Protein AF-A0AA47M300-F1 (afdb_monomer)

pLDDT: mean 72.02, std 23.11, range [21.55, 97.69]

Solvent-accessible surface area (backbone atoms only — not comparable to full-atom values): 27429 Å² total; per-residue (Å²): 134,58,64,61,75,76,67,72,62,60,46,82,22,21,32,35,34,38,63,62,79,88,42,71,83,67,49,46,56,59,53,57,58,49,52,76,73,42,62,71,69,45,78,43,77,33,82,49,85,88,38,96,54,44,65,26,39,38,40,29,35,73,61,68,67,84,82,73,73,49,77,48,64,43,90,91,44,79,87,46,53,35,41,38,38,48,34,44,64,56,48,53,55,47,50,56,52,49,53,50,50,51,51,55,49,52,49,51,51,48,16,65,75,68,72,46,57,56,70,56,52,54,52,55,52,56,53,50,54,60,56,51,72,75,63,73,78,91,79,85,89,83,86,84,82,87,86,82,91,85,83,90,86,89,84,84,88,85,85,84,83,89,89,81,91,81,84,94,76,89,85,87,84,87,82,86,76,91,78,87,54,83,71,76,78,60,57,73,71,60,59,51,58,58,49,52,68,68,64,72,77,70,88,86,81,85,88,79,93,77,77,95,68,86,75,72,76,73,71,75,79,81,82,75,54,77,62,53,36,62,86,80,42,53,60,68,51,26,37,75,51,41,70,35,50,58,64,59,53,49,50,52,38,61,74,39,38,80,80,52,50,67,99,61,97,53,96,80,63,71,54,48,56,42,34,49,39,54,31,39,33,42,67,56,62,72,59,68,62,66,73,50,24,75,61,34,52,42,56,54,70,58,50,54,53,24,32,54,54,48,53,52,49,50,58,72,50,37,70,81,70,40,53,65,68,78,50,71,70,48,34,51,54,37,16,50,44,25,28,76,72,72,69,45,76,47,29,64,28,41,41,51,71,44,74,48,76,47,80,74,51,96,69,70,40,72,52,20,30,24,98,84,74,44,36,18,36,31,26,41,38,27,24,40,76,85,70,46,59,22,44,79,47,73,89,36,42,19,55,60,51,60,42,59,54,49,74,73,42,70,58,58,61,56,42,70,33,91,77,54,52,89,45,28,32,41,35,50,79,69,42,71,76,51,101,44,29,46,45,67,63,94,75,55,89,46,77,79,55,73,103

Radius of gyration: 32.23 Å; Cα contacts (8 Å, |Δi|>4): 504; chains: 1; bounding box: 92×66×82 Å

Foldseek 3Di:
DAPCVVVVAPLQQKKKKPQDPPPCVQVVVVVVVVVVQAAWPDKDAQCPPPHPSHRMIMTGHPDGRDDDDDWDADPVDNVGIMTMGRSNVVVVVVCVVVVVVVVLVVLVVVCVVVVHDSVVSVVVVVVVVVVVVVDDDDDDDDDDDDDDDDDDDDDDDDDDDDDDDDDDDDDDDDDDDDDDDPCNVDDVVVVVVVVVVVPPPDDDDDDDDDDPDPPPVPPPDPDQDAFDFLVNDDQVCCCQQLVDGSVVLVVLLVLCVVQQPDPDPDVPRDRSRSLSRLLSSCVNVVDDLVVSCVRGSDDSVVSVVSNVSSVVSCVVCVPVQQAQQLDPVSQVVLQVLCCVQPVDGQERWEKDKDWDFDDQDPPPSVQQQAPVRGGTFIKIFTATSVRRTNDIDGDGHRPDQPQNSVVPDCVCCSQVDVVGDTGAYEYEPSHDDDPRYDYADPDDPDPVSVD

Structure (mmCIF, N/CA/C/O backbone):
data_AF-A0AA47M300-F1
#
_entry.id   AF-A0AA47M300-F1
#
loop_
_atom_site.group_PDB
_atom_site.id
_atom_site.type_symbol
_atom_site.label_atom_id
_atom_site.label_alt_id
_atom_site.label_comp_id
_atom_site.label_asym_id
_atom_site.label_entity_id
_atom_site.label_seq_id
_atom_site.pdbx_PDB_ins_code
_atom_site.Cartn_x
_atom_site.Cartn_y
_atom_site.Cartn_z
_atom_site.occupancy
_atom_site.B_iso_or_equiv
_atom_site.auth_seq_id
_atom_site.auth_comp_id
_atom_site.auth_asym_id
_atom_site.auth_atom_id
_atom_site.pdbx_PDB_model_num
ATOM 1 N N . MET A 1 1 ? 17.882 3.251 41.795 1.00 43.09 1 MET A N 1
ATOM 2 C CA . MET A 1 1 ? 16.494 3.207 42.307 1.00 43.09 1 MET A CA 1
ATOM 3 C C . MET A 1 1 ? 15.814 4.472 41.826 1.00 43.09 1 MET A C 1
ATOM 5 O O . MET A 1 1 ? 15.948 5.502 42.480 1.00 43.09 1 MET A O 1
ATOM 9 N N . ASP A 1 2 ? 15.206 4.396 40.644 1.00 64.75 2 ASP A N 1
ATOM 10 C CA . ASP A 1 2 ? 14.761 5.543 39.849 1.00 64.75 2 ASP A CA 1
ATOM 11 C C . ASP A 1 2 ? 13.790 6.445 40.611 1.00 64.75 2 ASP A C 1
ATOM 13 O O . ASP A 1 2 ? 12.809 5.979 41.192 1.00 64.75 2 ASP A O 1
ATOM 17 N N . PHE A 1 3 ? 14.037 7.755 40.559 1.00 70.81 3 PHE A N 1
ATOM 18 C CA . PHE A 1 3 ? 13.155 8.802 41.086 1.00 70.81 3 PHE A CA 1
ATOM 19 C C . PHE A 1 3 ? 11.683 8.590 40.680 1.00 70.81 3 PHE A C 1
ATOM 21 O O . PHE A 1 3 ? 10.782 8.778 41.492 1.00 70.81 3 PHE A O 1
ATOM 28 N N . ILE A 1 4 ? 11.448 8.112 39.452 1.00 69.88 4 ILE A N 1
ATOM 29 C CA . ILE A 1 4 ? 10.120 7.837 38.881 1.00 69.88 4 ILE A CA 1
ATOM 30 C C . ILE A 1 4 ? 9.397 6.686 39.601 1.00 69.88 4 ILE A C 1
ATOM 32 O O . ILE A 1 4 ? 8.195 6.773 39.849 1.00 69.88 4 ILE A O 1
ATOM 36 N N . GLN A 1 5 ? 10.118 5.631 39.999 1.00 65.06 5 GLN A N 1
ATOM 37 C CA . GLN A 1 5 ? 9.535 4.518 40.761 1.00 65.06 5 GLN A CA 1
ATOM 38 C C . GLN A 1 5 ? 9.151 4.946 42.182 1.00 65.06 5 GLN A C 1
ATOM 40 O O . GLN A 1 5 ? 8.157 4.471 42.723 1.00 65.06 5 GLN A O 1
ATOM 45 N N . LYS A 1 6 ? 9.909 5.875 42.779 1.00 71.75 6 LYS A N 1
ATOM 46 C CA . LYS A 1 6 ? 9.605 6.432 44.106 1.00 71.75 6 LYS A CA 1
ATOM 47 C C . LYS A 1 6 ? 8.465 7.453 44.081 1.00 71.75 6 LYS A C 1
ATOM 49 O O . LYS A 1 6 ? 7.764 7.588 45.077 1.00 71.75 6 LYS A O 1
ATOM 54 N N . SER A 1 7 ? 8.280 8.173 42.975 1.00 72.19 7 SER A N 1
ATOM 55 C CA . SER A 1 7 ? 7.288 9.251 42.860 1.00 72.19 7 SER A CA 1
ATOM 56 C C . SER A 1 7 ? 5.889 8.787 42.429 1.00 72.19 7 SER A C 1
ATOM 58 O O . SER A 1 7 ? 4.944 9.583 42.447 1.00 72.19 7 SER A O 1
ATOM 60 N N . GLY A 1 8 ? 5.732 7.504 42.076 1.00 74.62 8 GLY A N 1
ATOM 61 C CA . GLY A 1 8 ? 4.435 6.892 41.768 1.00 74.62 8 GLY A CA 1
ATOM 62 C C . GLY A 1 8 ? 3.733 7.515 40.558 1.00 74.62 8 GLY A C 1
ATOM 63 O O . GLY A 1 8 ? 2.506 7.582 40.527 1.00 74.62 8 GLY A O 1
ATOM 64 N N . VAL A 1 9 ? 4.503 8.035 39.600 1.00 80.00 9 VAL A N 1
ATOM 65 C CA . VAL A 1 9 ? 3.987 8.678 38.384 1.00 80.00 9 VAL A CA 1
ATOM 66 C C . VAL A 1 9 ? 3.513 7.622 37.391 1.00 80.00 9 VAL A C 1
ATOM 68 O O . VAL A 1 9 ? 4.248 6.680 37.080 1.00 80.00 9 VAL A O 1
ATOM 71 N N . LYS A 1 10 ? 2.318 7.800 36.816 1.00 77.88 10 LYS A N 1
ATOM 72 C CA . LYS A 1 10 ? 1.854 6.968 35.700 1.00 77.88 10 LYS A CA 1
ATOM 73 C C . LYS A 1 10 ? 2.607 7.355 34.429 1.00 77.88 10 LYS A C 1
ATOM 75 O O . LYS A 1 10 ? 2.197 8.244 33.689 1.00 77.88 10 LYS A O 1
ATOM 80 N N . ILE A 1 11 ? 3.693 6.634 34.152 1.00 76.19 11 ILE A N 1
ATOM 81 C CA . ILE A 1 11 ? 4.559 6.809 32.974 1.00 76.19 11 ILE A CA 1
ATOM 82 C C . ILE A 1 11 ? 3.798 7.045 31.649 1.00 76.19 11 ILE A C 1
ATOM 84 O O . ILE A 1 11 ? 4.181 7.973 30.937 1.00 76.19 11 ILE A O 1
ATOM 88 N N . PRO A 1 12 ? 2.739 6.286 31.285 1.00 72.75 12 PRO A N 1
ATOM 89 C CA . PRO A 1 12 ? 2.031 6.511 30.017 1.00 72.75 12 PRO A CA 1
ATOM 90 C C . PRO A 1 12 ? 1.286 7.854 29.935 1.00 72.75 12 PRO A C 1
ATOM 92 O O . PRO A 1 12 ? 0.989 8.309 28.835 1.00 72.75 12 PRO A O 1
ATOM 95 N N . ASN A 1 13 ? 1.017 8.501 31.070 1.00 80.75 13 ASN A N 1
ATOM 96 C CA . ASN A 1 13 ? 0.306 9.777 31.147 1.00 80.75 13 ASN A CA 1
ATOM 97 C C . ASN A 1 13 ? 1.231 10.948 31.497 1.00 80.75 13 ASN A C 1
ATOM 99 O O . ASN A 1 13 ? 0.753 12.050 31.767 1.00 80.75 13 ASN A O 1
ATOM 103 N N . ALA A 1 14 ? 2.541 10.714 31.544 1.00 83.50 14 ALA A N 1
ATOM 104 C CA . ALA A 1 14 ? 3.504 11.695 32.002 1.00 83.50 14 ALA A CA 1
ATOM 105 C C . ALA A 1 14 ? 4.414 12.175 30.877 1.00 83.50 14 ALA A C 1
ATOM 107 O O . ALA A 1 14 ? 4.740 11.449 29.935 1.00 83.50 14 ALA A O 1
ATOM 108 N N . VAL A 1 15 ? 4.853 13.419 31.010 1.00 86.31 15 VAL A N 1
ATOM 109 C CA . VAL A 1 15 ? 5.734 14.101 30.068 1.00 86.31 15 VAL A CA 1
ATOM 110 C C . VAL A 1 15 ? 6.899 14.698 30.841 1.00 86.31 15 VAL A C 1
ATOM 112 O O . VAL A 1 15 ? 6.749 15.074 32.003 1.00 86.31 15 VAL A O 1
ATOM 115 N N . ILE A 1 16 ? 8.065 14.748 30.211 1.00 86.56 16 ILE A N 1
ATOM 116 C CA . ILE A 1 16 ? 9.270 15.354 30.761 1.00 86.56 16 ILE A CA 1
ATOM 117 C C . ILE A 1 16 ? 9.597 16.625 29.985 1.00 86.56 16 ILE A C 1
ATOM 119 O O . ILE A 1 16 ? 9.567 16.632 28.753 1.00 86.56 16 ILE A O 1
ATOM 123 N N . VAL A 1 17 ? 9.886 17.693 30.720 1.00 86.38 17 VAL A N 1
ATOM 124 C CA . VAL A 1 17 ? 10.291 18.996 30.202 1.00 86.38 17 VAL A CA 1
ATOM 125 C C . VAL A 1 17 ? 11.749 19.226 30.565 1.00 86.38 17 VAL A C 1
ATOM 127 O O . VAL A 1 17 ? 12.106 19.247 31.745 1.00 86.38 17 VAL A O 1
ATOM 130 N N . SER A 1 18 ? 12.574 19.415 29.543 1.00 85.69 18 SER A N 1
ATOM 131 C CA . SER A 1 18 ? 13.988 19.762 29.662 1.00 85.69 18 SER A CA 1
ATOM 132 C C . SER A 1 18 ? 14.224 21.231 29.326 1.00 85.69 18 SER A C 1
ATOM 134 O O . SER A 1 18 ? 13.472 21.819 28.548 1.00 85.69 18 SER A O 1
ATOM 136 N N . GLY A 1 19 ? 15.286 21.813 29.891 1.00 78.12 19 GLY A N 1
ATOM 137 C CA . GLY A 1 19 ? 15.643 23.223 29.679 1.00 78.12 19 GLY A CA 1
ATOM 138 C C . GLY A 1 19 ? 15.000 24.198 30.669 1.00 78.12 19 GLY A C 1
ATOM 139 O O . GLY A 1 19 ? 14.892 25.379 30.353 1.00 78.12 19 GLY A O 1
ATOM 140 N N . ILE A 1 20 ? 14.573 23.713 31.842 1.00 80.31 20 ILE A N 1
ATOM 141 C CA . ILE A 1 20 ? 14.045 24.561 32.920 1.00 80.31 20 ILE A CA 1
ATOM 142 C C . ILE A 1 20 ? 15.122 25.460 33.521 1.00 80.31 20 ILE A C 1
ATOM 144 O O . ILE A 1 20 ? 16.266 25.036 33.701 1.00 80.31 20 ILE A O 1
ATOM 148 N N . THR A 1 21 ? 14.761 26.710 33.817 1.00 74.38 21 THR A N 1
ATOM 149 C CA . THR A 1 21 ? 15.709 27.713 34.325 1.00 74.38 21 THR A CA 1
ATOM 150 C C . THR A 1 21 ? 15.837 27.689 35.846 1.00 74.38 21 THR A C 1
ATOM 152 O O . THR A 1 21 ? 16.726 28.348 36.383 1.00 74.38 21 THR A O 1
ATOM 155 N N . GLN A 1 22 ? 14.998 26.901 36.538 1.00 69.38 22 GLN A N 1
ATOM 156 C CA . GLN A 1 22 ? 14.900 26.815 38.006 1.00 69.38 22 GLN A CA 1
ATOM 157 C C . GLN A 1 22 ? 14.449 28.130 38.655 1.00 69.38 22 GLN A C 1
ATOM 159 O O . GLN A 1 22 ? 14.557 28.310 39.870 1.00 69.38 22 GLN A O 1
ATOM 164 N N . VAL A 1 23 ? 13.914 29.046 37.847 1.00 74.19 23 VAL A N 1
ATOM 165 C CA . VAL A 1 23 ? 13.300 30.291 38.294 1.00 74.19 23 VAL A CA 1
ATOM 166 C C . VAL A 1 23 ? 11.786 30.116 38.144 1.00 74.19 23 VAL A C 1
ATOM 168 O O . VAL A 1 23 ? 11.299 30.082 37.012 1.00 74.19 23 VAL A O 1
ATOM 171 N N . PRO A 1 24 ? 11.020 30.014 39.251 1.00 69.44 24 PRO A N 1
ATOM 172 C CA . PRO A 1 24 ? 9.595 29.675 39.208 1.00 69.44 24 PRO A CA 1
ATOM 173 C C . PRO A 1 24 ? 8.758 30.572 38.287 1.00 69.44 24 PRO A C 1
ATOM 175 O O . PRO A 1 24 ? 7.870 30.079 37.603 1.00 69.44 24 PRO A O 1
ATOM 178 N N . GLU A 1 25 ? 9.076 31.867 38.224 1.00 70.62 25 GLU A N 1
ATOM 179 C CA . GLU A 1 25 ? 8.365 32.850 37.391 1.00 70.62 25 GLU A CA 1
ATOM 180 C C . GLU A 1 25 ? 8.557 32.622 35.881 1.00 70.62 25 GLU A C 1
ATOM 182 O O . GLU A 1 25 ? 7.679 32.944 35.085 1.00 70.62 25 GLU A O 1
ATOM 187 N N . GLN A 1 26 ? 9.698 32.062 35.466 1.00 68.75 26 GLN A N 1
ATOM 188 C CA . GLN A 1 26 ? 9.983 31.780 34.055 1.00 68.75 26 GLN A CA 1
ATOM 189 C C . GLN A 1 26 ? 9.420 30.418 33.640 1.00 68.75 26 GLN A C 1
ATOM 191 O O . GLN A 1 26 ? 8.826 30.285 32.568 1.00 68.75 26 GLN A O 1
ATOM 196 N N . ASP A 1 27 ? 9.538 29.427 34.525 1.00 74.94 27 ASP A N 1
ATOM 197 C CA . ASP A 1 27 ? 9.055 28.067 34.292 1.00 74.94 27 ASP A CA 1
ATOM 198 C C . ASP A 1 27 ? 7.518 27.946 34.430 1.00 74.94 27 ASP A C 1
ATOM 200 O O . ASP A 1 27 ? 6.929 26.965 33.975 1.00 74.94 27 ASP A O 1
ATOM 204 N N . GLU A 1 28 ? 6.813 28.955 34.959 1.00 80.12 28 GLU A N 1
ATOM 205 C CA . GLU A 1 28 ? 5.340 28.985 34.955 1.00 80.12 28 GLU A CA 1
ATOM 206 C C . GLU A 1 28 ? 4.767 29.026 33.523 1.00 80.12 28 GLU A C 1
ATOM 208 O O . GLU A 1 28 ? 3.743 28.400 33.237 1.00 80.12 28 GLU A O 1
ATOM 213 N N . GLN A 1 29 ? 5.481 29.652 32.579 1.00 79.06 29 GLN A N 1
ATOM 214 C CA . GLN A 1 29 ? 5.030 29.770 31.189 1.00 79.06 29 GLN A CA 1
ATOM 215 C C . GLN A 1 29 ? 4.922 28.419 30.473 1.00 79.06 29 GLN A C 1
ATOM 217 O O . GLN A 1 29 ? 4.007 28.213 29.669 1.00 79.06 29 GLN A O 1
ATOM 222 N N . VAL A 1 30 ? 5.845 27.486 30.741 1.00 79.56 30 VAL A N 1
ATOM 223 C CA . VAL A 1 30 ? 5.775 26.146 30.138 1.00 79.56 30 VAL A CA 1
ATOM 224 C C . VAL A 1 30 ? 4.655 25.325 30.773 1.00 79.56 30 VAL A C 1
ATOM 226 O O . VAL A 1 30 ? 3.988 24.564 30.079 1.00 79.56 30 VAL A O 1
ATOM 229 N N . ILE A 1 31 ? 4.373 25.526 32.063 1.00 82.31 31 ILE A N 1
ATOM 230 C CA . ILE A 1 31 ? 3.249 24.876 32.745 1.00 82.31 31 ILE A CA 1
ATOM 231 C C . ILE A 1 31 ? 1.916 25.375 32.172 1.00 82.31 31 ILE A C 1
ATOM 233 O O . ILE A 1 31 ? 1.035 24.564 31.883 1.00 82.31 31 ILE A O 1
ATOM 237 N N . ASP A 1 32 ? 1.772 26.680 31.944 1.00 83.62 32 ASP A N 1
ATOM 238 C CA . ASP A 1 32 ? 0.579 27.256 31.316 1.00 83.62 32 ASP A CA 1
ATOM 239 C C . ASP A 1 32 ? 0.387 26.784 29.873 1.00 83.62 32 ASP A C 1
ATOM 241 O O . ASP A 1 32 ? -0.734 26.456 29.477 1.00 83.62 32 ASP A O 1
ATOM 245 N N . PHE A 1 33 ? 1.474 26.654 29.108 1.00 82.25 33 PHE A N 1
ATOM 246 C CA . PHE A 1 33 ? 1.434 26.016 27.793 1.00 82.25 33 PHE A CA 1
ATOM 247 C C . PHE A 1 33 ? 0.914 24.573 27.881 1.00 82.25 33 PHE A C 1
ATOM 249 O O . PHE A 1 33 ? 0.057 24.175 27.093 1.00 82.25 33 PHE A O 1
ATOM 256 N N . LEU A 1 34 ? 1.380 23.793 28.859 1.00 81.81 34 LEU A N 1
ATOM 257 C CA . LEU A 1 34 ? 0.982 22.394 29.033 1.00 81.81 34 LEU A CA 1
ATOM 258 C C . LEU A 1 34 ? -0.476 22.231 29.492 1.00 81.81 34 LEU A C 1
ATOM 260 O O . LEU A 1 34 ? -1.133 21.274 29.080 1.00 81.81 34 LEU A O 1
ATOM 264 N N . LYS A 1 35 ? -1.037 23.188 30.245 1.00 83.56 35 LYS A N 1
ATOM 265 C CA . LYS A 1 35 ? -2.468 23.189 30.620 1.00 83.56 35 LYS A CA 1
ATOM 266 C C . LYS A 1 35 ? -3.408 23.201 29.407 1.00 83.56 35 LYS A C 1
ATOM 268 O O . LYS A 1 35 ? -4.527 22.705 29.514 1.00 83.56 35 LYS A O 1
ATOM 273 N N . VAL A 1 36 ? -2.970 23.722 28.255 1.00 80.25 36 VAL A N 1
ATOM 274 C CA . VAL A 1 36 ? -3.761 23.714 27.006 1.00 80.25 36 VAL A CA 1
ATOM 275 C C . VAL A 1 36 ? -4.004 22.287 26.498 1.00 80.25 36 VAL A C 1
ATOM 277 O O . VAL A 1 36 ? -5.030 22.023 25.876 1.00 80.25 36 VAL A O 1
ATOM 280 N N . TYR A 1 37 ? -3.092 21.355 26.787 1.00 75.62 37 TYR A N 1
ATOM 281 C CA . TYR A 1 37 ? -3.120 19.990 26.251 1.00 75.62 37 TYR A CA 1
ATOM 282 C C . TYR A 1 37 ? -3.815 18.978 27.163 1.00 75.62 37 TYR A C 1
ATOM 284 O O . TYR A 1 37 ? -4.019 17.832 26.766 1.00 75.62 37 TYR A O 1
ATOM 292 N N . GLY A 1 38 ? -4.204 19.380 28.374 1.00 78.75 38 GLY A N 1
ATOM 293 C CA . GLY A 1 38 ? -4.960 18.521 29.272 1.00 78.75 38 GLY A CA 1
ATOM 294 C C . GLY A 1 38 ? -4.932 18.982 30.722 1.00 78.75 38 GLY A C 1
ATOM 295 O O . GLY A 1 38 ? -4.148 19.838 31.131 1.00 78.75 38 GLY A O 1
ATOM 296 N N . LYS A 1 39 ? -5.790 18.363 31.538 1.00 84.00 39 LYS A N 1
ATOM 297 C CA . LYS A 1 39 ? -5.815 18.597 32.983 1.00 84.00 39 LYS A CA 1
ATOM 298 C C . LYS A 1 39 ? -4.627 17.897 33.646 1.00 84.00 39 LYS A C 1
ATOM 300 O O . LYS A 1 39 ? -4.580 16.662 33.685 1.00 84.00 39 LYS A O 1
ATOM 305 N N . ILE A 1 40 ? -3.715 18.703 34.183 1.00 86.88 40 ILE A N 1
ATOM 306 C CA . ILE A 1 40 ? -2.535 18.271 34.935 1.00 86.88 40 ILE A CA 1
ATOM 307 C C . ILE A 1 40 ? -2.967 17.750 36.314 1.00 86.88 40 ILE A C 1
ATOM 309 O O . ILE A 1 40 ? -3.687 18.427 37.046 1.00 86.88 40 ILE A O 1
ATOM 313 N N . GLU A 1 41 ? -2.541 16.536 36.647 1.00 82.56 41 GLU A N 1
ATOM 314 C CA . GLU A 1 41 ? -2.790 15.864 37.927 1.00 82.56 41 GLU A CA 1
ATOM 315 C C . GLU A 1 41 ? -1.625 16.076 38.902 1.00 82.56 41 GLU A C 1
ATOM 317 O O . GLU A 1 41 ? -1.845 16.265 40.098 1.00 82.56 41 GLU A O 1
ATOM 322 N N . LYS A 1 42 ? -0.386 16.087 38.394 1.00 84.25 42 LYS A N 1
ATOM 323 C CA . LYS A 1 42 ? 0.820 16.225 39.219 1.00 84.25 42 LYS A CA 1
ATOM 324 C C . LYS A 1 42 ? 1.949 16.912 38.453 1.00 84.25 42 LYS A C 1
ATOM 326 O O . LYS A 1 42 ? 2.125 16.675 37.261 1.00 84.25 42 LYS A O 1
ATOM 331 N N . ILE A 1 43 ? 2.732 17.732 39.152 1.00 86.69 43 ILE A N 1
ATOM 332 C CA . ILE A 1 43 ? 3.961 18.358 38.648 1.00 86.69 43 ILE A CA 1
ATOM 333 C C . ILE A 1 43 ? 5.080 18.036 39.640 1.00 86.69 43 ILE A C 1
ATOM 335 O O . ILE A 1 43 ? 4.884 18.180 40.845 1.00 86.69 43 ILE A O 1
ATOM 339 N N . LEU A 1 44 ? 6.231 17.580 39.149 1.00 84.94 44 LEU A N 1
ATOM 340 C CA . LEU A 1 44 ? 7.379 17.180 39.962 1.00 84.94 44 LEU A CA 1
ATOM 341 C C . LEU A 1 44 ? 8.670 17.782 39.403 1.00 84.94 44 LEU A C 1
ATOM 343 O O . LEU A 1 44 ? 9.014 17.519 38.250 1.00 84.94 44 LEU A O 1
ATOM 347 N N . SER A 1 45 ? 9.408 18.533 40.223 1.00 84.69 45 SER A N 1
ATOM 348 C CA . SER A 1 45 ? 10.802 18.895 39.945 1.00 84.69 45 SER A CA 1
ATOM 349 C C . SER A 1 45 ? 11.720 17.732 40.314 1.00 84.69 45 SER A C 1
ATOM 351 O O . SER A 1 45 ? 11.556 17.091 41.356 1.00 84.69 45 SER A O 1
ATOM 353 N N . VAL A 1 46 ? 12.677 17.419 39.441 1.00 83.00 46 VAL A N 1
ATOM 354 C CA . VAL A 1 46 ? 13.684 16.393 39.721 1.00 83.00 46 VAL A CA 1
ATOM 355 C C . VAL A 1 46 ? 14.954 17.058 40.245 1.00 83.00 46 VAL A C 1
ATOM 357 O O . VAL A 1 46 ? 15.850 17.413 39.480 1.00 83.00 46 VAL A O 1
ATOM 360 N N . ASP A 1 47 ? 15.037 17.171 41.569 1.00 77.62 47 ASP A N 1
ATOM 361 C CA . ASP A 1 47 ? 16.161 17.817 42.266 1.00 77.62 47 ASP A CA 1
ATOM 362 C C . ASP A 1 47 ? 17.226 16.815 42.756 1.00 77.62 47 ASP A C 1
ATOM 364 O O . ASP A 1 47 ? 18.242 17.189 43.340 1.00 77.62 47 ASP A O 1
ATOM 368 N N . ASP A 1 48 ? 17.012 15.520 42.507 1.00 78.06 48 ASP A N 1
ATOM 369 C CA . ASP A 1 48 ? 17.968 14.462 42.835 1.00 78.06 48 ASP A CA 1
ATOM 370 C C . ASP A 1 48 ? 19.119 14.454 41.820 1.00 78.06 48 ASP A C 1
ATOM 372 O O . ASP A 1 48 ? 18.934 14.059 40.669 1.00 78.06 48 ASP A O 1
ATOM 376 N N . SER A 1 49 ? 20.313 14.868 42.251 1.00 74.31 49 SER A N 1
ATOM 377 C CA . SER A 1 49 ? 21.520 14.933 41.412 1.00 74.31 49 SER A CA 1
ATOM 378 C C . SER A 1 49 ? 22.032 13.568 40.948 1.00 74.31 49 SER A C 1
ATOM 380 O O . SER A 1 49 ? 22.850 13.503 40.030 1.00 74.31 49 SER A O 1
ATOM 382 N N . LEU A 1 50 ? 21.555 12.479 41.559 1.00 66.75 50 LEU A N 1
ATOM 383 C CA . LEU A 1 50 ? 21.839 11.107 41.138 1.00 66.75 50 LEU A CA 1
ATOM 384 C C . LEU A 1 50 ? 20.797 10.570 40.147 1.00 66.75 50 LEU A C 1
ATOM 386 O O . LEU A 1 50 ? 20.973 9.476 39.608 1.00 66.75 50 LEU A O 1
ATOM 390 N N . SER A 1 51 ? 19.712 11.312 39.911 1.00 73.88 51 SER A N 1
ATOM 391 C CA . SER A 1 51 ? 18.696 10.964 38.925 1.00 73.88 51 SER A CA 1
ATOM 392 C C . SER A 1 51 ? 19.168 11.337 37.525 1.00 73.88 51 SER A C 1
ATOM 394 O O . SER A 1 51 ? 19.617 12.453 37.276 1.00 73.88 51 SER A O 1
ATOM 396 N N . GLU A 1 52 ? 18.969 10.439 36.563 1.00 69.19 52 GLU A N 1
ATOM 397 C CA . GLU A 1 52 ? 19.218 10.719 35.140 1.00 69.19 52 GLU A CA 1
ATOM 398 C C . GLU A 1 52 ? 18.296 11.817 34.585 1.00 69.19 52 GLU A C 1
ATOM 400 O O . GLU A 1 52 ? 18.542 12.365 33.514 1.00 69.19 52 GLU A O 1
ATOM 405 N N . PHE A 1 53 ? 17.244 12.159 35.332 1.00 78.38 53 PHE A N 1
ATOM 406 C CA . PHE A 1 53 ? 16.311 13.231 35.014 1.00 78.38 53 PHE A CA 1
ATOM 407 C C . PHE A 1 53 ? 16.591 14.520 35.794 1.00 78.38 53 PHE A C 1
ATOM 409 O O . PHE A 1 53 ? 15.734 15.397 35.779 1.00 78.38 53 PHE A O 1
ATOM 416 N N . TY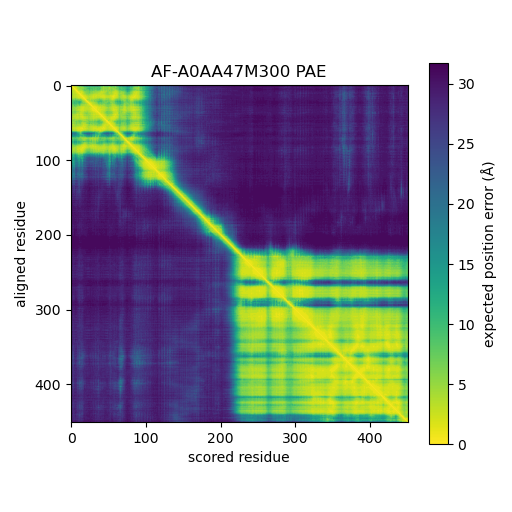R A 1 54 ? 17.741 14.650 36.466 1.00 79.44 54 TYR A N 1
ATOM 417 C CA . TYR A 1 54 ? 18.112 15.852 37.221 1.00 79.44 54 TYR A CA 1
ATOM 418 C C . TYR A 1 54 ? 17.918 17.136 36.396 1.00 79.44 54 TYR A C 1
ATOM 420 O O . TYR A 1 54 ? 18.262 17.173 35.214 1.00 79.44 54 TYR A O 1
ATOM 428 N N . GLN A 1 55 ? 17.356 18.176 37.024 1.00 81.25 55 GLN A N 1
ATOM 429 C CA . GLN A 1 55 ? 17.013 19.462 36.393 1.00 81.25 55 GLN A CA 1
ATOM 430 C C . GLN A 1 55 ? 15.984 19.361 35.260 1.00 81.25 55 GLN A C 1
ATOM 432 O O . GLN A 1 55 ? 15.996 20.161 34.327 1.00 81.25 55 GLN A O 1
ATOM 437 N N . ASN A 1 56 ? 15.071 18.394 35.338 1.00 86.56 56 ASN A N 1
ATOM 438 C CA . ASN A 1 56 ? 13.894 18.341 34.476 1.00 86.56 56 ASN A CA 1
ATOM 439 C C . ASN A 1 56 ? 12.611 18.437 35.304 1.00 86.56 56 ASN A C 1
ATOM 441 O O . ASN A 1 56 ? 12.591 18.139 36.502 1.00 86.56 56 ASN A O 1
ATOM 445 N N . LEU A 1 57 ? 11.526 18.815 34.634 1.00 86.56 57 LEU A N 1
ATOM 446 C CA . LEU A 1 57 ? 10.182 18.832 35.203 1.00 86.56 57 LEU A CA 1
ATOM 447 C C . LEU A 1 57 ? 9.381 17.652 34.650 1.00 86.56 57 LEU A C 1
ATOM 449 O O . LEU A 1 57 ? 9.349 17.438 33.440 1.00 86.56 57 LEU A O 1
ATOM 453 N N . ILE A 1 58 ? 8.713 16.896 35.517 1.00 86.94 58 ILE A N 1
ATOM 454 C CA . ILE A 1 58 ? 7.790 15.829 35.123 1.00 86.94 58 ILE A CA 1
ATOM 455 C C . ILE A 1 58 ? 6.363 16.308 35.366 1.00 86.94 58 ILE A C 1
ATOM 457 O O . ILE A 1 58 ? 6.023 16.728 36.470 1.00 86.94 58 ILE A O 1
ATOM 461 N N . VAL A 1 59 ? 5.522 16.217 34.341 1.00 86.31 59 VAL A N 1
ATOM 462 C CA . VAL A 1 59 ? 4.114 16.622 34.390 1.00 86.31 59 VAL A CA 1
ATOM 463 C C . VAL A 1 59 ? 3.241 15.417 34.051 1.00 86.31 59 VAL A C 1
ATOM 465 O O . VAL A 1 59 ? 3.376 14.831 32.981 1.00 86.31 59 VAL A O 1
ATOM 468 N N . GLU A 1 60 ? 2.365 15.028 34.972 1.00 85.81 60 GLU A N 1
ATOM 469 C CA . GLU A 1 60 ? 1.419 13.914 34.843 1.00 85.81 60 GLU A CA 1
ATOM 470 C C . GLU A 1 60 ? 0.024 14.457 34.515 1.00 85.81 60 GLU A C 1
ATOM 472 O O . GLU A 1 60 ? -0.487 15.335 35.216 1.00 85.81 60 GLU A O 1
ATOM 477 N N . TYR A 1 61 ? -0.605 13.930 33.466 1.00 84.44 61 TYR A N 1
ATOM 478 C CA . TYR A 1 61 ? -1.969 14.273 33.068 1.00 84.44 61 TYR A CA 1
ATOM 479 C C . TYR A 1 61 ? -2.990 13.268 33.611 1.00 84.44 61 TYR A C 1
ATOM 481 O O . TYR A 1 61 ? -2.734 12.069 33.701 1.00 84.44 61 TYR A O 1
ATOM 489 N N . SER A 1 62 ? -4.198 13.760 33.887 1.00 77.94 62 SER A N 1
ATOM 490 C CA . SER A 1 62 ? -5.329 12.942 34.360 1.00 77.94 62 SER A CA 1
ATOM 491 C C . SER A 1 62 ? -5.872 11.944 33.321 1.00 77.94 62 SER A C 1
ATOM 493 O O . SER A 1 62 ? -6.510 10.957 33.682 1.00 77.94 62 SER A O 1
ATOM 495 N N . SER A 1 63 ? -5.617 12.171 32.028 1.00 64.00 63 SER A N 1
ATOM 496 C CA . SER A 1 63 ? -5.895 11.242 30.921 1.00 64.00 63 SER A CA 1
ATOM 497 C C . SER A 1 63 ? -4.838 11.432 29.823 1.00 64.00 63 SER A C 1
ATOM 499 O O . SER A 1 63 ? -4.236 12.501 29.745 1.00 64.00 63 SER A O 1
ATOM 501 N N . GLY A 1 64 ? -4.545 10.377 29.052 1.00 57.50 64 GLY A N 1
ATOM 502 C CA . GLY A 1 64 ? -3.332 10.243 28.227 1.00 57.50 64 GLY A CA 1
ATOM 503 C C . GLY A 1 64 ? -2.929 11.479 27.403 1.00 57.50 64 GLY A C 1
ATOM 504 O O . GLY A 1 64 ? -3.748 12.099 26.723 1.00 57.50 64 GLY A O 1
ATOM 505 N N . SER A 1 65 ? -1.635 11.815 27.433 1.00 53.38 65 SER A N 1
ATOM 506 C CA . SER A 1 65 ? -1.061 12.966 26.725 1.00 53.38 65 SER A CA 1
ATOM 507 C C . SER A 1 65 ? -1.031 12.706 25.214 1.00 53.38 65 SER A C 1
ATOM 509 O O . SER A 1 65 ? -0.169 11.981 24.719 1.00 53.38 65 SER A O 1
ATOM 511 N N . SER A 1 66 ? -1.988 13.262 24.474 1.00 49.56 66 SER A N 1
ATOM 512 C CA . SER A 1 66 ? -2.271 12.810 23.103 1.00 49.56 66 SER A CA 1
ATOM 513 C C . SER A 1 66 ? -1.444 13.478 21.993 1.00 49.56 66 SER A C 1
ATOM 515 O O . SER A 1 66 ? -1.606 13.104 20.837 1.00 49.56 66 SER A O 1
ATOM 517 N N . GLN A 1 67 ? -0.555 14.437 22.277 1.00 56.38 67 GLN A N 1
ATOM 518 C CA . GLN A 1 67 ? 0.246 15.107 21.237 1.00 56.38 67 GLN A CA 1
ATOM 519 C C . GLN A 1 67 ? 1.602 15.576 21.790 1.00 56.38 67 GLN A C 1
ATOM 521 O O . GLN A 1 67 ? 1.663 16.581 22.484 1.00 56.38 67 GLN A O 1
ATOM 526 N N . LEU A 1 68 ? 2.682 14.838 21.512 1.00 58.53 68 LEU A N 1
ATOM 527 C CA . LEU A 1 68 ? 4.088 15.177 21.806 1.00 58.53 68 LEU A CA 1
ATOM 528 C C . LEU A 1 68 ? 5.007 14.403 20.837 1.00 58.53 68 LEU A C 1
ATOM 530 O O . LEU A 1 68 ? 4.595 13.333 20.384 1.00 58.53 68 LEU A O 1
ATOM 534 N N . PRO A 1 69 ? 6.237 14.863 20.517 1.00 55.97 69 PRO A N 1
ATOM 535 C CA . PRO A 1 69 ? 7.034 15.903 21.187 1.00 55.97 69 PRO A CA 1
ATOM 536 C C . PRO A 1 69 ? 6.831 17.332 20.657 1.00 55.97 69 PRO A C 1
ATOM 538 O O . PRO A 1 69 ? 6.527 17.535 19.483 1.00 55.97 69 PRO A O 1
ATOM 541 N N . TYR A 1 70 ? 7.090 18.326 21.515 1.00 71.75 70 TYR A N 1
ATOM 542 C CA . TYR A 1 70 ? 7.066 19.753 21.169 1.00 71.75 70 TYR A CA 1
ATOM 543 C C . TYR A 1 70 ? 8.322 20.479 21.653 1.00 71.75 70 TYR A C 1
ATOM 545 O O . TYR A 1 70 ? 8.886 20.164 22.702 1.00 71.75 70 TYR A O 1
ATOM 553 N N . ARG A 1 71 ? 8.725 21.501 20.894 1.00 74.69 71 ARG A N 1
ATOM 554 C CA . ARG A 1 71 ? 9.743 22.477 21.290 1.00 74.69 71 ARG A CA 1
ATOM 555 C C . ARG A 1 71 ? 9.044 23.810 21.527 1.00 74.69 71 ARG A C 1
ATOM 557 O O . ARG A 1 71 ? 8.453 24.354 20.596 1.00 74.69 71 ARG A O 1
ATOM 564 N N . TYR A 1 72 ? 9.072 24.301 22.761 1.00 74.81 72 TYR A N 1
ATOM 565 C CA . TYR A 1 72 ? 8.410 25.542 23.153 1.00 74.81 72 TYR A CA 1
ATOM 566 C C . TYR A 1 72 ? 9.459 26.620 23.428 1.00 74.81 72 TYR A C 1
ATOM 568 O O . TYR A 1 72 ? 10.346 26.436 24.256 1.00 74.81 72 TYR A O 1
ATOM 576 N N . THR A 1 73 ? 9.367 27.740 22.716 1.00 75.38 73 THR A N 1
ATOM 577 C CA . THR A 1 73 ? 10.217 28.917 22.934 1.00 75.38 73 THR A CA 1
ATOM 578 C C . THR A 1 73 ? 9.397 29.979 23.650 1.00 75.38 73 THR A C 1
ATOM 580 O O . THR A 1 73 ? 8.280 30.285 23.223 1.00 75.38 73 THR A O 1
ATOM 583 N N . VAL A 1 74 ? 9.948 30.530 24.730 1.00 74.56 74 VAL A N 1
ATOM 584 C CA . VAL A 1 74 ? 9.291 31.568 25.532 1.00 74.56 74 VAL A CA 1
ATOM 585 C C . VAL A 1 74 ? 9.065 32.818 24.685 1.00 74.56 74 VAL A C 1
ATOM 587 O O . VAL A 1 74 ? 9.941 33.239 23.931 1.00 74.56 74 VAL A O 1
ATOM 590 N N . ARG A 1 75 ? 7.868 33.413 24.785 1.00 66.06 75 ARG A N 1
ATOM 591 C CA . ARG A 1 75 ? 7.508 34.608 24.001 1.00 66.06 75 ARG A CA 1
ATOM 592 C C . ARG A 1 75 ? 8.308 35.845 24.410 1.00 66.06 75 ARG A C 1
ATOM 594 O O . ARG A 1 75 ? 8.586 36.676 23.550 1.00 66.06 75 ARG A O 1
ATOM 601 N N . ASP A 1 76 ? 8.674 35.937 25.686 1.00 68.19 76 ASP A N 1
ATOM 602 C CA . ASP A 1 76 ? 9.329 37.115 26.266 1.00 68.19 76 ASP A CA 1
ATOM 603 C C . ASP A 1 76 ? 10.865 37.043 26.214 1.00 68.19 76 ASP A C 1
ATOM 605 O O . ASP A 1 76 ? 11.530 38.076 26.228 1.00 68.19 76 ASP A O 1
ATOM 609 N N . ASP A 1 77 ? 11.431 35.837 26.093 1.00 69.19 77 ASP A N 1
ATOM 610 C CA . ASP A 1 77 ? 12.868 35.600 25.962 1.00 69.19 77 ASP A CA 1
ATOM 611 C C . ASP A 1 77 ? 13.141 34.420 25.006 1.00 69.19 77 ASP A C 1
ATOM 613 O O . ASP A 1 77 ? 13.056 33.252 25.399 1.00 69.19 77 ASP A O 1
ATOM 617 N N . PRO A 1 78 ? 13.505 34.688 23.740 1.00 73.06 78 PRO A N 1
ATOM 618 C CA . PRO A 1 78 ? 13.752 33.643 22.754 1.00 73.06 78 PRO A CA 1
ATOM 619 C C . PRO A 1 78 ? 15.020 32.816 23.028 1.00 73.06 78 PRO A C 1
ATOM 621 O O . PRO A 1 78 ? 15.286 31.866 22.289 1.00 73.06 78 PRO A O 1
ATOM 624 N N . THR A 1 79 ? 15.817 33.155 24.050 1.00 72.50 79 THR A N 1
ATOM 625 C CA . THR A 1 79 ? 16.985 32.357 24.455 1.00 72.50 79 THR A CA 1
ATOM 626 C C . THR A 1 79 ? 16.604 31.124 25.278 1.00 72.50 79 THR A C 1
ATOM 628 O O . THR A 1 79 ? 17.372 30.159 25.311 1.00 72.50 79 THR A O 1
ATOM 631 N N . ILE A 1 80 ? 15.404 31.105 25.870 1.00 76.00 80 ILE A N 1
ATOM 632 C CA . ILE A 1 80 ? 14.901 29.992 26.678 1.00 76.00 80 ILE A CA 1
ATOM 633 C C . ILE A 1 80 ? 14.046 29.076 25.799 1.00 76.00 80 ILE A C 1
ATOM 635 O O . ILE A 1 80 ? 13.019 29.475 25.238 1.00 76.00 80 ILE A O 1
ATOM 639 N N . VAL A 1 81 ? 14.480 27.821 25.675 1.00 77.88 81 VAL A N 1
ATOM 640 C CA . VAL A 1 81 ? 13.801 26.813 24.860 1.00 77.88 81 VAL A CA 1
ATOM 641 C C . VAL A 1 81 ? 13.568 25.549 25.669 1.00 77.88 81 VAL A C 1
ATOM 643 O O . VAL A 1 81 ? 14.510 24.841 26.017 1.00 77.88 81 VAL A O 1
ATOM 646 N N . TYR A 1 82 ? 12.295 25.246 25.891 1.00 82.69 82 TYR A N 1
ATOM 647 C CA . TYR A 1 82 ? 11.843 24.041 26.562 1.00 82.69 82 TYR A CA 1
ATOM 648 C C . TYR A 1 82 ? 11.637 22.907 25.559 1.00 82.69 82 TYR A C 1
ATOM 650 O O . TYR A 1 82 ? 11.027 23.085 24.498 1.00 82.69 82 TYR A O 1
ATOM 658 N N . GLU A 1 83 ? 12.118 21.718 25.904 1.00 83.00 83 GLU A N 1
ATOM 659 C CA . GLU A 1 83 ? 11.897 20.500 25.128 1.00 83.00 83 GLU A CA 1
ATOM 660 C C . GLU A 1 83 ? 10.957 19.568 25.893 1.00 83.00 83 GLU A C 1
ATOM 662 O O . GLU A 1 83 ? 11.279 19.138 26.997 1.00 83.00 83 GLU A O 1
ATOM 667 N N . VAL A 1 84 ? 9.797 19.252 25.310 1.00 84.88 84 VAL A N 1
ATOM 668 C CA . VAL A 1 84 ? 8.774 18.412 25.945 1.00 84.88 84 VAL A CA 1
ATOM 669 C C . VAL A 1 84 ? 8.703 17.059 25.239 1.00 84.88 84 VAL A C 1
ATOM 671 O O . VAL A 1 84 ? 8.402 16.982 24.044 1.00 84.88 84 VAL A O 1
ATOM 674 N N . LYS A 1 85 ? 8.956 15.980 25.983 1.00 81.38 85 LYS A N 1
ATOM 675 C CA . LYS A 1 85 ? 8.937 14.586 25.505 1.00 81.38 85 LYS A CA 1
ATOM 676 C C . LYS A 1 85 ? 8.000 13.735 26.354 1.00 81.38 85 LYS A C 1
ATOM 678 O O . LYS A 1 85 ? 7.797 14.012 27.531 1.00 81.38 85 LYS A O 1
ATOM 683 N N . THR A 1 86 ? 7.447 12.665 25.790 1.00 83.12 86 THR A N 1
ATOM 684 C CA . THR A 1 86 ? 6.689 11.685 26.585 1.00 83.12 86 THR A CA 1
ATOM 685 C C . THR A 1 86 ? 7.624 10.940 27.532 1.00 83.12 86 THR A C 1
ATOM 687 O O . THR A 1 86 ? 8.700 10.503 27.120 1.00 83.12 86 THR A O 1
ATOM 690 N N . LEU A 1 87 ? 7.224 10.747 28.789 1.00 78.81 87 LEU A N 1
ATOM 691 C CA . LEU A 1 87 ? 8.056 10.038 29.760 1.00 78.81 87 LEU A CA 1
ATOM 692 C C . LEU A 1 87 ? 8.262 8.578 29.334 1.00 78.81 87 LEU A C 1
ATOM 694 O O . LEU A 1 87 ? 9.367 8.061 29.448 1.00 78.81 87 LEU A O 1
ATOM 698 N N . SER A 1 88 ? 7.242 7.951 28.742 1.00 73.81 88 SER A N 1
ATOM 699 C CA . SER A 1 88 ? 7.296 6.595 28.177 1.00 73.81 88 SER A CA 1
ATOM 700 C C . SER A 1 88 ? 8.392 6.405 27.122 1.00 73.81 88 SER A C 1
ATOM 702 O O . SER A 1 88 ? 9.131 5.424 27.195 1.00 73.81 88 SER A O 1
ATOM 704 N N . SER A 1 89 ? 8.561 7.339 26.179 1.00 72.06 89 SER A N 1
ATOM 705 C CA . SER A 1 89 ? 9.605 7.239 25.147 1.00 72.06 89 SER A CA 1
ATOM 706 C C . SER A 1 89 ? 11.012 7.325 25.737 1.00 72.06 89 SER A C 1
ATOM 708 O O . SER A 1 89 ? 11.922 6.612 25.310 1.00 72.06 89 SER A O 1
ATOM 710 N N . VAL A 1 90 ? 11.199 8.192 26.735 1.00 70.12 90 VAL A N 1
ATOM 711 C CA . VAL A 1 90 ? 12.497 8.361 27.396 1.00 70.12 90 VAL A CA 1
ATOM 712 C C . VAL A 1 90 ? 12.803 7.143 28.269 1.00 70.12 90 VAL A C 1
ATOM 714 O O . VAL A 1 90 ? 13.905 6.602 28.207 1.00 70.12 90 VAL A O 1
ATOM 717 N N . TYR A 1 91 ? 11.805 6.635 28.995 1.00 67.62 91 TYR A N 1
ATOM 718 C CA . TYR A 1 91 ? 11.943 5.466 29.860 1.00 67.62 91 TYR A CA 1
ATOM 719 C C . TYR A 1 91 ? 12.172 4.167 29.068 1.00 67.62 91 TYR A C 1
ATOM 721 O O . TYR A 1 91 ? 13.026 3.371 29.446 1.00 67.62 91 TYR A O 1
ATOM 729 N N . ALA A 1 92 ? 11.502 3.969 27.926 1.00 60.47 92 ALA A N 1
ATOM 730 C CA . ALA A 1 92 ? 11.720 2.810 27.052 1.00 60.47 92 ALA A CA 1
ATOM 731 C C . ALA A 1 92 ? 13.146 2.769 26.474 1.00 60.47 92 ALA A C 1
ATOM 733 O O . ALA A 1 92 ? 13.782 1.714 26.445 1.00 60.47 92 ALA A O 1
ATOM 734 N N . THR A 1 93 ? 13.678 3.929 26.077 1.00 57.25 93 THR A N 1
ATOM 735 C CA . THR A 1 93 ? 15.060 4.058 25.587 1.00 57.25 93 THR A CA 1
ATOM 736 C C . THR A 1 93 ? 16.065 3.717 26.692 1.00 57.25 93 THR A C 1
ATOM 738 O O . THR A 1 93 ? 17.060 3.027 26.456 1.00 57.25 93 THR A O 1
ATOM 741 N N . ASN A 1 94 ? 15.773 4.141 27.923 1.00 52.75 94 ASN A N 1
ATOM 742 C CA . ASN A 1 94 ? 16.649 3.917 29.064 1.00 52.75 94 ASN A CA 1
ATOM 743 C C . ASN A 1 94 ? 16.621 2.474 29.576 1.00 52.75 94 ASN A C 1
ATOM 745 O O . ASN A 1 94 ? 17.687 1.900 29.793 1.00 52.75 94 ASN A O 1
ATOM 749 N N . ILE A 1 95 ? 15.439 1.853 29.685 1.00 54.22 95 ILE A N 1
ATOM 750 C CA . ILE A 1 95 ? 15.297 0.430 30.033 1.00 54.22 95 ILE A CA 1
ATOM 751 C C . ILE A 1 95 ? 16.018 -0.434 28.994 1.00 54.22 95 ILE A C 1
ATOM 753 O O . ILE A 1 95 ? 16.798 -1.303 29.374 1.00 54.22 95 ILE A O 1
ATOM 757 N N . GLY A 1 96 ? 15.842 -0.157 27.697 1.00 48.31 96 GLY A N 1
ATOM 758 C CA . GLY A 1 96 ? 16.553 -0.874 26.636 1.00 48.31 96 GLY A CA 1
ATOM 759 C C . GLY A 1 96 ? 18.075 -0.780 26.779 1.00 48.31 96 GLY A C 1
ATOM 760 O O . GLY A 1 96 ? 18.777 -1.780 26.632 1.00 48.31 96 GLY A O 1
ATOM 761 N N . SER A 1 97 ? 18.600 0.394 27.143 1.00 54.38 97 SER A N 1
ATOM 762 C CA . SER A 1 97 ? 20.041 0.593 27.327 1.00 54.38 97 SER A CA 1
ATOM 763 C C . SER A 1 97 ? 20.588 -0.044 28.613 1.00 54.38 97 SER A C 1
ATOM 765 O O . SER A 1 97 ? 21.663 -0.642 28.581 1.00 54.38 97 SER A O 1
ATOM 767 N N . ASN A 1 98 ? 19.851 0.031 29.726 1.00 52.62 98 ASN A N 1
ATOM 768 C CA . ASN A 1 98 ? 20.284 -0.502 31.016 1.00 52.62 98 ASN A CA 1
ATOM 769 C C . ASN A 1 98 ? 20.153 -2.023 31.075 1.00 52.62 98 ASN A C 1
ATOM 771 O O . ASN A 1 98 ? 21.094 -2.676 31.504 1.00 52.62 98 ASN A O 1
ATOM 775 N N . VAL A 1 99 ? 19.070 -2.608 30.556 1.00 47.56 99 VAL A N 1
ATOM 776 C CA . VAL A 1 99 ? 18.926 -4.072 30.463 1.00 47.56 99 VAL A CA 1
ATOM 777 C C . VAL A 1 99 ? 20.026 -4.661 29.581 1.00 47.56 99 VAL A C 1
ATOM 779 O O . VAL A 1 99 ? 20.661 -5.636 29.970 1.00 47.56 99 VAL A O 1
ATOM 782 N N . THR A 1 100 ? 20.337 -4.019 28.449 1.00 51.75 100 THR A N 1
ATOM 783 C CA . THR A 1 100 ? 21.438 -4.452 27.574 1.00 51.75 100 THR A CA 1
ATOM 784 C C . THR A 1 100 ? 22.796 -4.333 28.271 1.00 51.75 100 THR A C 1
ATOM 786 O O . THR A 1 100 ? 23.618 -5.239 28.169 1.00 51.75 100 THR A O 1
ATOM 789 N N . LYS A 1 101 ? 23.052 -3.254 29.024 1.00 54.81 101 LYS A N 1
ATOM 790 C CA . LYS A 1 101 ? 24.307 -3.089 29.780 1.00 54.81 101 LYS A CA 1
ATOM 791 C C . LYS A 1 101 ? 24.448 -4.107 30.911 1.00 54.81 101 LYS A C 1
ATOM 793 O O . LYS A 1 101 ? 25.529 -4.673 31.052 1.00 54.81 101 LYS A O 1
ATOM 798 N N . THR A 1 102 ? 23.389 -4.354 31.682 1.00 60.38 102 THR A N 1
ATOM 799 C CA . THR A 1 102 ? 23.388 -5.327 32.785 1.00 60.38 102 THR A CA 1
ATOM 800 C C . THR A 1 102 ? 23.572 -6.744 32.255 1.00 60.38 102 THR A C 1
ATOM 802 O O . THR A 1 102 ? 24.462 -7.450 32.713 1.00 60.38 102 THR A O 1
ATOM 805 N N . TYR A 1 103 ? 22.843 -7.113 31.199 1.00 56.94 103 TYR A N 1
ATOM 806 C CA . TYR A 1 103 ? 22.989 -8.406 30.532 1.00 56.94 103 TYR A CA 1
ATOM 807 C C . TYR A 1 103 ? 24.409 -8.623 29.984 1.00 56.94 103 TYR A C 1
ATOM 809 O O . TYR A 1 103 ? 25.030 -9.653 30.234 1.00 56.94 103 TYR A O 1
ATOM 817 N N . LEU A 1 104 ? 24.988 -7.629 29.301 1.00 66.31 104 LEU A N 1
ATOM 818 C CA . LEU A 1 104 ? 26.369 -7.720 28.807 1.00 66.31 104 LEU A CA 1
ATOM 819 C C . LEU A 1 104 ? 27.406 -7.756 29.944 1.00 66.31 104 LEU A C 1
ATOM 821 O O . LEU A 1 104 ? 28.475 -8.344 29.775 1.00 66.31 104 LEU A O 1
ATOM 825 N N . ALA A 1 105 ? 27.127 -7.131 31.091 1.00 70.12 105 ALA A N 1
ATOM 826 C CA . ALA A 1 105 ? 27.994 -7.201 32.265 1.00 70.12 105 ALA A CA 1
ATOM 827 C C . ALA A 1 105 ? 27.960 -8.599 32.906 1.00 70.12 105 ALA A C 1
ATOM 829 O O . ALA A 1 105 ? 29.018 -9.164 33.181 1.00 70.12 105 ALA A O 1
ATOM 830 N N . GLU A 1 106 ? 26.773 -9.186 33.055 1.00 66.62 106 GLU A N 1
ATOM 831 C CA . GLU A 1 106 ? 26.579 -10.547 33.569 1.00 66.62 106 GLU A CA 1
ATOM 832 C C . GLU A 1 106 ? 27.194 -11.605 32.641 1.00 66.62 106 GLU A C 1
ATOM 834 O O . GLU A 1 106 ? 27.861 -12.529 33.105 1.00 66.62 106 GLU A O 1
ATOM 839 N N . LEU A 1 107 ? 27.081 -11.438 31.319 1.00 67.00 107 LEU A N 1
ATOM 840 C CA . LEU A 1 107 ? 27.739 -12.326 30.356 1.00 67.00 107 LEU A CA 1
ATOM 841 C C . LEU A 1 107 ? 29.270 -12.246 30.426 1.00 67.00 107 LEU A C 1
ATOM 843 O O . LEU A 1 107 ? 29.955 -13.256 30.259 1.00 67.00 107 LEU A O 1
ATOM 847 N N . LYS A 1 108 ? 29.831 -11.059 30.689 1.00 72.06 108 LYS A N 1
ATOM 848 C CA . LYS A 1 108 ? 31.282 -10.897 30.886 1.00 72.06 108 LYS A CA 1
ATOM 849 C C . LYS A 1 108 ? 31.758 -11.552 32.178 1.00 72.06 108 LYS A C 1
ATOM 851 O O . LYS A 1 108 ? 32.853 -12.110 32.200 1.00 72.06 108 LYS A O 1
ATOM 856 N N . GLU A 1 109 ? 30.961 -11.487 33.238 1.00 71.19 109 GLU A N 1
ATOM 857 C CA . GLU A 1 109 ? 31.210 -12.205 34.493 1.00 71.19 109 GLU A CA 1
ATOM 858 C C . GLU A 1 109 ? 31.158 -13.726 34.280 1.00 71.19 109 GLU A C 1
ATOM 860 O O . GLU A 1 109 ? 32.084 -14.434 34.674 1.00 71.19 109 GLU A O 1
ATOM 865 N N . LEU A 1 110 ? 30.148 -14.229 33.564 1.00 68.69 110 LEU A N 1
ATOM 866 C CA . LEU A 1 110 ? 30.017 -15.651 33.231 1.00 68.69 110 LEU A CA 1
ATOM 867 C C . LEU A 1 110 ? 31.175 -16.168 32.370 1.00 68.69 110 LEU A C 1
ATOM 869 O O . LEU A 1 110 ? 31.676 -17.266 32.616 1.00 68.69 110 LEU A O 1
ATOM 873 N N . ALA A 1 111 ? 31.653 -15.383 31.402 1.00 74.69 111 ALA A N 1
ATOM 874 C CA . ALA A 1 111 ? 32.839 -15.731 30.617 1.00 74.69 111 ALA A CA 1
ATOM 875 C C . ALA A 1 111 ? 34.095 -15.846 31.500 1.00 74.69 111 ALA A C 1
ATOM 877 O O . ALA A 1 111 ? 34.844 -16.816 31.399 1.00 74.69 111 ALA A O 1
ATOM 878 N N . LYS A 1 112 ? 34.282 -14.918 32.449 1.00 75.94 112 LYS A N 1
ATOM 879 C CA . LYS A 1 112 ? 35.397 -14.978 33.409 1.00 75.94 112 LYS A CA 1
ATOM 880 C C . LYS A 1 112 ? 35.317 -16.187 34.340 1.00 75.94 112 LYS A C 1
ATOM 882 O O . LYS A 1 112 ? 36.343 -16.805 34.603 1.00 75.94 112 LYS A O 1
ATOM 887 N N . LEU A 1 113 ? 34.125 -16.519 34.836 1.00 73.88 113 LEU A N 1
ATOM 888 C CA . LEU A 1 113 ? 33.919 -17.638 35.762 1.00 73.88 113 LEU A CA 1
ATOM 889 C C . LEU A 1 113 ? 34.003 -19.004 35.070 1.00 73.88 113 LEU A C 1
ATOM 891 O O . LEU A 1 113 ? 34.459 -19.969 35.676 1.00 73.88 113 LEU A O 1
ATOM 895 N N . SER A 1 114 ? 33.585 -19.090 33.806 1.00 75.50 114 SER A N 1
ATOM 896 C CA . SER A 1 114 ? 33.628 -20.329 33.015 1.00 75.50 114 SER A CA 1
ATOM 897 C C . SER A 1 114 ? 34.977 -20.585 32.337 1.00 75.50 114 SER A C 1
ATOM 899 O O . SER A 1 114 ? 35.203 -21.688 31.841 1.00 75.50 114 SER A O 1
ATOM 901 N N . GLY A 1 115 ? 35.870 -19.588 32.295 1.00 74.25 115 GLY A N 1
ATOM 902 C CA . GLY A 1 115 ? 37.156 -19.669 31.595 1.00 74.25 115 GLY A CA 1
ATOM 903 C C . GLY A 1 115 ? 37.037 -19.719 30.066 1.00 74.25 115 GLY A C 1
ATOM 904 O O . GLY A 1 115 ? 38.041 -19.949 29.394 1.00 74.25 115 GLY A O 1
ATOM 905 N N . LYS A 1 116 ? 35.829 -19.521 29.520 1.00 73.75 116 LYS A N 1
ATOM 906 C CA . LYS A 1 116 ? 35.554 -19.472 28.080 1.00 73.75 116 LYS A CA 1
ATOM 907 C C . LYS A 1 116 ? 35.767 -18.063 27.530 1.00 73.75 116 LYS A C 1
ATOM 909 O O . LYS A 1 116 ? 35.614 -17.072 28.249 1.00 73.75 116 LYS A O 1
ATOM 914 N N . ASP A 1 117 ? 36.077 -17.965 26.238 1.00 78.50 117 ASP A N 1
ATOM 915 C CA . ASP A 1 117 ? 36.137 -16.664 25.577 1.00 78.50 117 ASP A CA 1
ATOM 916 C C . ASP A 1 117 ? 34.745 -16.015 25.549 1.00 78.50 117 ASP A C 1
ATOM 918 O O . ASP A 1 117 ? 33.726 -16.665 25.308 1.00 78.50 117 ASP A O 1
ATOM 922 N N . TYR A 1 118 ? 34.697 -14.706 25.790 1.00 67.50 118 TYR A N 1
ATOM 923 C CA . TYR A 1 118 ? 33.440 -13.961 25.841 1.00 67.50 118 TYR A CA 1
ATOM 924 C C . TYR A 1 118 ? 32.648 -14.059 24.525 1.00 67.50 118 TYR A C 1
ATOM 926 O O . TYR A 1 118 ? 31.416 -14.085 24.548 1.00 67.50 118 TYR A O 1
ATOM 934 N N . GLY A 1 119 ? 33.337 -14.162 23.383 1.00 68.75 119 GLY A N 1
ATOM 935 C CA . GLY A 1 119 ? 32.710 -14.366 22.080 1.00 68.75 119 GLY A CA 1
ATOM 936 C C . GLY A 1 119 ? 32.036 -15.733 21.937 1.00 68.75 119 GLY A C 1
ATOM 937 O O . GLY A 1 119 ? 30.993 -15.828 21.289 1.00 68.75 119 GLY A O 1
ATOM 938 N N . GLU A 1 120 ? 32.570 -16.776 22.575 1.00 72.06 120 GLU A N 1
ATOM 939 C CA . GLU A 1 120 ? 31.960 -18.113 22.581 1.00 72.06 120 GLU A CA 1
ATOM 940 C C . GLU A 1 120 ? 30.706 -18.154 23.456 1.00 72.06 120 GLU A C 1
ATOM 942 O O . GLU A 1 120 ? 29.683 -18.687 23.030 1.00 72.06 120 GLU A O 1
ATOM 947 N N . VAL A 1 121 ? 30.738 -17.508 24.627 1.00 71.00 121 VAL A N 1
ATOM 948 C CA . VAL A 1 121 ? 29.571 -17.402 25.522 1.00 71.00 121 VAL A CA 1
ATOM 949 C C . VAL A 1 121 ? 28.420 -16.651 24.846 1.00 71.00 121 VAL A C 1
ATOM 951 O O . VAL A 1 121 ? 27.271 -17.081 24.918 1.00 71.00 121 VAL A O 1
ATOM 954 N N . LEU A 1 122 ? 28.715 -15.566 24.124 1.00 64.81 122 LEU A N 1
ATOM 955 C CA . LEU A 1 122 ? 27.719 -14.831 23.333 1.00 64.81 122 LEU A CA 1
ATOM 956 C C . LEU A 1 122 ? 27.067 -15.703 22.253 1.00 64.81 122 LEU A C 1
ATOM 958 O O . LEU A 1 122 ? 25.862 -15.607 22.019 1.00 64.81 122 LEU A O 1
ATOM 962 N N . LYS A 1 123 ? 27.859 -16.559 21.602 1.00 68.25 123 LYS A N 1
ATOM 963 C CA . LYS A 1 123 ? 27.380 -17.446 20.542 1.00 68.25 123 LYS A CA 1
ATOM 964 C C . LYS A 1 123 ? 26.514 -18.578 21.097 1.00 68.25 123 LYS A C 1
ATOM 966 O O . LYS A 1 123 ? 25.466 -18.861 20.526 1.00 68.25 123 LYS A O 1
ATOM 971 N N . GLU A 1 124 ? 26.902 -19.166 22.230 1.00 68.56 124 GLU A N 1
ATOM 972 C CA . GLU A 1 124 ? 26.099 -20.178 22.931 1.00 68.56 124 GLU A CA 1
ATOM 973 C C . GLU A 1 124 ? 24.751 -19.602 23.397 1.00 68.56 124 GLU A C 1
ATOM 975 O O . GLU A 1 124 ? 23.717 -20.234 23.199 1.00 68.56 124 GLU A O 1
ATOM 980 N N . MET A 1 125 ? 24.722 -18.378 23.938 1.00 57.94 125 MET A N 1
ATOM 981 C CA . MET A 1 125 ? 23.465 -17.749 24.375 1.00 57.94 125 MET A CA 1
ATOM 982 C C . MET A 1 125 ? 22.544 -17.365 23.210 1.00 57.94 125 MET A C 1
ATOM 984 O O . MET A 1 125 ? 21.325 -17.450 23.346 1.00 57.94 125 MET A O 1
ATOM 988 N N . SER A 1 126 ? 23.104 -16.994 22.052 1.00 52.53 126 SER A N 1
ATOM 989 C CA . SER A 1 126 ? 22.319 -16.765 20.830 1.00 52.53 126 SER A CA 1
ATOM 990 C C . SER A 1 126 ? 21.638 -18.043 20.336 1.00 52.53 126 SER A C 1
ATOM 992 O O . SER A 1 126 ? 20.522 -17.971 19.835 1.00 52.53 126 SER A O 1
ATOM 994 N N . GLN A 1 127 ? 22.291 -19.198 20.496 1.00 54.16 127 GLN A N 1
ATOM 995 C CA . GLN A 1 127 ? 21.743 -20.500 20.111 1.00 54.16 127 GLN A CA 1
ATOM 996 C C . GLN A 1 127 ? 20.610 -20.932 21.059 1.00 54.16 127 GLN A C 1
ATOM 998 O O . GLN A 1 127 ? 19.576 -21.412 20.613 1.00 54.16 127 GLN A O 1
ATOM 1003 N N . ILE A 1 128 ? 20.758 -20.670 22.365 1.00 53.28 128 ILE A N 1
ATOM 1004 C CA . ILE A 1 128 ? 19.717 -20.945 23.372 1.00 53.28 128 ILE A CA 1
ATOM 1005 C C . ILE A 1 128 ? 18.482 -20.057 23.166 1.00 53.28 128 ILE A C 1
ATOM 1007 O O . ILE A 1 128 ? 17.364 -20.504 23.405 1.00 53.28 128 ILE A O 1
ATOM 1011 N N . GLY A 1 129 ? 18.655 -18.812 22.708 1.00 40.19 129 GLY A N 1
ATOM 1012 C CA . GLY A 1 129 ? 17.535 -17.924 22.376 1.00 40.19 129 GLY A CA 1
ATOM 1013 C C . GLY A 1 129 ? 16.630 -18.484 21.273 1.00 40.19 129 GLY A C 1
ATOM 1014 O O . GLY A 1 129 ? 15.411 -18.377 21.380 1.00 40.19 129 GLY A O 1
ATOM 1015 N N . GLU A 1 130 ? 17.210 -19.136 20.260 1.00 41.66 130 GLU A N 1
ATOM 1016 C CA . GLU A 1 130 ? 16.457 -19.815 19.194 1.00 41.66 130 GLU A CA 1
ATOM 1017 C C . GLU A 1 130 ? 15.736 -21.076 19.709 1.00 41.66 130 GLU A C 1
ATOM 1019 O O . GLU A 1 130 ? 14.596 -21.336 19.321 1.00 41.66 130 GLU A O 1
ATOM 1024 N N . ASP A 1 131 ? 16.348 -21.810 20.644 1.00 41.19 131 ASP A N 1
ATOM 1025 C CA . ASP A 1 131 ? 15.779 -23.037 21.219 1.00 41.19 131 ASP A CA 1
ATOM 1026 C C . ASP A 1 131 ? 14.674 -22.771 22.268 1.00 41.19 131 ASP A C 1
ATOM 1028 O O . ASP A 1 131 ? 13.749 -23.571 22.420 1.00 41.19 131 ASP A O 1
ATOM 1032 N N . VAL A 1 132 ? 14.721 -21.640 22.985 1.00 39.25 132 VAL A N 1
ATOM 1033 C CA . VAL A 1 132 ? 13.693 -21.243 23.973 1.00 39.25 132 VAL A CA 1
ATOM 1034 C C . VAL A 1 132 ? 12.429 -20.701 23.296 1.00 39.25 132 VAL A C 1
ATOM 1036 O O . VAL A 1 132 ? 11.323 -20.952 23.784 1.00 39.25 132 VAL A O 1
ATOM 1039 N N . GLU A 1 133 ? 12.563 -20.012 22.159 1.00 38.69 133 GLU A N 1
ATOM 1040 C CA . GLU A 1 133 ? 11.423 -19.542 21.357 1.00 38.69 133 GLU A CA 1
ATOM 1041 C C . GLU A 1 133 ? 10.624 -20.725 20.773 1.00 38.69 133 GLU A C 1
ATOM 1043 O O . GLU A 1 133 ? 9.404 -20.651 20.624 1.00 38.69 133 GLU A O 1
ATOM 1048 N N . ALA A 1 134 ? 11.295 -21.856 20.526 1.00 38.22 134 ALA A N 1
ATOM 1049 C CA . ALA A 1 134 ? 10.693 -23.087 20.021 1.00 38.22 134 ALA A CA 1
ATOM 1050 C C . ALA A 1 134 ? 9.935 -23.913 21.085 1.00 38.22 134 ALA A C 1
ATOM 1052 O O . ALA A 1 134 ? 9.244 -24.866 20.724 1.00 38.22 134 ALA A O 1
ATOM 1053 N N . MET A 1 135 ? 10.038 -23.571 22.379 1.00 36.34 135 MET A N 1
ATOM 1054 C CA . MET A 1 135 ? 9.605 -24.450 23.479 1.00 36.34 135 MET A CA 1
ATOM 1055 C C . MET A 1 135 ? 8.656 -23.806 24.509 1.00 36.34 135 MET A C 1
ATOM 1057 O O . MET A 1 135 ? 8.423 -24.394 25.567 1.00 36.34 135 MET A O 1
ATOM 1061 N N . ARG A 1 136 ? 8.086 -22.616 24.263 1.00 29.34 136 ARG A N 1
ATOM 1062 C CA . ARG A 1 136 ? 7.180 -21.984 25.247 1.00 29.34 136 ARG A CA 1
ATOM 1063 C C . ARG A 1 136 ? 5.799 -22.671 25.320 1.00 29.34 136 ARG A C 1
ATOM 1065 O O . ARG A 1 136 ? 5.098 -22.704 24.310 1.00 29.34 136 ARG A O 1
ATOM 1072 N N . PRO A 1 137 ? 5.361 -23.150 26.505 1.00 29.88 137 PRO A N 1
ATOM 1073 C CA . PRO A 1 137 ? 4.005 -23.641 26.726 1.00 29.88 137 PRO A CA 1
ATOM 1074 C C . PRO A 1 137 ? 3.020 -22.502 27.032 1.00 29.88 137 PRO A C 1
ATOM 1076 O O . PRO A 1 137 ? 3.362 -21.507 27.671 1.00 29.88 137 PRO A O 1
ATOM 1079 N N . THR A 1 138 ? 1.774 -22.690 26.597 1.00 34.06 138 THR A N 1
ATOM 1080 C CA . THR A 1 138 ? 0.584 -21.898 26.943 1.00 34.06 138 THR A CA 1
ATOM 1081 C C . THR A 1 138 ? 0.228 -22.060 28.422 1.00 34.06 138 THR A C 1
ATOM 1083 O O . THR A 1 138 ? 0.060 -23.190 28.879 1.00 34.06 138 THR A O 1
ATOM 1086 N N . VAL A 1 139 ? 0.070 -20.951 29.152 1.00 28.44 139 VAL A N 1
ATOM 1087 C CA . VAL A 1 139 ? -0.477 -20.934 30.519 1.00 28.44 139 VAL A CA 1
ATOM 1088 C C . VAL A 1 139 ? -1.562 -19.857 30.624 1.00 28.44 139 VAL A C 1
ATOM 1090 O O . VAL A 1 139 ? -1.350 -18.712 30.224 1.00 28.44 139 VAL A O 1
ATOM 1093 N N . GLU A 1 140 ? -2.722 -20.297 31.114 1.00 26.39 140 GLU A N 1
ATOM 1094 C CA . GLU A 1 140 ? -3.943 -19.562 31.464 1.00 26.39 140 GLU A CA 1
ATOM 1095 C C . GLU A 1 140 ? -3.820 -18.808 32.812 1.00 26.39 140 GLU A C 1
ATOM 1097 O O . GLU A 1 140 ? -2.825 -18.954 33.515 1.00 26.39 140 GLU A O 1
ATOM 1102 N N . GLU A 1 141 ? -4.896 -18.090 33.180 1.00 24.22 141 GLU A N 1
ATOM 1103 C CA . GLU A 1 141 ? -5.195 -17.425 34.473 1.00 24.22 141 GLU A CA 1
ATOM 1104 C C . GLU A 1 141 ? -4.555 -16.033 34.692 1.00 24.22 141 GLU A C 1
ATOM 1106 O O . GLU A 1 141 ? -3.399 -15.797 34.373 1.00 24.22 141 GLU A O 1
ATOM 1111 N N . SER A 1 142 ? -5.214 -15.000 35.232 1.00 23.20 142 SER A N 1
ATOM 1112 C CA . SER A 1 142 ? -6.520 -14.849 35.893 1.00 23.20 142 SER A CA 1
ATOM 1113 C C . SER A 1 142 ? -6.872 -13.353 36.003 1.00 23.20 142 SER A C 1
ATOM 1115 O O . SER A 1 142 ? -6.019 -12.525 36.323 1.00 23.20 142 SER A O 1
ATOM 1117 N N . SER A 1 143 ? -8.145 -13.023 35.801 1.00 25.41 143 SER A N 1
ATOM 1118 C CA . SER A 1 143 ? -8.789 -11.728 36.071 1.00 25.41 143 SER A CA 1
ATOM 1119 C C . SER A 1 143 ? -8.868 -11.369 37.565 1.00 25.41 143 SER A C 1
ATOM 1121 O O . SER A 1 143 ? -9.008 -12.277 38.384 1.00 25.41 143 SER A O 1
ATOM 1123 N N . PRO A 1 144 ? -9.021 -10.073 37.907 1.00 25.22 144 PRO A N 1
ATOM 1124 C CA . PRO A 1 144 ? -9.856 -9.679 39.038 1.00 25.22 144 PRO A CA 1
ATOM 1125 C C . PRO A 1 144 ? -11.015 -8.756 38.613 1.00 25.22 144 PRO A C 1
ATOM 1127 O O . PRO A 1 144 ? -10.827 -7.620 38.192 1.00 25.22 144 PRO A O 1
ATOM 1130 N N . THR A 1 145 ? -12.221 -9.317 38.728 1.00 23.03 145 THR A N 1
ATOM 1131 C CA . THR A 1 145 ? -13.409 -8.785 39.431 1.00 23.03 145 THR A CA 1
ATOM 1132 C C . THR A 1 145 ? -13.683 -7.271 39.504 1.00 23.03 145 THR A C 1
ATOM 1134 O O . THR A 1 145 ? -12.988 -6.540 40.200 1.00 23.03 145 THR A O 1
ATOM 1137 N N . HIS A 1 146 ? -14.843 -6.909 38.933 1.00 26.33 146 HIS A N 1
ATOM 1138 C CA . HIS A 1 146 ? -15.951 -6.113 39.503 1.00 26.33 146 HIS A CA 1
ATOM 1139 C C . HIS A 1 146 ? -15.652 -4.763 40.184 1.00 26.33 146 HIS A C 1
ATOM 1141 O O . HIS A 1 146 ? -15.230 -4.742 41.335 1.00 26.33 146 HIS A O 1
ATOM 1147 N N . VAL A 1 147 ? -16.100 -3.663 39.554 1.00 26.78 147 VAL A N 1
ATOM 1148 C CA . VAL A 1 147 ? -16.863 -2.608 40.255 1.00 26.78 147 VAL A CA 1
ATOM 1149 C C . VAL A 1 147 ? -17.850 -1.902 39.303 1.00 26.78 147 VAL A C 1
ATOM 1151 O O . VAL A 1 147 ? -17.454 -1.162 38.409 1.00 26.78 147 VAL A O 1
ATOM 1154 N N . ASP A 1 148 ? -19.122 -2.240 39.504 1.00 24.08 148 ASP A N 1
ATOM 1155 C CA . ASP A 1 148 ? -20.375 -1.469 39.475 1.00 24.08 148 ASP A CA 1
ATOM 1156 C C . ASP A 1 148 ? -20.670 -0.354 38.446 1.00 24.08 148 ASP A C 1
ATOM 1158 O O . ASP A 1 148 ? -20.064 0.716 38.401 1.00 24.08 148 ASP A O 1
ATOM 1162 N N . GLU A 1 149 ? -21.774 -0.602 37.727 1.00 24.88 149 GLU A N 1
ATOM 1163 C CA . GLU A 1 149 ? -22.691 0.348 37.089 1.00 24.88 149 GLU A CA 1
ATOM 1164 C C . GLU A 1 149 ? -23.338 1.331 38.081 1.00 24.88 149 GLU A C 1
ATOM 1166 O O . GLU A 1 149 ? -23.897 0.895 39.082 1.00 24.88 149 GLU A O 1
ATOM 1171 N N . VAL A 1 150 ? -23.449 2.615 37.708 1.00 25.03 150 VAL A N 1
ATOM 1172 C CA . VAL A 1 150 ? -24.628 3.484 37.964 1.00 25.03 150 VAL A CA 1
ATOM 1173 C C . VAL A 1 150 ? -24.616 4.668 36.949 1.00 25.03 150 VAL A C 1
ATOM 1175 O O . VAL A 1 150 ? -23.603 4.869 36.282 1.00 25.03 150 VAL A O 1
ATOM 1178 N N . PRO A 1 151 ? -25.715 5.423 36.706 1.00 23.47 151 PRO A N 1
ATOM 1179 C CA . PRO A 1 151 ? -26.385 5.445 35.406 1.00 23.47 151 PRO A CA 1
ATOM 1180 C C . PRO A 1 151 ? -26.488 6.837 34.741 1.00 23.47 151 PRO A C 1
ATOM 1182 O O . PRO A 1 151 ? -26.163 7.877 35.305 1.00 23.47 151 PRO A O 1
ATOM 1185 N N . ARG A 1 152 ? -27.021 6.804 33.511 1.00 25.14 152 ARG A N 1
ATOM 1186 C CA . ARG A 1 152 ? -27.521 7.896 32.651 1.00 25.14 152 ARG A CA 1
ATOM 1187 C C . ARG A 1 152 ? -28.012 9.160 33.376 1.00 25.14 152 ARG A C 1
ATOM 1189 O O . ARG A 1 152 ? -28.905 9.057 34.207 1.00 25.14 152 ARG A O 1
ATOM 1196 N N . THR A 1 153 ? -27.671 10.330 32.823 1.00 21.77 153 THR A N 1
ATOM 1197 C CA . THR A 1 153 ? -28.630 11.442 32.662 1.00 21.77 153 THR A CA 1
ATOM 1198 C C . THR A 1 153 ? -28.335 12.287 31.420 1.00 21.77 153 THR A C 1
ATOM 1200 O O . THR A 1 153 ? -27.222 12.749 31.192 1.00 21.77 153 THR A O 1
ATOM 1203 N N . SER A 1 154 ? -29.396 12.452 30.642 1.00 23.11 154 SER A N 1
ATOM 1204 C CA . SER A 1 154 ? -29.646 13.255 29.444 1.00 23.11 154 SER A CA 1
ATOM 1205 C C . SER A 1 154 ? -29.757 14.763 29.694 1.00 23.11 154 SER A C 1
ATOM 1207 O O . SER A 1 154 ? -30.361 15.125 30.695 1.00 23.11 154 SER A O 1
ATOM 1209 N N . PHE A 1 155 ? -29.351 15.590 28.720 1.00 23.11 155 PHE A N 1
ATOM 1210 C CA . PHE A 1 155 ? -29.913 16.917 28.364 1.00 23.11 155 PHE A CA 1
ATOM 1211 C C . PHE A 1 155 ? -29.507 17.195 26.894 1.00 23.11 155 PHE A C 1
ATOM 1213 O O . PHE A 1 155 ? -28.321 17.168 26.589 1.00 23.11 155 PHE A O 1
ATOM 1220 N N . SER A 1 156 ? -30.397 17.075 25.900 1.00 22.19 156 SER A N 1
ATOM 1221 C CA . SER A 1 156 ? -31.371 18.052 25.361 1.00 22.19 156 SER A CA 1
ATOM 1222 C C . SER A 1 156 ? -30.760 19.265 24.634 1.00 22.19 156 SER A C 1
ATOM 1224 O O . SER A 1 156 ? -30.265 20.190 25.270 1.00 22.19 156 SER A O 1
ATOM 1226 N N . ASP A 1 157 ? -30.868 19.212 23.302 1.00 22.05 157 ASP A N 1
ATOM 1227 C CA . ASP A 1 157 ? -31.198 20.263 22.326 1.00 22.05 157 ASP A CA 1
ATOM 1228 C C . ASP A 1 157 ? -30.765 21.716 22.559 1.00 22.05 157 ASP A C 1
ATOM 1230 O O . ASP A 1 157 ? -31.332 22.412 23.395 1.00 22.05 157 ASP A O 1
ATOM 1234 N N . VAL A 1 158 ? -29.940 22.224 21.630 1.00 23.05 158 VAL A N 1
ATOM 1235 C CA . VAL A 1 158 ? -30.108 23.566 21.042 1.00 23.05 158 VAL A CA 1
ATOM 1236 C C . VAL A 1 158 ? -29.686 23.537 19.562 1.00 23.05 158 VAL A C 1
ATOM 1238 O O . VAL A 1 158 ? -28.503 23.507 19.237 1.00 23.05 158 VAL A O 1
ATOM 1241 N N . THR A 1 159 ? -30.659 23.598 18.652 1.00 24.97 159 THR A N 1
ATOM 1242 C CA . THR A 1 159 ? -30.492 24.184 17.305 1.00 24.97 159 THR A CA 1
ATOM 1243 C C . THR A 1 159 ? -30.636 25.708 17.390 1.00 24.97 159 THR A C 1
ATOM 1245 O O . THR A 1 159 ? -31.423 26.184 18.212 1.00 24.97 159 THR A O 1
ATOM 1248 N N . PRO A 1 160 ? -29.980 26.486 16.506 1.00 25.34 160 PRO A N 1
ATOM 1249 C CA . PRO A 1 160 ? -30.765 27.042 15.397 1.00 25.34 160 PRO A CA 1
ATOM 1250 C C . PRO A 1 160 ? -30.041 27.170 14.037 1.00 25.34 160 PRO A C 1
ATOM 1252 O O . PRO A 1 160 ? -28.862 27.491 13.938 1.00 25.34 160 PRO A O 1
ATOM 1255 N N . SER A 1 161 ? -30.855 26.951 13.000 1.00 21.55 161 SER A N 1
ATOM 1256 C CA . SER A 1 161 ? -30.890 27.466 11.621 1.00 21.55 161 SER A CA 1
ATOM 1257 C C . SER A 1 161 ? -29.828 28.440 11.073 1.00 21.55 161 SER A C 1
ATOM 1259 O O . SER A 1 161 ? -29.681 29.560 11.547 1.00 21.55 161 SER A O 1
ATOM 1261 N N . ASN A 1 162 ? -29.296 28.042 9.907 1.00 24.39 162 ASN A N 1
ATOM 1262 C CA . ASN A 1 162 ? -29.405 28.681 8.576 1.00 24.39 162 ASN A CA 1
ATOM 1263 C C . ASN A 1 162 ? -29.159 30.197 8.408 1.00 24.39 162 ASN A C 1
ATOM 1265 O O . ASN A 1 162 ? -30.012 31.012 8.752 1.00 24.39 162 ASN A O 1
ATOM 1269 N N . ASN A 1 163 ? -28.094 30.552 7.673 1.00 23.77 163 ASN A N 1
ATOM 1270 C CA . ASN A 1 163 ? -28.144 31.112 6.303 1.00 23.77 163 ASN A CA 1
ATOM 1271 C C . ASN A 1 163 ? -26.800 31.757 5.913 1.00 23.77 163 ASN A C 1
ATOM 1273 O O . ASN A 1 163 ? -26.201 32.464 6.716 1.00 23.77 163 ASN A O 1
ATOM 1277 N N . GLY A 1 164 ? -26.410 31.620 4.639 1.00 22.94 164 GLY A N 1
ATOM 1278 C CA . GLY A 1 164 ? -25.525 32.587 3.973 1.00 22.94 164 GLY A CA 1
ATOM 1279 C C . GLY A 1 164 ? -24.343 31.986 3.219 1.00 22.94 164 GLY A C 1
ATOM 1280 O O . GLY A 1 164 ? -23.252 31.856 3.761 1.00 22.94 164 GLY A O 1
ATOM 1281 N N . ALA A 1 165 ? -24.552 31.682 1.939 1.00 25.69 165 ALA A N 1
ATOM 1282 C CA . ALA A 1 165 ? -23.481 31.617 0.952 1.00 25.69 165 ALA A CA 1
ATOM 1283 C C . ALA A 1 165 ? -22.879 33.018 0.740 1.00 25.69 165 ALA A C 1
A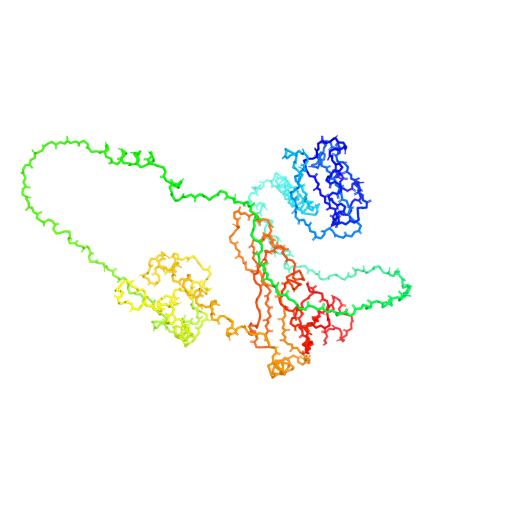TOM 1285 O O . ALA A 1 165 ? -23.661 33.958 0.665 1.00 25.69 165 ALA A O 1
ATOM 1286 N N . THR A 1 166 ? -21.550 33.131 0.603 1.00 24.61 166 THR A N 1
ATOM 1287 C CA . THR A 1 166 ? -20.843 34.010 -0.362 1.00 24.61 166 THR A CA 1
ATOM 1288 C C . THR A 1 166 ? -19.321 33.883 -0.213 1.00 24.61 166 THR A C 1
ATOM 1290 O O . THR A 1 166 ? -18.779 34.063 0.873 1.00 24.61 166 THR A O 1
ATOM 1293 N N . ASP A 1 167 ? -18.675 33.605 -1.345 1.00 22.91 167 ASP A N 1
ATOM 1294 C CA . ASP A 1 167 ? -17.470 34.247 -1.886 1.00 22.91 167 ASP A CA 1
ATOM 1295 C C . ASP A 1 167 ? -16.199 34.375 -1.030 1.00 22.91 167 ASP A C 1
ATOM 1297 O O . ASP A 1 167 ? -16.009 35.288 -0.228 1.00 22.91 167 ASP A O 1
ATOM 1301 N N . TYR A 1 168 ? -15.234 33.510 -1.354 1.00 24.14 168 TYR A N 1
ATOM 1302 C CA . TYR A 1 168 ? -13.827 33.691 -1.016 1.00 24.14 168 TYR A CA 1
ATOM 1303 C C . TYR A 1 168 ? -13.173 34.741 -1.929 1.00 24.14 168 TYR A C 1
ATOM 1305 O O . TYR A 1 168 ? -12.977 34.513 -3.123 1.00 24.14 168 TYR A O 1
ATOM 1313 N N . VAL A 1 169 ? -12.744 35.854 -1.332 1.00 25.98 169 VAL A N 1
ATOM 1314 C CA . VAL A 1 169 ? -11.724 36.768 -1.869 1.00 25.98 169 VAL A CA 1
ATOM 1315 C C . VAL A 1 169 ? -10.470 36.626 -0.995 1.00 25.98 169 VAL A C 1
ATOM 1317 O O . VAL A 1 169 ? -10.570 36.801 0.221 1.00 25.98 169 VAL A O 1
ATOM 1320 N N . PRO A 1 170 ? -9.280 36.325 -1.549 1.00 27.56 170 PRO A N 1
ATOM 1321 C CA . PRO A 1 170 ? -8.060 36.269 -0.758 1.00 27.56 170 PRO A CA 1
ATOM 1322 C C . PRO A 1 170 ? -7.454 37.669 -0.590 1.00 27.56 170 PRO A C 1
ATOM 1324 O O . PRO A 1 170 ? -7.064 38.320 -1.559 1.00 27.56 170 PRO A O 1
ATOM 1327 N N . LEU A 1 171 ? -7.339 38.113 0.663 1.00 26.58 171 LEU A N 1
ATOM 1328 C CA . LEU A 1 171 ? -6.578 39.296 1.063 1.00 26.58 171 LEU A CA 1
ATOM 1329 C C . LEU A 1 171 ? -5.090 38.945 1.200 1.00 26.58 171 LEU A C 1
ATOM 1331 O O . LEU A 1 171 ? -4.679 38.173 2.064 1.00 26.58 171 LEU A O 1
ATOM 1335 N N . THR A 1 172 ? -4.278 39.556 0.344 1.00 29.94 172 THR A N 1
ATOM 1336 C CA . THR A 1 172 ? -2.816 39.577 0.411 1.00 29.94 172 THR A CA 1
ATOM 1337 C C . THR A 1 172 ? -2.321 40.701 1.328 1.00 29.94 172 THR A C 1
ATOM 1339 O O . THR A 1 172 ? -2.660 41.859 1.102 1.00 29.94 172 THR A O 1
ATOM 1342 N N . SER A 1 173 ? -1.471 40.380 2.306 1.00 28.75 173 SER A N 1
ATOM 1343 C CA . SER A 1 173 ? -0.328 41.169 2.830 1.00 28.75 173 SER A CA 1
ATOM 1344 C C . SER A 1 173 ? 0.172 40.462 4.102 1.00 28.75 173 SER A C 1
ATOM 1346 O O . SER A 1 173 ? -0.627 39.978 4.885 1.00 28.75 173 SER A O 1
ATOM 1348 N N . GLY A 1 174 ? 1.448 40.282 4.421 1.00 32.91 174 GLY A N 1
ATOM 1349 C CA . GLY A 1 174 ? 2.713 40.565 3.769 1.00 32.91 174 GLY A CA 1
ATOM 1350 C C . GLY A 1 174 ? 3.805 40.281 4.807 1.00 32.91 174 GLY A C 1
ATOM 1351 O O . GLY A 1 174 ? 3.859 40.966 5.819 1.00 32.91 174 GLY A O 1
ATOM 1352 N N . ARG A 1 175 ? 4.646 39.265 4.577 1.00 27.08 175 ARG A N 1
ATOM 1353 C CA . ARG A 1 175 ? 5.994 39.089 5.157 1.00 27.08 175 ARG A CA 1
ATOM 1354 C C . ARG A 1 175 ? 6.723 38.034 4.314 1.00 27.08 175 ARG A C 1
ATOM 1356 O O . ARG A 1 175 ? 6.448 36.845 4.413 1.00 27.08 175 ARG A O 1
ATOM 1363 N N . ARG A 1 176 ? 7.593 38.498 3.410 1.00 30.56 176 ARG A N 1
ATOM 1364 C CA . ARG A 1 176 ? 8.473 37.662 2.576 1.00 30.56 176 ARG A CA 1
ATOM 1365 C C . ARG A 1 176 ? 9.564 37.045 3.457 1.00 30.56 176 ARG A C 1
ATOM 1367 O O . ARG A 1 176 ? 10.293 37.784 4.112 1.00 30.56 176 ARG A O 1
ATOM 1374 N N . ALA A 1 177 ? 9.698 35.723 3.422 1.00 32.62 177 ALA A N 1
ATOM 1375 C CA . ALA A 1 177 ? 10.928 35.034 3.805 1.00 32.62 177 ALA A CA 1
ATOM 1376 C C . ALA A 1 177 ? 12.019 35.283 2.733 1.00 32.62 177 ALA A C 1
ATOM 1378 O O . ALA A 1 177 ? 11.670 35.467 1.561 1.00 32.62 177 ALA A O 1
ATOM 1379 N N . PRO A 1 178 ? 13.316 35.323 3.092 1.00 33.47 178 PRO A N 1
ATOM 1380 C CA . PRO A 1 178 ? 14.393 35.560 2.133 1.00 33.47 178 PRO A CA 1
ATOM 1381 C C . PRO A 1 178 ? 14.539 34.370 1.174 1.00 33.47 178 PRO A C 1
ATOM 1383 O O . PRO A 1 178 ? 14.684 33.227 1.599 1.00 33.47 178 PRO A O 1
ATOM 1386 N N . SER A 1 179 ? 14.494 34.643 -0.130 1.00 34.66 179 SER A N 1
ATOM 1387 C CA . SER A 1 179 ? 14.753 33.668 -1.191 1.00 34.66 179 SER A CA 1
ATOM 1388 C C . SER A 1 179 ? 16.232 33.690 -1.572 1.00 34.66 179 SER A C 1
ATOM 1390 O O . SER A 1 179 ? 16.729 34.733 -1.997 1.00 34.66 179 SER A O 1
ATOM 1392 N N . LEU A 1 180 ? 16.911 32.548 -1.458 1.00 31.03 180 LEU A N 1
ATOM 1393 C CA . LEU A 1 180 ? 18.256 32.343 -2.002 1.00 31.03 180 LEU A CA 1
ATOM 1394 C C . LEU A 1 180 ? 18.202 32.336 -3.535 1.00 31.03 180 LEU A C 1
ATOM 1396 O O . LEU A 1 180 ? 17.333 31.694 -4.128 1.00 31.03 180 LEU A O 1
ATOM 1400 N N . SER A 1 181 ? 19.122 33.055 -4.174 1.00 41.91 181 SER A N 1
ATOM 1401 C CA . SER A 1 181 ? 19.277 33.077 -5.627 1.00 41.91 181 SER A CA 1
ATOM 1402 C C . SER A 1 181 ? 20.299 32.029 -6.079 1.00 41.91 181 SER A C 1
ATOM 1404 O O . SER A 1 181 ? 21.181 31.629 -5.325 1.00 41.91 181 SER A O 1
ATOM 1406 N N . VAL A 1 182 ? 20.223 31.596 -7.340 1.00 39.97 182 VAL A N 1
ATOM 1407 C CA . VAL A 1 182 ? 21.166 30.621 -7.936 1.00 39.97 182 VAL A CA 1
ATOM 1408 C C . VAL A 1 182 ? 22.624 31.125 -7.913 1.00 39.97 182 VAL A C 1
ATOM 1410 O O . VAL A 1 182 ? 23.557 30.327 -7.919 1.00 39.97 182 VAL A O 1
ATOM 1413 N N . SER A 1 183 ? 22.830 32.438 -7.808 1.00 43.50 183 SER A N 1
ATOM 1414 C CA . SER A 1 183 ? 24.132 33.094 -7.618 1.00 43.50 183 SER A CA 1
ATOM 1415 C C . SER A 1 183 ? 24.750 32.879 -6.228 1.00 43.50 183 SER A C 1
ATOM 1417 O O . SER A 1 183 ? 25.961 33.021 -6.085 1.00 43.50 183 SER A O 1
ATOM 1419 N N . ASP A 1 184 ? 23.959 32.480 -5.228 1.00 46.38 184 ASP A N 1
ATOM 1420 C CA . ASP A 1 184 ? 24.430 32.231 -3.857 1.00 46.38 184 ASP A CA 1
ATOM 1421 C C . ASP A 1 184 ? 24.956 30.796 -3.668 1.00 46.38 184 ASP A C 1
ATOM 1423 O O . ASP A 1 184 ? 25.613 30.490 -2.676 1.00 46.38 184 ASP A O 1
ATOM 1427 N N . MET A 1 185 ? 24.701 29.904 -4.635 1.00 41.81 185 MET A N 1
ATOM 1428 C CA . MET A 1 185 ? 25.130 28.501 -4.583 1.00 41.81 185 MET A CA 1
ATOM 1429 C C . MET A 1 185 ? 26.519 28.245 -5.182 1.00 41.81 185 MET A C 1
ATOM 1431 O O . MET A 1 185 ? 26.992 27.110 -5.121 1.00 41.81 185 MET A O 1
ATOM 1435 N N . ASN A 1 186 ? 27.182 29.251 -5.769 1.00 47.31 186 ASN A N 1
ATOM 1436 C CA . ASN A 1 186 ? 28.536 29.075 -6.302 1.00 47.31 186 ASN A CA 1
ATOM 1437 C C . ASN A 1 186 ? 29.303 30.411 -6.457 1.00 47.31 186 ASN A C 1
ATOM 1439 O O . ASN A 1 186 ? 29.251 31.024 -7.527 1.00 47.31 186 ASN A O 1
ATOM 1443 N N . PRO A 1 187 ? 30.006 30.894 -5.415 1.00 46.44 187 PRO A N 1
ATOM 1444 C CA . PRO A 1 187 ? 30.734 32.156 -5.486 1.00 46.44 187 PRO A CA 1
ATOM 1445 C C . PRO A 1 187 ? 31.944 32.078 -6.445 1.00 46.44 187 PRO A C 1
ATOM 1447 O O . PRO A 1 187 ? 32.639 31.057 -6.494 1.00 46.44 187 PRO A O 1
ATOM 1450 N N . PRO A 1 188 ? 32.241 33.160 -7.192 1.00 45.34 188 PRO A N 1
ATOM 1451 C CA . PRO A 1 188 ? 33.264 33.191 -8.248 1.00 45.34 188 PRO A CA 1
ATOM 1452 C C . PRO A 1 188 ? 34.695 32.922 -7.749 1.00 45.34 188 PRO A C 1
ATOM 1454 O O . PRO A 1 188 ? 35.561 32.536 -8.537 1.00 45.34 188 PRO A O 1
ATOM 1457 N N . ASP A 1 189 ? 34.939 33.042 -6.444 1.00 44.75 189 ASP A N 1
ATOM 1458 C CA . ASP A 1 189 ? 36.234 32.744 -5.828 1.00 44.75 189 ASP A CA 1
ATOM 1459 C C . ASP A 1 189 ? 36.539 31.234 -5.799 1.00 44.75 189 ASP A C 1
ATOM 1461 O O . ASP A 1 189 ? 37.700 30.833 -5.892 1.00 44.75 189 ASP A O 1
ATOM 1465 N N . ILE A 1 190 ? 35.508 30.375 -5.790 1.00 41.31 190 ILE A N 1
ATOM 1466 C CA . ILE A 1 190 ? 35.664 28.909 -5.829 1.00 41.31 190 ILE A CA 1
ATOM 1467 C C . ILE A 1 190 ? 36.017 28.426 -7.246 1.00 41.31 190 ILE A C 1
ATOM 1469 O O . ILE A 1 190 ? 36.754 27.452 -7.405 1.00 41.31 190 ILE A O 1
ATOM 1473 N N . GLN A 1 191 ? 35.594 29.142 -8.294 1.00 38.75 191 GLN A N 1
ATOM 1474 C CA . GLN A 1 191 ? 36.000 28.831 -9.671 1.00 38.75 191 GLN A CA 1
ATOM 1475 C C . GLN A 1 191 ? 37.471 29.173 -9.948 1.00 38.75 191 GLN A C 1
ATOM 1477 O O . GLN A 1 191 ? 38.107 28.488 -10.747 1.00 38.75 191 GLN A O 1
ATOM 1482 N N . LYS A 1 192 ? 38.052 30.163 -9.257 1.00 40.19 192 LYS A N 1
ATOM 1483 C CA . LYS A 1 192 ? 39.482 30.495 -9.387 1.00 40.19 192 LYS A CA 1
ATOM 1484 C C . LYS A 1 192 ? 40.400 29.420 -8.799 1.00 40.19 192 LYS A C 1
ATOM 1486 O O . LYS A 1 192 ? 41.363 29.035 -9.455 1.00 40.19 192 LYS A O 1
ATOM 1491 N N . VAL A 1 193 ? 40.064 28.869 -7.630 1.00 40.62 193 VAL A N 1
ATOM 1492 C CA . VAL A 1 193 ? 40.903 27.860 -6.947 1.00 40.62 193 VAL A CA 1
ATOM 1493 C C . VAL A 1 193 ? 40.911 26.518 -7.692 1.00 40.62 193 VAL A C 1
ATOM 1495 O O . VAL A 1 193 ? 41.949 25.862 -7.784 1.00 40.62 193 VAL A O 1
ATOM 1498 N N . VAL A 1 194 ? 39.778 26.126 -8.287 1.00 39.97 194 VAL A N 1
ATOM 1499 C CA . VAL A 1 194 ? 39.671 24.876 -9.064 1.00 39.97 194 VAL A CA 1
ATOM 1500 C C . VAL A 1 194 ? 40.392 24.984 -10.414 1.00 39.97 194 VAL A C 1
ATOM 1502 O O . VAL A 1 194 ? 40.960 23.999 -10.882 1.00 39.97 194 VAL A O 1
ATOM 1505 N N . ILE A 1 195 ? 40.432 26.174 -11.025 1.00 35.09 195 ILE A N 1
ATOM 1506 C CA . ILE A 1 195 ? 41.162 26.403 -12.281 1.00 35.09 195 ILE A CA 1
ATOM 1507 C C . ILE A 1 195 ? 42.678 26.494 -12.031 1.00 35.09 195 ILE A C 1
ATOM 1509 O O . ILE A 1 195 ? 43.444 25.908 -12.793 1.00 35.09 195 ILE A O 1
ATOM 1513 N N . GLU A 1 196 ? 43.132 27.131 -10.946 1.00 38.00 196 GLU A N 1
ATOM 1514 C CA . GLU A 1 196 ? 44.567 27.218 -10.622 1.00 38.00 196 GLU A CA 1
ATOM 1515 C C . GLU A 1 196 ? 45.196 25.848 -10.309 1.00 38.00 196 GLU A C 1
ATOM 1517 O O . GLU A 1 196 ? 46.300 25.568 -10.778 1.00 38.00 196 GLU A O 1
ATOM 1522 N N . HIS A 1 197 ? 44.477 24.943 -9.629 1.00 37.50 197 HIS A N 1
ATOM 1523 C CA . HIS A 1 197 ? 44.971 23.584 -9.344 1.00 37.50 197 HIS A CA 1
ATOM 1524 C C . HIS A 1 197 ? 44.989 22.645 -10.562 1.00 37.50 197 HIS A C 1
ATOM 1526 O O . HIS A 1 197 ? 45.731 21.663 -10.566 1.00 37.50 197 HIS A O 1
ATOM 1532 N N . ILE A 1 198 ? 44.202 22.929 -11.605 1.00 40.53 198 ILE A N 1
ATOM 1533 C CA . ILE A 1 198 ? 44.202 22.143 -12.851 1.00 40.53 198 ILE A CA 1
ATOM 1534 C C . ILE A 1 198 ? 45.260 22.671 -13.835 1.00 40.53 198 ILE A C 1
ATOM 1536 O O . ILE A 1 198 ? 45.785 21.902 -14.641 1.00 40.53 198 ILE A O 1
ATOM 1540 N N . VAL A 1 199 ? 45.615 23.960 -13.757 1.00 37.38 199 VAL A N 1
ATOM 1541 C CA . VAL A 1 199 ? 46.528 24.621 -14.706 1.00 37.38 199 VAL A CA 1
ATOM 1542 C C . VAL A 1 199 ? 47.999 24.628 -14.248 1.00 37.38 199 VAL A C 1
ATOM 1544 O O . VAL A 1 199 ? 48.879 24.708 -15.100 1.00 37.38 199 VAL A O 1
ATOM 1547 N N . GLN A 1 200 ? 48.318 24.452 -12.958 1.00 38.50 200 GLN A N 1
ATOM 1548 C CA . GLN A 1 200 ? 49.716 24.443 -12.469 1.00 38.50 200 GLN A CA 1
ATOM 1549 C C . GLN A 1 200 ? 50.437 23.075 -12.505 1.00 38.50 200 GLN A C 1
ATOM 1551 O O . GLN A 1 200 ? 51.572 22.967 -12.054 1.00 38.50 200 GLN A O 1
ATOM 1556 N N . GLY A 1 201 ? 49.826 22.023 -13.058 1.00 37.97 201 GLY A N 1
ATOM 1557 C CA . GLY A 1 201 ? 50.404 20.669 -13.065 1.00 37.97 201 GLY A CA 1
ATOM 1558 C C . GL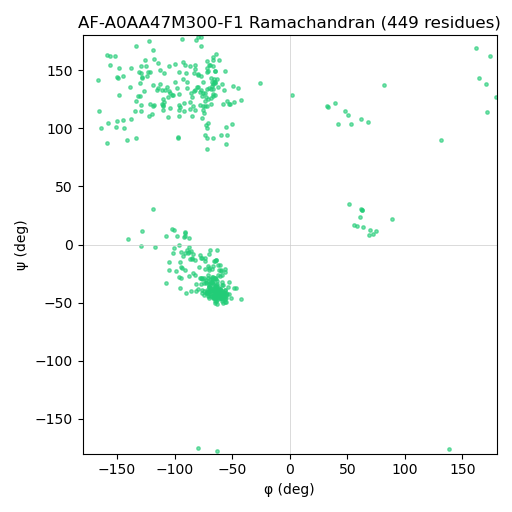Y A 1 201 ? 51.252 20.274 -14.283 1.00 37.97 201 GLY A C 1
ATOM 1559 O O . GLY A 1 201 ? 51.596 19.099 -14.400 1.00 37.97 201 GLY A O 1
ATOM 1560 N N . GLN A 1 202 ? 51.555 21.176 -15.223 1.00 35.56 202 GLN A N 1
ATOM 1561 C CA . GLN A 1 202 ? 52.347 20.832 -16.415 1.00 35.56 202 GLN A CA 1
ATOM 1562 C C . GLN A 1 202 ? 53.455 21.852 -16.685 1.00 35.56 202 GLN A C 1
ATOM 1564 O O . GLN A 1 202 ? 53.262 22.827 -17.408 1.00 35.56 202 GLN A O 1
ATOM 1569 N N . ASP A 1 203 ? 54.637 21.573 -16.134 1.00 33.56 203 ASP A N 1
ATOM 1570 C CA . ASP A 1 203 ? 55.886 22.185 -16.573 1.00 33.56 203 ASP A CA 1
ATOM 1571 C C . ASP A 1 203 ? 56.256 21.733 -17.993 1.00 33.56 203 ASP A C 1
ATOM 1573 O O . ASP A 1 203 ? 56.129 20.570 -18.390 1.00 33.56 203 ASP A O 1
ATOM 1577 N N . VAL A 1 204 ? 56.715 22.715 -18.760 1.00 35.62 204 VAL A N 1
ATOM 1578 C CA . VAL A 1 204 ? 57.031 22.676 -20.185 1.00 35.62 204 VAL A CA 1
ATOM 1579 C C . VAL A 1 204 ? 58.462 22.168 -20.398 1.00 35.62 204 VAL A C 1
ATOM 1581 O O . VAL A 1 204 ? 59.403 22.720 -19.836 1.00 35.62 204 VAL A O 1
ATOM 1584 N N . VAL A 1 205 ? 58.651 21.191 -21.294 1.00 31.88 205 VAL A N 1
ATOM 1585 C CA . VAL A 1 205 ? 59.954 20.894 -21.928 1.00 31.88 205 VAL A CA 1
ATOM 1586 C C . VAL A 1 205 ? 59.829 21.170 -23.438 1.00 31.88 205 VAL A C 1
ATOM 1588 O O . VAL A 1 205 ? 58.824 20.772 -24.035 1.00 31.88 205 VAL A O 1
ATOM 1591 N N . PRO A 1 206 ? 60.777 21.886 -24.080 1.00 34.78 206 PRO A N 1
ATOM 1592 C CA . PRO A 1 206 ? 60.540 22.498 -25.383 1.00 34.78 206 PRO A CA 1
ATOM 1593 C C . PRO A 1 206 ? 60.864 21.588 -26.582 1.00 34.78 206 PRO A C 1
ATOM 1595 O O . PRO A 1 206 ? 61.879 20.905 -26.622 1.00 34.78 206 PRO A O 1
ATOM 1598 N N . HIS A 1 207 ? 59.983 21.682 -27.582 1.00 35.16 207 HIS A N 1
ATOM 1599 C CA . HIS A 1 207 ? 60.194 21.543 -29.031 1.00 35.16 207 HIS A CA 1
ATOM 1600 C C . HIS A 1 207 ? 61.118 20.422 -29.556 1.00 35.16 207 HIS A C 1
ATOM 1602 O O . HIS A 1 207 ? 62.323 20.596 -29.712 1.00 35.16 207 HIS A O 1
ATOM 1608 N N . MET A 1 208 ? 60.491 19.364 -30.082 1.00 28.73 208 MET A N 1
ATOM 1609 C CA . MET A 1 208 ? 60.986 18.685 -31.281 1.00 28.73 208 MET A CA 1
ATOM 1610 C C . MET A 1 208 ? 59.848 18.542 -32.294 1.00 28.73 208 MET A C 1
ATOM 1612 O O . MET A 1 208 ? 58.799 17.962 -32.019 1.00 28.73 208 MET A O 1
ATOM 1616 N N . GLN A 1 209 ? 60.063 19.129 -33.468 1.00 45.53 209 GLN A N 1
ATOM 1617 C CA . GLN A 1 209 ? 59.217 19.003 -34.646 1.00 45.53 209 GLN A CA 1
ATOM 1618 C C . GLN A 1 209 ? 59.014 17.522 -34.992 1.00 45.53 209 GLN A C 1
ATOM 1620 O O . GLN A 1 209 ? 59.984 16.824 -35.264 1.00 45.53 209 GLN A O 1
ATOM 1625 N N . SER A 1 210 ? 57.771 17.046 -35.071 1.00 34.91 210 SER A N 1
ATOM 1626 C CA . SER A 1 210 ? 57.407 16.038 -36.075 1.00 34.91 210 SER A CA 1
ATOM 1627 C C . SER A 1 210 ? 55.890 15.900 -36.226 1.00 34.91 210 SER A C 1
ATOM 1629 O O . SER A 1 210 ? 55.175 15.474 -35.330 1.00 34.91 210 SER A O 1
ATOM 1631 N N . GLN A 1 211 ? 55.450 16.265 -37.431 1.00 36.16 211 GLN A N 1
ATOM 1632 C CA . GLN A 1 211 ? 54.355 15.668 -38.193 1.00 36.16 211 GLN A CA 1
ATOM 1633 C C . GLN A 1 211 ? 52.947 15.718 -37.579 1.00 36.16 211 GLN A C 1
ATOM 1635 O O . GLN A 1 211 ? 52.569 14.942 -36.704 1.00 36.16 211 GLN A O 1
ATOM 1640 N N . LEU A 1 212 ? 52.114 16.577 -38.181 1.00 36.44 212 LEU A N 1
ATOM 1641 C CA . LEU A 1 212 ? 50.659 16.456 -38.173 1.00 36.44 212 LEU A CA 1
ATOM 1642 C C . LEU A 1 212 ? 50.238 15.078 -38.719 1.00 36.44 212 LEU A C 1
ATOM 1644 O O . LEU A 1 212 ? 49.923 14.918 -39.894 1.00 36.44 212 LEU A O 1
ATOM 1648 N N . GLY A 1 213 ? 50.191 14.078 -37.847 1.00 35.56 213 GLY A N 1
ATOM 1649 C CA . GLY A 1 213 ? 49.313 12.934 -38.014 1.00 35.56 213 GLY A CA 1
ATOM 1650 C C . GLY A 1 213 ? 47.957 13.312 -37.439 1.00 35.56 213 GLY A C 1
ATOM 1651 O O . GLY A 1 213 ? 47.827 13.457 -36.223 1.00 35.56 213 GLY A O 1
ATOM 1652 N N . GLN A 1 214 ? 46.943 13.475 -38.292 1.00 41.44 214 GLN A N 1
ATOM 1653 C CA . GLN A 1 214 ? 45.547 13.494 -37.862 1.00 41.44 214 GLN A CA 1
ATOM 1654 C C . GLN A 1 214 ? 45.268 12.207 -37.074 1.00 41.44 214 GLN A C 1
ATOM 1656 O O . GLN A 1 214 ? 44.944 11.161 -37.635 1.00 41.44 214 GLN A O 1
ATOM 1661 N N . ARG A 1 215 ? 45.393 12.264 -35.745 1.00 36.12 215 ARG A N 1
ATOM 1662 C CA . ARG A 1 215 ? 44.840 11.246 -34.858 1.00 36.12 215 ARG A CA 1
ATOM 1663 C C . ARG A 1 215 ? 43.331 11.431 -34.876 1.00 36.12 215 ARG A C 1
ATOM 1665 O O . ARG A 1 215 ? 42.751 12.043 -33.984 1.00 36.12 215 ARG A O 1
ATOM 1672 N N . ILE A 1 216 ? 42.700 10.863 -35.902 1.00 45.19 216 ILE A N 1
ATOM 1673 C CA . ILE A 1 216 ? 41.327 10.386 -35.809 1.00 45.19 216 ILE A CA 1
ATOM 1674 C C . ILE A 1 216 ? 41.314 9.526 -34.548 1.00 45.19 216 ILE A C 1
ATOM 1676 O O . ILE A 1 216 ? 41.866 8.422 -34.531 1.00 45.19 216 ILE A O 1
ATOM 1680 N N . ARG A 1 217 ? 40.763 10.057 -33.450 1.00 40.03 217 ARG A N 1
ATOM 1681 C CA . ARG A 1 217 ? 40.387 9.237 -32.304 1.00 40.03 217 ARG A CA 1
ATOM 1682 C C . ARG A 1 217 ? 39.367 8.260 -32.865 1.00 40.03 217 ARG A C 1
ATOM 1684 O O . ARG A 1 217 ? 38.200 8.612 -32.994 1.00 40.03 217 ARG A O 1
ATOM 1691 N N . ARG A 1 218 ? 39.815 7.068 -33.276 1.00 44.88 218 ARG A N 1
ATOM 1692 C CA . ARG A 1 218 ? 38.925 5.941 -33.537 1.00 44.88 218 ARG A CA 1
ATOM 1693 C C . ARG A 1 218 ? 38.148 5.770 -32.241 1.00 44.88 218 ARG A C 1
ATOM 1695 O O . ARG A 1 218 ? 38.713 5.311 -31.248 1.00 44.88 218 ARG A O 1
ATOM 1702 N N . GLY A 1 219 ? 36.912 6.268 -32.214 1.00 46.97 219 GLY A N 1
ATOM 1703 C CA . GLY A 1 219 ? 36.010 6.025 -31.106 1.00 46.97 219 GLY A CA 1
ATOM 1704 C C . GLY A 1 219 ? 36.008 4.522 -30.910 1.00 46.97 219 GLY A C 1
ATOM 1705 O O . GLY A 1 219 ? 35.761 3.794 -31.870 1.00 46.97 219 GLY A O 1
ATOM 1706 N N . ARG A 1 220 ? 36.398 4.056 -29.719 1.00 49.62 220 ARG A N 1
ATOM 1707 C CA . ARG A 1 220 ? 36.217 2.648 -29.370 1.00 49.62 220 ARG A CA 1
ATOM 1708 C C . ARG A 1 220 ? 34.776 2.310 -29.717 1.00 49.62 220 ARG A C 1
ATOM 1710 O O . ARG A 1 220 ? 33.866 2.995 -29.244 1.00 49.62 220 ARG A O 1
ATOM 1717 N N . GLU A 1 221 ? 34.600 1.317 -30.577 1.00 49.06 221 GLU A N 1
ATOM 1718 C CA . GLU A 1 221 ? 33.285 0.794 -30.899 1.00 49.06 221 GLU A CA 1
ATOM 1719 C C . GLU A 1 221 ? 32.608 0.442 -29.574 1.00 49.06 221 GLU A C 1
ATOM 1721 O O . GLU A 1 221 ? 33.168 -0.279 -28.741 1.00 49.06 221 GLU A O 1
ATOM 1726 N N . ARG A 1 222 ? 31.460 1.069 -29.309 1.00 56.44 222 ARG A N 1
ATOM 1727 C CA . ARG A 1 222 ? 30.715 0.802 -28.084 1.00 56.44 222 ARG A CA 1
ATOM 1728 C C . ARG A 1 222 ? 30.131 -0.595 -28.233 1.00 56.44 222 ARG A C 1
ATOM 1730 O O . ARG A 1 222 ? 29.177 -0.786 -28.976 1.00 56.44 222 ARG A O 1
ATOM 1737 N N . VAL A 1 223 ? 30.724 -1.561 -27.540 1.00 55.72 223 VAL A N 1
ATOM 1738 C CA . VAL A 1 223 ? 30.183 -2.916 -27.453 1.00 55.72 223 VAL A CA 1
ATOM 1739 C C . VAL A 1 223 ? 28.951 -2.856 -26.556 1.00 55.72 223 VAL A C 1
ATOM 1741 O O . VAL A 1 223 ? 29.060 -2.726 -25.337 1.00 55.72 223 VAL A O 1
ATOM 1744 N N . TYR A 1 224 ? 27.771 -2.890 -27.168 1.00 60.50 224 TYR A N 1
ATOM 1745 C CA . TYR A 1 224 ? 26.515 -3.007 -26.441 1.00 60.50 224 TYR A CA 1
ATOM 1746 C C . TYR A 1 224 ? 26.338 -4.464 -26.027 1.00 60.50 224 TYR A C 1
ATOM 1748 O O . TYR A 1 224 ? 26.296 -5.351 -26.879 1.00 60.50 224 TYR A O 1
ATOM 1756 N N . GLN A 1 225 ? 26.237 -4.720 -24.723 1.00 60.66 225 GLN A N 1
ATOM 1757 C CA . GLN A 1 225 ? 25.793 -6.032 -24.272 1.00 60.66 225 GLN A CA 1
ATOM 1758 C C . GLN A 1 225 ? 24.330 -6.242 -24.688 1.00 60.66 225 GLN A C 1
ATOM 1760 O O . GLN A 1 225 ? 23.546 -5.284 -24.658 1.00 60.66 225 GLN A O 1
ATOM 1765 N N . PRO A 1 226 ? 23.954 -7.465 -25.096 1.00 63.53 226 PRO A N 1
ATOM 1766 C CA . PRO A 1 226 ? 22.571 -7.776 -25.412 1.00 63.53 226 PRO A CA 1
ATOM 1767 C C . PRO A 1 226 ? 21.709 -7.497 -24.180 1.00 63.53 226 PRO A C 1
ATOM 1769 O O . PRO A 1 226 ? 21.942 -8.037 -23.101 1.00 63.53 226 PRO A O 1
ATOM 1772 N N . ARG A 1 227 ? 20.733 -6.602 -24.341 1.00 72.69 227 ARG A N 1
ATOM 1773 C CA . ARG A 1 227 ? 19.831 -6.216 -23.258 1.00 72.69 227 ARG A CA 1
ATOM 1774 C C . ARG A 1 227 ? 18.829 -7.337 -23.039 1.00 72.69 227 ARG A C 1
ATOM 1776 O O . ARG A 1 227 ? 18.064 -7.654 -23.951 1.00 72.69 227 ARG A O 1
ATOM 1783 N N . GLN A 1 228 ? 18.812 -7.912 -21.844 1.00 70.38 228 GLN A N 1
ATOM 1784 C CA . GLN A 1 228 ? 17.815 -8.917 -21.509 1.00 70.38 228 GLN A CA 1
ATOM 1785 C C . GLN A 1 228 ? 16.445 -8.249 -21.331 1.00 70.38 228 GLN A C 1
ATOM 1787 O O . GLN A 1 228 ? 16.313 -7.205 -20.691 1.00 70.38 228 GLN A O 1
ATOM 1792 N N . THR A 1 229 ? 15.420 -8.840 -21.936 1.00 79.75 229 THR A N 1
ATOM 1793 C CA . THR A 1 229 ? 14.025 -8.383 -21.840 1.00 79.75 229 THR A CA 1
ATOM 1794 C C . THR A 1 229 ? 13.143 -9.529 -21.380 1.00 79.75 229 THR A C 1
ATOM 1796 O O . THR A 1 229 ? 13.492 -10.694 -21.577 1.00 79.75 229 THR A O 1
ATOM 1799 N N . TYR A 1 230 ? 11.965 -9.230 -20.836 1.00 79.25 230 TYR A N 1
ATOM 1800 C CA . TYR A 1 230 ? 10.988 -10.265 -20.489 1.00 79.25 230 TYR A CA 1
ATOM 1801 C C . TYR A 1 230 ? 10.602 -11.164 -21.686 1.00 79.25 230 TYR A C 1
ATOM 1803 O O . TYR A 1 230 ? 10.220 -12.314 -21.495 1.00 79.25 230 TYR A O 1
ATOM 1811 N N . LEU A 1 231 ? 10.750 -10.676 -22.926 1.00 83.00 231 LEU A N 1
ATOM 1812 C CA . LEU A 1 231 ? 10.520 -11.453 -24.151 1.00 83.00 231 LEU A CA 1
ATOM 1813 C C . LEU A 1 231 ? 11.541 -12.580 -24.342 1.00 83.00 231 LEU A C 1
ATOM 1815 O O . LEU A 1 231 ? 11.228 -13.595 -24.955 1.00 83.00 231 LEU A O 1
ATOM 1819 N N . SER A 1 232 ? 12.753 -12.405 -23.813 1.00 84.44 232 SER A N 1
ATOM 1820 C CA . SER A 1 232 ? 13.803 -13.428 -23.837 1.00 84.44 232 SER A CA 1
ATOM 1821 C C . SER A 1 232 ? 13.689 -14.450 -22.701 1.00 84.44 232 SER A C 1
ATOM 1823 O O . SER A 1 232 ? 14.428 -15.428 -22.702 1.00 84.44 232 SER A O 1
ATOM 1825 N N . LEU A 1 233 ? 12.783 -14.231 -21.742 1.00 83.44 233 LEU A N 1
ATOM 1826 C CA . LEU A 1 233 ? 12.553 -15.132 -20.614 1.00 83.44 233 LEU A CA 1
ATOM 1827 C C . LEU A 1 233 ? 11.444 -16.136 -20.943 1.00 83.44 233 LEU A C 1
ATOM 1829 O O . LEU A 1 233 ? 10.435 -15.797 -21.573 1.00 83.44 233 LEU A O 1
ATOM 1833 N N . SER A 1 234 ? 11.600 -17.376 -20.480 1.00 87.50 234 SER A N 1
ATOM 1834 C CA . SER A 1 234 ? 10.508 -18.356 -20.452 1.00 87.50 234 SER A CA 1
ATOM 1835 C C . SER A 1 234 ? 9.379 -17.911 -19.504 1.00 87.50 234 SER A C 1
ATOM 1837 O O . SER A 1 234 ? 9.554 -17.005 -18.692 1.00 87.50 234 SER A O 1
ATOM 1839 N N . GLU A 1 235 ? 8.189 -18.511 -19.611 1.00 90.12 235 GLU A N 1
ATOM 1840 C CA . GLU A 1 235 ? 7.068 -18.130 -18.735 1.00 90.12 235 GLU A CA 1
ATOM 1841 C C . GLU A 1 235 ? 7.362 -18.446 -17.263 1.00 90.12 235 GLU A C 1
ATOM 1843 O O . GLU A 1 235 ? 7.057 -17.638 -16.387 1.00 90.12 235 GLU A O 1
ATOM 1848 N N . GLU A 1 236 ? 8.017 -19.579 -17.012 1.00 89.38 236 GLU A N 1
ATOM 1849 C CA . GLU A 1 236 ? 8.458 -19.974 -15.677 1.00 89.38 236 GLU A CA 1
ATOM 1850 C C . GLU A 1 236 ? 9.484 -18.984 -15.118 1.00 89.38 236 GLU A C 1
ATOM 1852 O O . GLU A 1 236 ? 9.358 -18.519 -13.989 1.00 89.38 236 GLU A O 1
ATOM 1857 N N . GLU A 1 237 ? 10.446 -18.554 -15.937 1.00 85.81 237 GLU A N 1
ATOM 1858 C CA . GLU A 1 237 ? 11.397 -17.520 -15.529 1.00 85.81 237 GLU A CA 1
ATOM 1859 C C . GLU A 1 237 ? 10.734 -16.169 -15.271 1.00 85.81 237 GLU A C 1
ATOM 1861 O O . GLU A 1 237 ? 11.150 -15.477 -14.348 1.00 85.81 237 GLU A O 1
ATOM 1866 N N . CYS A 1 238 ? 9.715 -15.776 -16.042 1.00 86.94 238 CYS A N 1
ATOM 1867 C CA . CYS A 1 238 ? 8.954 -14.561 -15.751 1.00 86.94 238 CYS A CA 1
ATOM 1868 C C . CYS A 1 238 ? 8.291 -14.649 -14.371 1.00 86.94 238 CYS A C 1
ATOM 1870 O O . CYS A 1 238 ? 8.399 -13.709 -13.587 1.00 86.94 238 CYS A O 1
ATOM 1872 N N . ARG A 1 239 ? 7.672 -15.786 -14.032 1.00 89.00 239 ARG A N 1
ATOM 1873 C CA . ARG A 1 239 ? 7.047 -15.973 -12.715 1.00 89.00 239 ARG A CA 1
ATOM 1874 C C . ARG A 1 239 ? 8.075 -15.968 -11.590 1.00 89.00 239 ARG A C 1
ATOM 1876 O O . ARG A 1 239 ? 7.862 -15.291 -10.594 1.00 89.00 239 ARG A O 1
ATOM 1883 N N . GLN A 1 240 ? 9.197 -16.659 -11.765 1.00 86.06 240 GLN A N 1
ATOM 1884 C CA . GLN A 1 240 ? 10.239 -16.747 -10.741 1.00 86.06 240 GLN A CA 1
ATOM 1885 C C . GLN A 1 240 ? 10.998 -15.428 -10.544 1.00 86.06 240 GLN A C 1
ATOM 1887 O O . GLN A 1 240 ? 11.309 -15.062 -9.416 1.00 86.06 240 GLN A O 1
ATOM 1892 N N . LYS A 1 241 ? 11.321 -14.715 -11.632 1.00 85.31 241 LYS A N 1
ATOM 1893 C CA . LYS A 1 241 ? 12.183 -13.519 -11.596 1.00 85.31 241 LYS A CA 1
ATOM 1894 C C . LYS A 1 241 ? 11.407 -12.207 -11.491 1.00 85.31 241 LYS A C 1
ATOM 1896 O O . LYS A 1 241 ? 11.950 -11.236 -10.977 1.00 85.31 241 LYS A O 1
ATOM 1901 N N . LEU A 1 242 ? 10.182 -12.150 -12.015 1.00 87.56 242 LEU A N 1
ATOM 1902 C CA . LEU A 1 242 ? 9.363 -10.931 -12.081 1.00 87.56 242 LEU A CA 1
ATOM 1903 C C . LEU A 1 242 ? 8.068 -11.033 -11.260 1.00 87.56 242 LEU A C 1
ATOM 1905 O O . LEU A 1 242 ? 7.307 -10.069 -11.238 1.00 87.56 242 LEU A O 1
ATOM 1909 N N . CYS A 1 243 ? 7.789 -12.181 -10.629 1.00 89.06 243 CYS A N 1
ATOM 1910 C CA . CYS A 1 243 ? 6.548 -12.465 -9.892 1.00 89.06 243 CYS A CA 1
ATOM 1911 C C . CYS A 1 243 ? 5.261 -12.292 -10.724 1.00 89.06 243 CYS A C 1
ATOM 1913 O O . CYS A 1 243 ? 4.166 -12.192 -10.173 1.00 89.06 243 CYS A O 1
ATOM 1915 N N . LEU A 1 244 ? 5.377 -12.259 -12.057 1.00 92.06 244 LEU A N 1
ATOM 1916 C CA . LEU A 1 244 ? 4.286 -11.970 -12.986 1.00 92.06 244 LEU A CA 1
ATOM 1917 C C . LEU A 1 244 ? 4.324 -12.912 -14.189 1.00 92.06 244 LEU A C 1
ATOM 1919 O O . LEU A 1 244 ? 5.378 -13.391 -14.611 1.00 92.06 244 LEU A O 1
ATOM 1923 N N . THR A 1 245 ? 3.156 -13.160 -14.780 1.00 93.88 245 THR A N 1
ATOM 1924 C CA . THR A 1 245 ? 3.070 -13.870 -16.061 1.00 93.88 245 THR A CA 1
ATOM 1925 C C . THR A 1 245 ? 3.606 -12.990 -17.186 1.00 93.88 245 THR A C 1
ATOM 1927 O O . THR A 1 245 ? 3.553 -11.761 -17.112 1.00 93.88 245 THR A O 1
ATOM 1930 N N . ARG A 1 246 ? 4.086 -13.606 -18.273 1.00 92.06 246 ARG A N 1
ATOM 1931 C CA . ARG A 1 246 ? 4.564 -12.852 -19.443 1.00 92.06 246 ARG A CA 1
ATOM 1932 C C . ARG A 1 246 ? 3.492 -11.894 -19.976 1.00 92.06 246 ARG A C 1
ATOM 1934 O O . ARG A 1 246 ? 3.814 -10.753 -20.279 1.00 92.06 246 ARG A O 1
ATOM 1941 N N . GLN A 1 247 ? 2.236 -12.346 -20.022 1.00 94.19 247 GLN A N 1
ATOM 1942 C CA . GLN A 1 247 ? 1.110 -11.523 -20.458 1.00 94.19 247 GLN A CA 1
ATOM 1943 C C . GLN A 1 247 ? 0.918 -10.298 -19.560 1.00 94.19 247 GLN A C 1
ATOM 1945 O O . GLN A 1 247 ? 0.840 -9.191 -20.075 1.00 94.19 247 GLN A O 1
ATOM 1950 N N . ALA A 1 248 ? 0.947 -10.464 -18.235 1.00 94.00 248 ALA A N 1
ATOM 1951 C CA . ALA A 1 248 ? 0.817 -9.336 -17.314 1.00 94.00 248 ALA A CA 1
ATOM 1952 C C . ALA A 1 248 ? 1.944 -8.305 -17.501 1.00 94.00 248 ALA A C 1
ATOM 1954 O O . ALA A 1 248 ? 1.699 -7.102 -17.468 1.00 94.00 248 ALA A O 1
ATOM 1955 N N . VAL A 1 249 ? 3.179 -8.754 -17.760 1.00 93.00 249 VAL A N 1
ATOM 1956 C CA . VAL A 1 249 ? 4.298 -7.846 -18.069 1.00 93.00 249 VAL A CA 1
ATOM 1957 C C . VAL A 1 249 ? 4.066 -7.100 -19.387 1.00 93.00 249 VAL A C 1
ATOM 1959 O O . VAL A 1 249 ? 4.348 -5.903 -19.474 1.00 93.00 249 VAL A O 1
ATOM 1962 N N . THR A 1 250 ? 3.535 -7.778 -20.407 1.00 94.50 250 THR A N 1
ATOM 1963 C CA . THR A 1 250 ? 3.142 -7.153 -21.676 1.00 94.50 250 THR A CA 1
ATOM 1964 C C . THR A 1 250 ? 2.043 -6.112 -21.472 1.00 94.50 250 THR A C 1
ATOM 1966 O O . THR A 1 250 ? 2.171 -5.000 -21.982 1.00 94.50 250 THR A O 1
ATOM 1969 N N . ASP A 1 251 ? 1.030 -6.413 -20.663 1.00 94.44 251 ASP A N 1
ATOM 1970 C CA . ASP A 1 251 ? -0.059 -5.486 -20.348 1.00 94.44 251 ASP A CA 1
ATOM 1971 C C . ASP A 1 251 ? 0.465 -4.233 -19.627 1.00 94.44 251 ASP A C 1
ATOM 1973 O O . ASP A 1 251 ? 0.094 -3.115 -19.980 1.00 94.44 251 ASP A O 1
ATOM 1977 N N . VAL A 1 252 ? 1.406 -4.392 -18.686 1.00 94.06 252 VAL A N 1
ATOM 1978 C CA . VAL A 1 252 ? 2.091 -3.262 -18.030 1.00 94.06 252 VAL A CA 1
ATOM 1979 C C . VAL A 1 252 ? 2.912 -2.447 -19.035 1.00 94.06 252 VAL A C 1
ATOM 1981 O O . VAL A 1 252 ? 2.922 -1.219 -18.970 1.00 94.06 252 VAL A O 1
ATOM 1984 N N . CYS A 1 253 ? 3.584 -3.093 -19.993 1.00 93.81 253 CYS A N 1
ATOM 1985 C CA . CYS A 1 253 ? 4.308 -2.378 -21.047 1.00 93.81 253 CYS A CA 1
ATOM 1986 C C . CYS A 1 253 ? 3.371 -1.545 -21.925 1.00 93.81 253 CYS A C 1
ATOM 1988 O O . CYS A 1 253 ? 3.736 -0.430 -22.284 1.00 93.81 253 CYS A O 1
ATOM 1990 N N . HIS A 1 254 ? 2.193 -2.071 -22.268 1.00 94.25 254 HIS A N 1
ATOM 1991 C CA . HIS A 1 254 ? 1.190 -1.335 -23.036 1.00 94.25 254 HIS A CA 1
ATOM 1992 C C . HIS A 1 254 ? 0.585 -0.187 -22.234 1.00 94.25 254 HIS A C 1
ATOM 1994 O O . HIS A 1 254 ? 0.449 0.908 -22.770 1.00 94.25 254 HIS A O 1
ATOM 2000 N N . LEU A 1 255 ? 0.290 -0.411 -20.950 1.00 93.75 255 LEU A N 1
ATOM 2001 C CA . LEU A 1 255 ? -0.224 0.621 -20.050 1.00 93.75 255 LEU A CA 1
ATOM 2002 C C . LEU A 1 255 ? 0.723 1.824 -19.962 1.00 93.75 255 LEU A C 1
ATOM 2004 O O . LEU A 1 255 ? 0.274 2.961 -19.963 1.00 93.75 255 LEU A O 1
ATOM 2008 N N . LEU A 1 256 ? 2.031 1.565 -19.906 1.00 93.75 256 LEU A N 1
ATOM 2009 C CA . LEU A 1 256 ? 3.057 2.591 -19.718 1.00 93.75 256 LEU A CA 1
ATOM 2010 C C . LEU A 1 256 ? 3.717 3.047 -21.028 1.00 93.75 256 LEU A C 1
ATOM 2012 O O . LEU A 1 256 ? 4.714 3.771 -20.986 1.00 93.75 256 LEU A O 1
ATOM 2016 N N . ALA A 1 257 ? 3.218 2.606 -22.186 1.00 90.88 257 ALA A N 1
ATOM 2017 C CA . ALA A 1 257 ? 3.864 2.843 -23.476 1.00 90.88 257 ALA A CA 1
ATOM 2018 C C . ALA A 1 257 ? 3.987 4.337 -23.800 1.00 90.88 257 ALA A C 1
ATOM 2020 O O . ALA A 1 257 ? 5.063 4.774 -24.206 1.00 90.88 257 ALA A O 1
ATOM 2021 N N . ASP A 1 258 ? 2.927 5.107 -23.553 1.00 86.75 258 ASP A N 1
ATOM 2022 C CA . ASP A 1 258 ? 2.878 6.541 -23.852 1.00 86.75 258 ASP A CA 1
ATOM 2023 C C . ASP A 1 258 ? 3.792 7.349 -22.919 1.00 86.75 258 ASP A C 1
ATOM 2025 O O . ASP A 1 258 ? 4.455 8.291 -23.341 1.00 86.75 258 ASP A O 1
ATOM 2029 N N . GLU A 1 259 ? 3.894 6.951 -21.648 1.00 85.00 259 GLU A N 1
ATOM 2030 C CA . GLU A 1 259 ? 4.701 7.667 -20.652 1.00 85.00 259 GLU A CA 1
ATOM 2031 C C . GLU A 1 259 ? 6.195 7.327 -20.720 1.00 85.00 259 GLU A C 1
ATOM 2033 O O . GLU A 1 259 ? 7.056 8.154 -20.414 1.00 85.00 259 GLU A O 1
ATOM 2038 N N . LEU A 1 260 ? 6.517 6.076 -21.057 1.00 85.19 260 LEU A N 1
ATOM 2039 C CA . LEU A 1 260 ? 7.893 5.580 -21.115 1.00 85.19 260 LEU A CA 1
ATOM 2040 C C . LEU A 1 260 ? 8.485 5.646 -22.523 1.00 85.19 260 LEU A C 1
ATOM 2042 O O . LEU A 1 260 ? 9.708 5.483 -22.668 1.00 85.19 260 LEU A O 1
ATOM 2046 N N . GLY A 1 261 ? 7.637 5.837 -23.532 1.00 77.12 261 GLY A N 1
ATOM 2047 C CA . GLY A 1 261 ? 8.014 6.079 -24.913 1.00 77.12 261 GLY A CA 1
ATOM 2048 C C . GLY A 1 261 ? 8.828 7.361 -25.063 1.00 77.12 261 GLY A C 1
ATOM 2049 O O . GLY A 1 261 ? 8.849 8.235 -24.200 1.00 77.12 261 GLY A O 1
ATOM 2050 N N . THR A 1 262 ? 9.572 7.451 -26.158 1.00 67.44 262 THR A N 1
ATOM 2051 C CA . THR A 1 262 ? 10.240 8.689 -26.564 1.00 67.44 262 THR A CA 1
ATOM 2052 C C . THR A 1 262 ? 9.686 9.090 -27.917 1.00 67.44 262 THR A C 1
ATOM 2054 O O . THR A 1 262 ? 9.869 8.341 -28.875 1.00 67.44 262 THR A O 1
ATOM 2057 N N . ASP A 1 263 ? 9.066 10.268 -28.000 1.00 58.84 263 ASP A N 1
ATOM 2058 C CA . ASP A 1 263 ? 8.483 10.800 -29.243 1.00 58.84 263 ASP A CA 1
ATOM 2059 C C . ASP A 1 263 ? 9.534 11.027 -30.339 1.00 58.84 263 ASP A C 1
ATOM 2061 O O . ASP A 1 263 ? 9.241 10.974 -31.533 1.00 58.84 263 ASP A O 1
ATOM 2065 N N . ALA A 1 264 ? 10.788 11.253 -29.938 1.00 57.62 264 ALA A N 1
ATOM 2066 C CA . ALA A 1 264 ? 11.914 11.389 -30.845 1.00 57.62 264 ALA A CA 1
ATOM 2067 C C . ALA A 1 264 ? 12.725 10.082 -30.929 1.00 57.62 264 ALA A C 1
ATOM 2069 O O . ALA A 1 264 ? 13.006 9.466 -29.893 1.00 57.62 264 ALA A O 1
ATOM 2070 N N . PRO A 1 265 ? 13.192 9.683 -32.129 1.00 56.31 265 PRO A N 1
ATOM 2071 C CA . PRO A 1 265 ? 14.097 8.554 -32.295 1.00 56.31 265 PRO A CA 1
ATOM 2072 C C . PRO A 1 265 ? 15.452 8.872 -31.651 1.00 56.31 265 PRO A C 1
ATOM 2074 O O . PRO A 1 265 ? 16.355 9.437 -32.266 1.00 56.31 265 PRO A O 1
ATOM 2077 N N . CYS A 1 266 ? 15.597 8.510 -30.379 1.00 62.03 266 CYS A N 1
ATOM 2078 C CA . CYS A 1 266 ? 16.860 8.564 -29.664 1.00 62.03 266 CYS A CA 1
ATOM 2079 C C . CYS A 1 266 ? 17.501 7.168 -29.707 1.00 62.03 266 CYS A C 1
ATOM 2081 O O . CYS A 1 266 ? 17.013 6.259 -29.032 1.00 62.03 266 CYS A O 1
ATOM 2083 N N . PRO A 1 267 ? 18.615 6.966 -30.437 1.00 61.22 267 PRO A N 1
ATOM 2084 C CA . PRO A 1 267 ? 19.248 5.648 -30.568 1.00 61.22 267 PRO A CA 1
ATOM 2085 C C . PRO A 1 267 ? 19.780 5.095 -29.234 1.00 61.22 267 PRO A C 1
ATOM 2087 O O . PRO A 1 267 ? 20.103 3.914 -29.122 1.00 61.22 267 PRO A O 1
ATOM 2090 N N . TYR A 1 268 ? 19.863 5.942 -28.207 1.00 67.56 268 TYR A N 1
ATOM 2091 C CA . TYR A 1 268 ? 20.332 5.582 -26.873 1.00 67.56 268 TYR A CA 1
ATOM 2092 C C . TYR A 1 268 ? 19.198 5.368 -25.867 1.00 67.56 268 TYR A C 1
ATOM 2094 O O . TYR A 1 268 ? 19.469 4.910 -24.755 1.00 67.56 268 TYR A O 1
ATOM 2102 N N . ALA A 1 269 ? 17.948 5.670 -26.232 1.00 74.50 269 ALA A N 1
ATOM 2103 C CA . ALA A 1 269 ? 16.813 5.453 -25.350 1.00 74.50 269 ALA A CA 1
ATOM 2104 C C . ALA A 1 269 ? 16.621 3.956 -25.080 1.00 74.50 269 ALA A C 1
ATOM 2106 O O . ALA A 1 269 ? 16.785 3.097 -25.952 1.00 74.50 269 ALA A O 1
ATOM 2107 N N . LEU A 1 270 ? 16.294 3.631 -23.830 1.00 81.62 270 LEU A N 1
ATOM 2108 C CA . LEU A 1 270 ? 15.911 2.273 -23.474 1.00 81.62 270 LEU A CA 1
ATOM 2109 C C . LEU A 1 270 ? 14.488 2.003 -23.976 1.00 81.62 270 LEU A C 1
ATOM 2111 O O . LEU A 1 270 ? 13.598 2.802 -23.677 1.00 81.62 270 LEU A O 1
ATOM 2115 N N . PRO A 1 271 ? 14.250 0.880 -24.677 1.00 86.50 271 PRO A N 1
ATOM 2116 C CA . PRO A 1 271 ? 12.900 0.446 -25.006 1.00 86.50 271 PRO A CA 1
ATOM 2117 C C . PRO A 1 271 ? 12.039 0.298 -23.748 1.00 86.50 271 PRO A C 1
ATOM 2119 O O . PRO A 1 271 ? 12.547 -0.103 -22.696 1.00 86.50 271 PRO A O 1
ATOM 2122 N N . VAL A 1 272 ? 10.732 0.538 -23.876 1.00 89.44 272 VAL A N 1
ATOM 2123 C CA . VAL A 1 272 ? 9.752 0.381 -22.783 1.00 89.44 272 VAL A CA 1
ATOM 2124 C C . VAL A 1 272 ? 9.874 -0.995 -22.128 1.00 89.44 272 VAL A C 1
ATOM 2126 O O . VAL A 1 272 ? 10.007 -1.088 -20.912 1.00 89.44 272 VAL A O 1
ATOM 2129 N N . ALA A 1 273 ? 9.970 -2.055 -22.936 1.00 89.31 273 ALA A N 1
ATOM 2130 C CA . ALA A 1 273 ? 10.139 -3.425 -22.455 1.00 89.31 273 ALA A CA 1
ATOM 2131 C C . ALA A 1 273 ? 11.371 -3.602 -21.548 1.00 89.31 273 ALA A C 1
ATOM 2133 O O . ALA A 1 273 ? 11.296 -4.309 -20.546 1.00 89.31 273 ALA A O 1
ATOM 2134 N N . VAL A 1 274 ? 12.495 -2.945 -21.864 1.00 88.06 274 VAL A N 1
ATOM 2135 C CA . VAL A 1 274 ? 13.719 -3.004 -21.046 1.00 88.06 274 VAL A CA 1
ATOM 2136 C C . VAL A 1 274 ? 13.510 -2.260 -19.729 1.00 88.06 274 VAL A C 1
ATOM 2138 O O . VAL A 1 274 ? 13.838 -2.796 -18.674 1.00 88.06 274 VAL A O 1
ATOM 2141 N N . LYS A 1 275 ? 12.932 -1.050 -19.779 1.00 89.69 275 LYS A N 1
ATOM 2142 C CA . LYS A 1 275 ? 12.652 -0.241 -18.582 1.00 89.69 275 LYS A CA 1
ATOM 2143 C C . LYS A 1 275 ? 11.729 -0.986 -17.613 1.00 89.69 275 LYS A C 1
ATOM 2145 O O . LYS A 1 275 ? 12.052 -1.102 -16.435 1.00 89.69 275 LYS A O 1
ATOM 2150 N N . VAL A 1 276 ? 10.625 -1.532 -18.127 1.00 91.88 276 VAL A N 1
ATOM 2151 C CA . VAL A 1 276 ? 9.631 -2.277 -17.343 1.00 91.88 276 VAL A CA 1
ATOM 2152 C C . VAL A 1 276 ? 10.229 -3.564 -16.782 1.00 91.88 276 VAL A C 1
ATOM 2154 O O . VAL A 1 276 ? 10.099 -3.808 -15.588 1.00 91.88 276 VAL A O 1
ATOM 2157 N N . THR A 1 277 ? 10.955 -4.351 -17.588 1.00 89.56 277 THR A N 1
ATOM 2158 C CA . THR A 1 277 ? 11.610 -5.580 -17.093 1.00 89.56 277 THR A CA 1
ATOM 2159 C C . THR A 1 277 ? 12.572 -5.266 -15.947 1.00 89.56 277 THR A C 1
ATOM 2161 O O . THR A 1 277 ? 12.538 -5.938 -14.920 1.00 89.56 277 THR A O 1
ATOM 2164 N N . ALA A 1 278 ? 13.408 -4.232 -16.096 1.00 88.06 278 ALA A N 1
ATOM 2165 C CA . ALA A 1 278 ? 14.378 -3.845 -15.076 1.00 88.06 278 ALA A CA 1
ATOM 2166 C C . ALA A 1 278 ? 13.703 -3.397 -13.770 1.00 88.06 278 ALA A C 1
ATOM 2168 O O . ALA A 1 278 ? 14.133 -3.798 -12.689 1.00 88.06 278 ALA A O 1
ATOM 2169 N N . ALA A 1 279 ? 12.635 -2.600 -13.867 1.00 91.00 279 ALA A N 1
ATOM 2170 C CA . ALA A 1 279 ? 11.879 -2.145 -12.705 1.00 91.00 279 ALA A CA 1
ATOM 2171 C C . ALA A 1 279 ? 11.158 -3.298 -11.991 1.00 91.00 279 ALA A C 1
ATOM 2173 O O . ALA A 1 279 ? 11.274 -3.430 -10.777 1.00 91.00 279 ALA A O 1
ATOM 2174 N N . LEU A 1 280 ? 10.483 -4.180 -12.735 1.00 90.94 280 LEU A N 1
ATOM 2175 C CA . LEU A 1 280 ? 9.787 -5.336 -12.163 1.00 90.94 280 LEU A CA 1
ATOM 2176 C C . LEU A 1 280 ? 10.745 -6.313 -11.484 1.00 90.94 280 LEU A C 1
ATOM 2178 O O . LEU A 1 280 ? 10.456 -6.792 -10.393 1.00 90.94 280 LEU A O 1
ATOM 2182 N N . TYR A 1 281 ? 11.908 -6.563 -12.086 1.00 88.00 281 TYR A N 1
ATOM 2183 C CA . TYR A 1 281 ? 12.932 -7.395 -11.461 1.00 88.00 281 TYR A CA 1
ATOM 2184 C C . TYR A 1 281 ? 13.419 -6.771 -10.145 1.00 88.00 281 TYR A C 1
ATOM 2186 O O . TYR A 1 281 ? 13.609 -7.467 -9.145 1.00 88.00 281 TYR A O 1
ATOM 2194 N N . PHE A 1 282 ? 13.603 -5.447 -10.114 1.00 88.50 282 PHE A N 1
ATOM 2195 C CA . PHE A 1 282 ? 13.959 -4.737 -8.887 1.00 88.50 282 PHE A CA 1
ATOM 2196 C C . PHE A 1 282 ? 12.888 -4.905 -7.799 1.00 88.50 282 PHE A C 1
ATOM 2198 O O . PHE A 1 282 ? 13.234 -5.253 -6.672 1.00 88.50 282 PHE A O 1
ATOM 2205 N N . TYR A 1 283 ? 11.604 -4.746 -8.134 1.00 90.19 283 TYR A N 1
ATOM 2206 C CA . TYR A 1 283 ? 10.512 -4.937 -7.172 1.00 90.19 283 TYR A CA 1
ATOM 2207 C C . TYR A 1 283 ? 10.413 -6.381 -6.667 1.00 90.19 283 TYR A C 1
ATOM 2209 O O . TYR A 1 283 ? 10.237 -6.593 -5.473 1.00 90.19 283 TYR A O 1
ATOM 2217 N N . ALA A 1 284 ? 10.551 -7.366 -7.559 1.00 87.00 284 ALA A N 1
ATOM 2218 C CA . ALA A 1 284 ? 10.446 -8.784 -7.220 1.00 87.00 284 ALA A CA 1
ATOM 2219 C C . ALA A 1 284 ? 11.614 -9.272 -6.351 1.00 87.00 284 ALA A C 1
ATOM 2221 O O . ALA A 1 284 ? 11.418 -10.046 -5.419 1.00 87.00 284 ALA A O 1
ATOM 2222 N N . SER A 1 285 ? 12.835 -8.819 -6.647 1.00 83.44 285 SER A N 1
ATOM 2223 C CA . SER A 1 285 ? 14.036 -9.266 -5.931 1.00 83.44 285 SER A CA 1
ATOM 2224 C C . SER A 1 285 ? 14.284 -8.537 -4.610 1.00 83.44 285 SER A C 1
ATOM 2226 O O . SER A 1 285 ? 14.993 -9.072 -3.761 1.00 83.44 285 SER A O 1
ATOM 2228 N N . GLY A 1 286 ? 13.799 -7.297 -4.458 1.00 76.19 286 GLY A N 1
ATOM 2229 C CA . GLY A 1 286 ? 14.131 -6.439 -3.314 1.00 76.19 286 GLY A CA 1
ATOM 2230 C C . GLY A 1 286 ? 15.636 -6.166 -3.153 1.00 76.19 286 GLY A C 1
ATOM 2231 O O . GLY A 1 286 ? 16.082 -5.767 -2.079 1.00 76.19 286 GLY A O 1
ATOM 2232 N N . SER A 1 287 ? 16.438 -6.424 -4.193 1.00 73.25 287 SER A N 1
ATOM 2233 C CA . SER A 1 287 ? 17.903 -6.418 -4.132 1.00 73.25 287 SER A CA 1
ATOM 2234 C C . SER A 1 287 ? 18.508 -5.068 -4.533 1.00 73.25 287 SER A C 1
ATOM 2236 O O . SER A 1 287 ? 17.824 -4.136 -4.956 1.00 73.25 287 SER A O 1
ATOM 2238 N N . PHE A 1 288 ? 19.833 -4.952 -4.436 1.00 71.38 288 PHE A N 1
ATOM 2239 C CA . PHE A 1 288 ? 20.558 -3.780 -4.917 1.00 71.38 288 PHE A CA 1
ATOM 2240 C C . PHE A 1 288 ? 20.486 -3.670 -6.449 1.00 71.38 288 PHE A C 1
ATOM 2242 O O . PHE A 1 288 ? 20.409 -4.660 -7.172 1.00 71.38 288 PHE A O 1
ATOM 2249 N N . GLN A 1 289 ? 20.599 -2.449 -6.974 1.00 68.38 289 GLN A N 1
ATOM 2250 C CA . GLN A 1 289 ? 20.556 -2.204 -8.424 1.00 68.38 289 GLN A CA 1
ATOM 2251 C C . GLN A 1 289 ? 21.811 -2.717 -9.162 1.00 68.38 289 GLN A C 1
ATOM 2253 O O . GLN A 1 289 ? 21.778 -2.931 -10.373 1.00 68.38 289 GLN A O 1
ATOM 2258 N N . HIS A 1 290 ? 22.926 -2.929 -8.451 1.00 56.19 290 HIS A N 1
ATOM 2259 C CA . HIS A 1 290 ? 24.196 -3.372 -9.041 1.00 56.19 290 HIS A CA 1
ATOM 2260 C C . HIS A 1 290 ? 24.132 -4.781 -9.660 1.00 56.19 290 HIS A C 1
ATOM 2262 O O . HIS A 1 290 ? 24.477 -4.897 -10.837 1.00 56.19 290 HIS A O 1
ATOM 2268 N N . PRO A 1 291 ? 23.638 -5.821 -8.958 1.00 57.66 291 PRO A N 1
ATOM 2269 C CA . PRO A 1 291 ? 23.387 -7.140 -9.549 1.00 57.66 291 PRO A CA 1
ATOM 2270 C C . PRO A 1 291 ? 22.519 -7.110 -10.818 1.00 57.66 291 PRO A C 1
ATOM 2272 O O . PRO A 1 291 ? 22.726 -7.899 -11.736 1.00 57.66 291 PRO A O 1
ATOM 2275 N N . LEU A 1 292 ? 21.586 -6.157 -10.911 1.00 59.81 292 LEU A N 1
ATOM 2276 C CA . LEU A 1 292 ? 20.668 -6.014 -12.048 1.00 59.81 292 LEU A CA 1
ATOM 2277 C C . LEU A 1 292 ? 21.343 -5.433 -13.296 1.00 59.81 292 LEU A C 1
ATOM 2279 O O . LEU A 1 292 ? 20.958 -5.763 -14.418 1.00 59.81 292 LEU A O 1
ATOM 2283 N N . SER A 1 293 ? 22.381 -4.610 -13.116 1.00 57.22 293 SER A N 1
ATOM 2284 C CA . SER A 1 293 ? 23.156 -4.038 -14.228 1.00 57.22 293 SER A CA 1
ATOM 2285 C C . SER A 1 293 ? 23.880 -5.104 -15.052 1.00 57.22 293 SER A C 1
ATOM 2287 O O . SER A 1 293 ? 23.945 -4.996 -16.278 1.00 57.22 293 SER A O 1
ATOM 2289 N N . THR A 1 294 ? 24.335 -6.174 -14.394 1.00 57.09 294 THR A N 1
ATOM 2290 C CA . THR A 1 294 ? 25.008 -7.316 -15.023 1.00 57.09 294 THR A CA 1
ATOM 2291 C C . THR A 1 294 ? 24.041 -8.193 -15.820 1.00 57.09 294 THR A C 1
ATOM 2293 O O . THR A 1 294 ? 24.435 -8.768 -16.827 1.00 57.09 294 THR A O 1
ATOM 2296 N N . ILE A 1 295 ? 22.772 -8.261 -15.405 1.00 57.88 295 ILE A N 1
ATOM 2297 C CA . ILE A 1 295 ? 21.725 -9.061 -16.061 1.00 57.88 295 ILE A CA 1
ATOM 2298 C C . ILE A 1 295 ? 21.142 -8.310 -17.273 1.00 57.88 295 ILE A C 1
ATOM 2300 O O . ILE A 1 295 ? 20.895 -8.897 -18.322 1.00 57.88 295 ILE A O 1
ATOM 2304 N N . GLY A 1 296 ? 20.942 -6.993 -17.158 1.00 62.41 296 GLY A N 1
ATOM 2305 C CA . GLY A 1 296 ? 20.267 -6.199 -18.190 1.00 62.41 296 GLY A CA 1
ATOM 2306 C C . GLY A 1 296 ? 21.172 -5.548 -19.242 1.00 62.41 296 GLY A C 1
ATOM 2307 O O . GLY A 1 296 ? 20.649 -4.981 -20.203 1.00 62.41 296 GLY A O 1
ATOM 2308 N N . GLY A 1 297 ? 22.499 -5.552 -19.065 1.00 70.94 297 GLY A N 1
ATOM 2309 C CA . GLY A 1 297 ? 23.422 -4.825 -19.950 1.00 70.94 297 GLY A CA 1
ATOM 2310 C C . GLY A 1 297 ? 23.199 -3.301 -19.940 1.00 70.94 297 GLY A C 1
ATOM 2311 O O . GLY A 1 297 ? 23.402 -2.625 -20.952 1.00 70.94 297 GLY A O 1
ATOM 2312 N N . ILE A 1 298 ? 22.729 -2.758 -18.811 1.00 78.50 298 ILE A N 1
ATOM 2313 C CA . ILE A 1 298 ? 22.356 -1.346 -18.613 1.00 78.50 298 ILE A CA 1
ATOM 2314 C C . ILE A 1 298 ? 23.124 -0.742 -17.440 1.00 78.50 298 ILE A C 1
ATOM 2316 O O . ILE A 1 298 ? 23.385 -1.419 -16.450 1.00 78.50 298 ILE A O 1
ATOM 2320 N N . SER A 1 299 ? 23.479 0.545 -17.532 1.00 81.38 299 SER A N 1
ATOM 2321 C CA . SER A 1 299 ? 24.151 1.244 -16.431 1.00 81.38 299 SER A CA 1
ATOM 2322 C C . SER A 1 299 ? 23.235 1.357 -15.210 1.00 81.38 299 SER A C 1
ATOM 2324 O O . SER A 1 299 ? 22.018 1.495 -15.347 1.00 81.38 299 SER A O 1
ATOM 2326 N N . GLN A 1 300 ? 23.817 1.371 -14.007 1.00 83.50 300 GLN A N 1
ATOM 2327 C CA . GLN A 1 300 ? 23.056 1.548 -12.764 1.00 83.50 300 GLN A CA 1
ATOM 2328 C C . GLN A 1 300 ? 22.226 2.844 -12.778 1.00 83.50 300 GLN A C 1
ATOM 2330 O O . GLN A 1 300 ? 21.067 2.830 -12.373 1.00 83.50 300 GLN A O 1
ATOM 2335 N N . SER A 1 301 ? 22.766 3.936 -13.331 1.00 84.81 301 SER A N 1
ATOM 2336 C CA . SER A 1 301 ? 22.026 5.191 -13.509 1.00 84.81 301 SER A CA 1
ATOM 2337 C C . SER A 1 301 ? 20.770 5.020 -14.367 1.00 84.81 301 SER A C 1
ATOM 2339 O O . SER A 1 301 ? 19.713 5.534 -14.016 1.00 84.81 301 SER A O 1
ATOM 2341 N N . ALA A 1 302 ? 20.857 4.252 -15.456 1.00 84.50 302 ALA A N 1
ATOM 2342 C CA . ALA A 1 302 ? 19.727 3.999 -16.339 1.00 84.50 302 ALA A CA 1
ATOM 2343 C C . ALA A 1 302 ? 18.673 3.094 -15.682 1.00 84.50 302 ALA A C 1
ATOM 2345 O O . ALA A 1 302 ? 17.483 3.300 -15.906 1.00 84.50 302 ALA A O 1
ATOM 2346 N N . ILE A 1 303 ? 19.093 2.139 -14.843 1.00 86.75 303 ILE A N 1
ATOM 2347 C CA . ILE A 1 303 ? 18.185 1.325 -14.019 1.00 86.75 303 ILE A CA 1
ATOM 2348 C C . ILE A 1 303 ? 17.443 2.210 -13.021 1.00 86.75 303 ILE A C 1
ATOM 2350 O O . ILE A 1 303 ? 16.221 2.144 -12.955 1.00 86.75 303 ILE A O 1
ATOM 2354 N N . SER A 1 304 ? 18.158 3.073 -12.297 1.00 89.00 304 SER A N 1
ATOM 2355 C CA . SER A 1 304 ? 17.547 4.015 -11.356 1.00 89.00 304 SER A CA 1
ATOM 2356 C C . SER A 1 304 ? 16.501 4.895 -12.049 1.00 89.00 304 SER A C 1
ATOM 2358 O O . SER A 1 304 ? 15.347 4.951 -11.622 1.00 89.00 304 SER A O 1
ATOM 2360 N N . SER A 1 305 ? 16.852 5.500 -13.190 1.00 88.75 305 SER A N 1
ATOM 2361 C CA . SER A 1 305 ? 15.904 6.290 -13.983 1.00 88.75 305 SER A CA 1
ATOM 2362 C C . SER A 1 305 ? 14.710 5.468 -14.480 1.00 88.75 305 SER A C 1
ATOM 2364 O O . SER A 1 305 ? 13.589 5.971 -14.476 1.00 88.75 305 SER A O 1
ATOM 2366 N N . ALA A 1 306 ? 14.921 4.212 -14.888 1.00 89.69 306 ALA A N 1
ATOM 2367 C CA . ALA A 1 306 ? 13.845 3.324 -15.320 1.00 89.69 306 ALA A CA 1
ATOM 2368 C C . ALA A 1 306 ? 12.889 2.978 -14.172 1.00 89.69 306 ALA A C 1
ATOM 2370 O O . ALA A 1 306 ? 11.681 3.082 -14.361 1.00 89.69 306 ALA A O 1
ATOM 2371 N N . ILE A 1 307 ? 13.412 2.639 -12.988 1.00 91.31 307 ILE A N 1
ATOM 2372 C CA . ILE A 1 307 ? 12.610 2.373 -11.787 1.00 91.31 307 ILE A CA 1
ATOM 2373 C C . ILE A 1 307 ? 11.760 3.597 -11.459 1.00 91.31 307 ILE A C 1
ATOM 2375 O O . ILE A 1 307 ? 10.550 3.472 -11.327 1.00 91.31 307 ILE A O 1
ATOM 2379 N N . HIS A 1 308 ? 12.357 4.790 -11.393 1.00 92.75 308 HIS A N 1
ATOM 2380 C CA . HIS A 1 308 ? 11.607 6.013 -11.105 1.00 92.75 308 HIS A CA 1
ATOM 2381 C C . HIS A 1 308 ? 10.503 6.289 -12.130 1.00 92.75 308 HIS A C 1
ATOM 2383 O O . HIS A 1 308 ? 9.379 6.610 -11.741 1.00 92.75 308 HIS A O 1
ATOM 2389 N N . ALA A 1 309 ? 10.799 6.147 -13.425 1.00 92.50 309 ALA A N 1
ATOM 2390 C CA . ALA A 1 309 ? 9.823 6.381 -14.483 1.00 92.50 309 ALA A CA 1
ATOM 2391 C C . ALA A 1 309 ? 8.668 5.366 -14.434 1.00 92.50 309 ALA A C 1
ATOM 2393 O O . ALA A 1 309 ? 7.506 5.764 -14.484 1.00 92.50 309 ALA A O 1
ATOM 2394 N N . VAL A 1 310 ? 8.979 4.074 -14.269 1.00 94.50 310 VAL A N 1
ATOM 2395 C CA . VAL A 1 310 ? 7.981 2.998 -14.165 1.00 94.50 310 VAL A CA 1
ATOM 2396 C C . VAL A 1 310 ? 7.137 3.159 -12.901 1.00 94.50 310 VAL A C 1
ATOM 2398 O O . VAL A 1 310 ? 5.915 3.155 -13.005 1.00 94.50 310 VAL A O 1
ATOM 2401 N N . THR A 1 311 ? 7.751 3.377 -11.730 1.00 95.38 311 THR A N 1
ATOM 2402 C CA . THR A 1 311 ? 7.017 3.618 -10.475 1.00 95.38 311 THR A CA 1
ATOM 2403 C C . THR A 1 311 ? 6.063 4.799 -10.630 1.00 95.38 311 THR A C 1
ATOM 2405 O O . THR A 1 311 ? 4.898 4.700 -10.259 1.00 95.38 311 THR A O 1
ATOM 2408 N N . SER A 1 312 ? 6.536 5.909 -11.206 1.00 94.81 312 SER A N 1
ATOM 2409 C CA . SER A 1 312 ? 5.712 7.110 -11.380 1.00 94.81 312 SER A CA 1
ATOM 2410 C C . SER A 1 312 ? 4.498 6.842 -12.266 1.00 94.81 312 SER A C 1
ATOM 2412 O O . SER A 1 312 ? 3.399 7.273 -11.927 1.00 94.81 312 SER A O 1
ATOM 2414 N N . GLY A 1 313 ? 4.673 6.103 -13.365 1.00 94.56 313 GLY A N 1
ATOM 2415 C CA . GLY A 1 313 ? 3.555 5.751 -14.237 1.00 94.56 313 GLY A CA 1
ATOM 2416 C C . GLY A 1 313 ? 2.573 4.772 -13.601 1.00 94.56 313 GLY A C 1
ATOM 2417 O O . GLY A 1 313 ? 1.363 4.975 -13.670 1.00 94.56 313 GLY A O 1
ATOM 2418 N N . LEU A 1 314 ? 3.065 3.766 -12.870 1.00 94.56 314 LEU A N 1
ATOM 2419 C CA . LEU A 1 314 ? 2.197 2.861 -12.109 1.00 94.56 314 LEU A CA 1
ATOM 2420 C C . LEU A 1 314 ? 1.349 3.621 -11.079 1.00 94.56 314 LEU A C 1
ATOM 2422 O O . LEU A 1 314 ? 0.152 3.366 -10.972 1.00 94.56 314 LEU A O 1
ATOM 2426 N N . VAL A 1 315 ? 1.936 4.590 -10.368 1.00 93.44 315 VAL A N 1
ATOM 2427 C CA . VAL A 1 315 ? 1.217 5.421 -9.387 1.00 93.44 315 VAL A CA 1
ATOM 2428 C C . VAL A 1 315 ? 0.129 6.269 -10.051 1.00 93.44 315 VAL A C 1
ATOM 2430 O O . VAL A 1 315 ? -0.970 6.362 -9.509 1.00 93.44 315 VAL A O 1
ATOM 2433 N N . ARG A 1 316 ? 0.373 6.836 -11.242 1.00 93.56 316 ARG A N 1
ATOM 2434 C CA . ARG A 1 316 ? -0.656 7.590 -11.988 1.00 93.56 316 ARG A CA 1
ATOM 2435 C C . ARG A 1 316 ? -1.856 6.727 -12.361 1.00 93.56 316 ARG A C 1
ATOM 2437 O O . ARG A 1 316 ? -2.990 7.193 -12.299 1.00 93.56 316 ARG A O 1
ATOM 2444 N N . HIS A 1 317 ? -1.617 5.468 -12.715 1.00 93.50 317 HIS A N 1
ATOM 2445 C CA . HIS A 1 317 ? -2.683 4.530 -13.052 1.00 93.50 317 HIS A CA 1
ATOM 2446 C C . HIS A 1 317 ? -3.300 3.827 -11.837 1.00 93.50 317 HIS A C 1
ATOM 2448 O O . HIS A 1 317 ? -4.361 3.221 -11.982 1.00 93.50 317 HIS A O 1
ATOM 2454 N N . ALA A 1 318 ? -2.697 3.918 -10.647 1.00 92.88 318 ALA A N 1
ATOM 2455 C CA . ALA A 1 318 ? -3.117 3.165 -9.466 1.00 92.88 318 ALA A CA 1
ATOM 2456 C C . ALA A 1 318 ? -4.602 3.370 -9.123 1.00 92.88 318 ALA A C 1
ATOM 2458 O O . ALA A 1 318 ? -5.305 2.391 -8.894 1.00 92.88 318 ALA A O 1
ATOM 2459 N N . GLY A 1 319 ? -5.116 4.604 -9.195 1.00 91.38 319 GLY A N 1
ATOM 2460 C CA . GLY A 1 319 ? -6.526 4.911 -8.901 1.00 91.38 319 GLY A CA 1
ATOM 2461 C C . GLY A 1 319 ? -7.549 4.287 -9.865 1.00 91.38 319 GLY A C 1
ATOM 2462 O O . GLY A 1 319 ? -8.739 4.241 -9.560 1.00 91.38 319 GLY A O 1
ATOM 2463 N N . LYS A 1 320 ? -7.116 3.775 -11.026 1.00 92.75 320 LYS A N 1
ATOM 2464 C CA . LYS A 1 320 ? -7.976 2.998 -11.937 1.00 92.75 320 LYS A CA 1
ATOM 2465 C C . LYS A 1 320 ? -8.180 1.560 -11.450 1.00 92.75 320 LYS A C 1
ATOM 2467 O O . LYS A 1 320 ? -9.200 0.957 -11.763 1.00 92.75 320 LYS A O 1
ATOM 2472 N N . TYR A 1 321 ? -7.205 1.010 -10.729 1.00 92.75 321 TYR A N 1
ATOM 2473 C CA . TYR A 1 321 ? -7.178 -0.399 -10.327 1.00 92.75 321 TYR A CA 1
ATOM 2474 C C . TYR A 1 321 ? -7.451 -0.596 -8.833 1.00 92.75 321 TYR A C 1
ATOM 2476 O O . TYR A 1 321 ? -8.052 -1.596 -8.456 1.00 92.75 321 TYR A O 1
ATOM 2484 N N . ILE A 1 322 ? -7.028 0.351 -7.994 1.00 95.44 322 ILE A N 1
ATOM 2485 C CA . ILE A 1 322 ? -7.240 0.354 -6.547 1.00 95.44 322 ILE A CA 1
ATOM 2486 C C . ILE A 1 322 ? -8.456 1.232 -6.275 1.00 95.44 322 ILE A C 1
ATOM 2488 O O . ILE A 1 322 ? -8.347 2.456 -6.191 1.00 95.44 322 ILE A O 1
ATOM 2492 N N . GLN A 1 323 ? -9.624 0.598 -6.220 1.00 94.19 323 GLN A N 1
ATOM 2493 C CA . GLN A 1 323 ? -10.895 1.272 -5.986 1.00 94.19 323 GLN A CA 1
ATOM 2494 C C . GLN A 1 323 ? -11.662 0.575 -4.876 1.00 94.19 323 GLN A C 1
ATOM 2496 O O . GLN A 1 323 ? -11.893 -0.635 -4.918 1.00 94.19 323 GLN A O 1
ATOM 2501 N N . PHE A 1 324 ? -12.076 1.366 -3.895 1.00 95.31 324 PHE A N 1
ATOM 2502 C CA . PHE A 1 324 ? -12.936 0.899 -2.826 1.00 95.31 324 PHE A CA 1
ATOM 2503 C C . PHE A 1 324 ? -14.377 0.743 -3.349 1.00 95.31 324 PHE A C 1
ATOM 2505 O O . PHE A 1 324 ? -14.820 1.593 -4.131 1.00 95.31 324 PHE A O 1
ATOM 2512 N N . PRO A 1 325 ? -15.122 -0.313 -2.967 1.00 93.38 325 PRO A N 1
ATOM 2513 C CA . PRO A 1 325 ? -16.485 -0.525 -3.447 1.00 93.38 325 PRO A CA 1
ATOM 2514 C C . PRO A 1 325 ? -17.452 0.494 -2.826 1.00 93.38 325 PRO A C 1
ATOM 2516 O O . PRO A 1 325 ? -18.008 0.278 -1.752 1.00 93.38 325 PRO A O 1
ATOM 2519 N N . VAL A 1 326 ? -17.651 1.628 -3.506 1.00 90.44 326 VAL A N 1
ATOM 2520 C CA . VAL A 1 326 ? -18.578 2.690 -3.069 1.00 90.44 326 VAL A CA 1
ATOM 2521 C C . VAL A 1 326 ? -19.944 2.566 -3.749 1.00 90.44 326 VAL A C 1
ATOM 2523 O O . VAL A 1 326 ? -20.955 2.946 -3.165 1.00 90.44 326 VAL A O 1
ATOM 2526 N N . THR A 1 327 ? -20.028 2.010 -4.961 1.00 92.25 327 THR A N 1
ATOM 2527 C CA . THR A 1 327 ? -21.313 1.881 -5.672 1.00 92.25 327 THR A CA 1
ATOM 2528 C C . THR A 1 327 ? -22.120 0.687 -5.154 1.00 92.25 327 THR A C 1
ATOM 2530 O O . THR A 1 327 ? -21.509 -0.338 -4.842 1.00 92.25 327 THR A O 1
ATOM 2533 N N . PRO A 1 328 ? -23.466 0.754 -5.119 1.00 92.19 328 PRO A N 1
ATOM 2534 C CA . PRO A 1 328 ? -24.304 -0.348 -4.633 1.00 92.19 328 PRO A CA 1
ATOM 2535 C C . PRO A 1 328 ? -24.002 -1.697 -5.305 1.00 92.19 328 PRO A C 1
ATOM 2537 O O . PRO A 1 328 ? -23.858 -2.706 -4.621 1.00 92.19 328 PRO A O 1
ATOM 2540 N N . ASP A 1 329 ? -23.797 -1.704 -6.625 1.00 93.94 329 ASP A N 1
ATOM 2541 C CA . ASP A 1 329 ? -23.477 -2.925 -7.376 1.00 93.94 329 ASP A CA 1
ATOM 2542 C C . ASP A 1 329 ? -22.118 -3.519 -6.971 1.00 93.94 329 ASP A C 1
ATOM 2544 O O . ASP A 1 329 ? -21.972 -4.736 -6.819 1.00 93.94 329 ASP A O 1
ATOM 2548 N N . SER A 1 330 ? -21.108 -2.661 -6.769 1.00 93.38 330 SER A N 1
ATOM 2549 C CA . SER A 1 330 ? -19.775 -3.100 -6.335 1.00 93.38 330 SER A CA 1
ATOM 2550 C C . SER A 1 330 ? -19.792 -3.626 -4.898 1.00 93.38 330 SER A C 1
ATOM 2552 O O . SER A 1 330 ? -19.132 -4.623 -4.599 1.00 93.38 330 SER A O 1
ATOM 2554 N N . GLN A 1 331 ? -20.585 -2.998 -4.025 1.00 94.50 331 GLN A N 1
ATOM 2555 C CA . GLN A 1 331 ? -20.782 -3.436 -2.647 1.00 94.50 331 GLN A CA 1
ATOM 2556 C C . GLN A 1 331 ? -21.429 -4.816 -2.606 1.00 94.50 331 GLN A C 1
ATOM 2558 O O . GLN A 1 331 ? -20.891 -5.714 -1.968 1.00 94.50 331 GLN A O 1
ATOM 2563 N N . GLU A 1 332 ? -22.539 -5.010 -3.321 1.00 95.25 332 GLU A N 1
ATOM 2564 C CA . GLU A 1 332 ? -23.254 -6.287 -3.350 1.00 95.25 332 GLU A CA 1
ATOM 2565 C C . GLU A 1 332 ? -22.365 -7.411 -3.889 1.00 95.25 332 GLU A C 1
ATOM 2567 O O . GLU A 1 332 ? -22.260 -8.475 -3.280 1.00 95.25 332 GLU A O 1
ATOM 2572 N N . THR A 1 333 ? -21.623 -7.142 -4.965 1.00 95.62 333 THR A N 1
ATOM 2573 C CA . THR A 1 333 ? -20.644 -8.093 -5.512 1.00 95.62 333 THR A CA 1
ATOM 2574 C C . THR A 1 333 ? -19.595 -8.486 -4.465 1.00 95.62 333 THR A C 1
ATOM 2576 O O . THR A 1 333 ? -19.242 -9.660 -4.336 1.00 95.62 333 THR A O 1
ATOM 2579 N N . THR A 1 334 ? -19.106 -7.516 -3.689 1.00 95.81 334 THR A N 1
ATOM 2580 C CA . THR A 1 334 ? -18.075 -7.745 -2.668 1.00 95.81 334 THR A CA 1
ATOM 2581 C C . THR A 1 334 ? -18.638 -8.535 -1.485 1.00 95.81 334 THR A C 1
ATOM 2583 O O . THR A 1 334 ? -18.034 -9.525 -1.068 1.00 95.81 334 THR A O 1
ATOM 2586 N N . LYS A 1 335 ? -19.839 -8.179 -1.011 1.00 96.38 335 LYS A N 1
ATOM 2587 C CA . LYS A 1 335 ? -20.564 -8.887 0.055 1.00 96.38 335 LYS A CA 1
ATOM 2588 C C . LYS A 1 335 ? -20.817 -10.345 -0.316 1.00 96.38 335 LYS A C 1
ATOM 2590 O O . LYS A 1 335 ? -20.534 -11.237 0.482 1.00 96.38 335 LYS A O 1
ATOM 2595 N N . GLN A 1 336 ? -21.290 -10.598 -1.536 1.00 96.75 336 GLN A N 1
ATOM 2596 C CA . GLN A 1 336 ? -21.511 -11.953 -2.043 1.00 96.75 336 GLN A CA 1
ATOM 2597 C C . GLN A 1 336 ? -20.208 -12.752 -2.129 1.00 96.75 336 GLN A C 1
ATOM 2599 O O . GLN A 1 336 ? -20.192 -13.933 -1.782 1.00 96.75 336 GLN A O 1
ATOM 2604 N N . ALA A 1 337 ? -19.103 -12.121 -2.539 1.00 96.38 337 ALA A N 1
ATOM 2605 C CA . ALA A 1 337 ? -17.803 -12.781 -2.613 1.00 96.38 337 ALA A CA 1
ATOM 2606 C C . ALA A 1 337 ? -17.270 -13.188 -1.227 1.00 96.38 337 ALA A C 1
ATOM 2608 O O . ALA A 1 337 ? -16.759 -14.299 -1.072 1.00 96.38 337 ALA A O 1
ATOM 2609 N N . PHE A 1 338 ? -17.420 -12.335 -0.208 1.00 96.56 338 PHE A N 1
ATOM 2610 C CA . PHE A 1 338 ? -17.078 -12.695 1.172 1.00 96.56 338 PHE A CA 1
ATOM 2611 C C . PHE A 1 338 ? -18.000 -13.783 1.722 1.00 96.56 338 PHE A C 1
ATOM 2613 O O . PHE A 1 338 ? -17.509 -14.781 2.248 1.00 96.56 338 PHE A O 1
ATOM 2620 N N . TRP A 1 339 ? -19.313 -13.664 1.518 1.00 96.12 339 TRP A N 1
ATOM 2621 C CA . TRP A 1 339 ? -20.271 -14.692 1.921 1.00 96.12 339 TRP A CA 1
ATOM 2622 C C . TRP A 1 339 ? -19.933 -16.060 1.318 1.00 96.12 339 TRP A C 1
ATOM 2624 O O . TRP A 1 339 ? -19.882 -17.060 2.030 1.00 96.12 339 TRP A O 1
ATOM 2634 N N . ALA A 1 340 ? -19.622 -16.111 0.022 1.00 96.38 340 ALA A N 1
ATOM 2635 C CA . ALA A 1 340 ? -19.243 -17.349 -0.652 1.00 96.38 340 ALA A CA 1
ATOM 2636 C C . ALA A 1 340 ? -17.931 -17.953 -0.120 1.00 96.38 340 ALA A C 1
ATOM 2638 O O . ALA A 1 340 ? -17.755 -19.169 -0.177 1.00 96.38 340 ALA A O 1
ATOM 2639 N N . LYS A 1 341 ? -17.003 -17.123 0.378 1.00 93.12 341 LYS A N 1
ATOM 2640 C CA . LYS A 1 341 ? -15.673 -17.562 0.818 1.00 93.12 341 LYS A CA 1
ATOM 2641 C C . LYS A 1 341 ? -15.613 -17.952 2.294 1.00 93.12 341 LYS A C 1
ATOM 2643 O O . LYS A 1 341 ? -14.954 -18.935 2.620 1.00 93.12 341 LYS A O 1
ATOM 2648 N N . CYS A 1 342 ? -16.255 -17.191 3.177 1.00 88.50 342 CYS A N 1
ATOM 2649 C CA . CYS A 1 342 ? -16.185 -17.394 4.627 1.00 88.50 342 CYS A CA 1
ATOM 2650 C C . CYS A 1 342 ? -17.549 -17.460 5.328 1.00 88.50 342 CYS A C 1
ATOM 2652 O O . CYS A 1 342 ? -17.583 -17.656 6.537 1.00 88.50 342 CYS A O 1
ATOM 2654 N N . GLY A 1 343 ? -18.668 -17.307 4.612 1.00 90.69 343 GLY A N 1
ATOM 2655 C CA . GLY A 1 343 ? -20.005 -17.319 5.213 1.00 90.69 343 GLY A CA 1
ATOM 2656 C C . GLY A 1 343 ? -20.317 -16.092 6.073 1.00 90.69 343 GLY A C 1
ATOM 2657 O O . GLY A 1 343 ? -21.301 -16.107 6.807 1.00 90.69 343 GLY A O 1
ATOM 2658 N N . PHE A 1 344 ? -19.500 -15.034 6.002 1.00 88.94 344 PHE A N 1
ATOM 2659 C CA . PHE A 1 344 ? -19.711 -13.814 6.778 1.00 88.94 344 PHE A CA 1
ATOM 2660 C C . PHE A 1 344 ? -20.451 -12.761 5.935 1.00 88.94 344 PHE A C 1
ATOM 2662 O O . PHE A 1 344 ? -19.960 -12.382 4.865 1.00 88.94 344 PHE A O 1
ATOM 2669 N N . PRO A 1 345 ? -21.641 -12.297 6.355 1.00 92.69 345 PRO A N 1
ATOM 2670 C CA . PRO A 1 345 ? -22.471 -11.418 5.538 1.00 92.69 345 PRO A CA 1
ATOM 2671 C C . PRO A 1 345 ? -22.031 -9.953 5.639 1.00 92.69 345 PRO A C 1
ATOM 2673 O O . PRO A 1 345 ? -21.483 -9.511 6.646 1.00 92.69 345 PRO A O 1
ATOM 2676 N N . GLY A 1 346 ? -22.327 -9.166 4.601 1.00 94.38 346 GLY A N 1
ATOM 2677 C CA . GLY A 1 346 ? -22.193 -7.705 4.654 1.00 94.38 346 GLY A CA 1
ATOM 2678 C C . GLY A 1 346 ? -20.758 -7.165 4.638 1.00 94.38 346 GLY A C 1
ATOM 2679 O O . GLY A 1 346 ? -20.577 -5.968 4.832 1.00 94.38 346 GLY A O 1
ATOM 2680 N N . VAL A 1 347 ? -19.743 -8.001 4.405 1.00 96.88 347 VAL A N 1
ATOM 2681 C CA . VAL A 1 347 ? -18.334 -7.577 4.416 1.00 96.88 347 VAL A CA 1
ATOM 2682 C C . VAL A 1 347 ? -17.964 -6.848 3.126 1.00 96.88 347 VAL A C 1
ATOM 2684 O O . VAL A 1 347 ? -18.215 -7.341 2.027 1.00 96.88 347 VAL A O 1
ATOM 2687 N N . LEU A 1 348 ? -17.322 -5.691 3.267 1.00 96.69 348 LEU A N 1
ATOM 2688 C CA . LEU A 1 348 ? -16.806 -4.878 2.161 1.00 96.69 348 LEU A CA 1
ATOM 2689 C C . LEU A 1 348 ? -15.284 -4.965 2.008 1.00 96.69 348 LEU A C 1
ATOM 2691 O O . LEU A 1 348 ? -14.745 -4.593 0.967 1.00 96.69 348 LEU A O 1
ATOM 2695 N N . GLY A 1 349 ? -14.582 -5.469 3.018 1.00 97.00 349 GLY A N 1
ATOM 2696 C CA . GLY A 1 3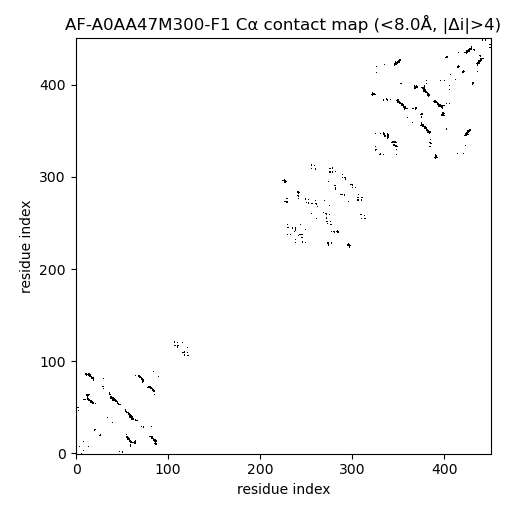49 ? -13.141 -5.662 2.962 1.00 97.00 349 GLY A CA 1
ATOM 2697 C C . GLY A 1 349 ? -12.548 -6.116 4.288 1.00 97.00 349 GLY A C 1
ATOM 2698 O O . GLY A 1 349 ? -13.157 -5.958 5.346 1.00 97.00 349 GLY A O 1
ATOM 2699 N N . ALA A 1 350 ? -11.337 -6.656 4.219 1.00 96.88 350 ALA A N 1
ATOM 2700 C CA . ALA A 1 350 ? -10.486 -6.881 5.381 1.00 96.88 350 ALA A CA 1
ATOM 2701 C C . ALA A 1 350 ? -9.421 -5.781 5.431 1.00 96.88 350 ALA A C 1
ATOM 2703 O O . ALA A 1 350 ? -8.767 -5.525 4.416 1.00 96.88 350 ALA A O 1
ATOM 2704 N N . ILE A 1 351 ? -9.284 -5.123 6.580 1.00 97.44 351 ILE A N 1
ATOM 2705 C CA . ILE A 1 351 ? -8.352 -4.020 6.811 1.00 97.44 351 ILE A CA 1
ATOM 2706 C C . ILE A 1 351 ? -7.210 -4.479 7.709 1.00 97.44 351 ILE A C 1
ATOM 2708 O O . ILE A 1 351 ? -7.438 -5.096 8.746 1.00 97.44 351 ILE A O 1
ATOM 2712 N N . ASP A 1 352 ? -5.985 -4.151 7.316 1.00 96.44 352 ASP A N 1
ATOM 2713 C CA . ASP A 1 352 ? -4.806 -4.397 8.136 1.00 96.44 352 ASP A CA 1
ATOM 2714 C C . ASP A 1 352 ? -3.707 -3.369 7.841 1.00 96.44 352 ASP A C 1
ATOM 2716 O O . ASP A 1 352 ? -3.730 -2.669 6.822 1.00 96.44 352 ASP A O 1
ATOM 2720 N N . CYS A 1 353 ? -2.749 -3.263 8.754 1.00 94.75 353 CYS A N 1
ATOM 2721 C CA . CYS A 1 353 ? -1.564 -2.436 8.626 1.00 94.75 353 CYS A CA 1
ATOM 2722 C C . CYS A 1 353 ? -0.326 -3.303 8.373 1.00 94.75 353 CYS A C 1
ATOM 2724 O O . CYS A 1 353 ? -0.097 -4.323 9.015 1.00 94.75 353 CYS A O 1
ATOM 2726 N N . THR A 1 354 ? 0.517 -2.889 7.430 1.00 93.38 354 THR A N 1
ATOM 2727 C CA . THR A 1 354 ? 1.763 -3.582 7.099 1.00 93.38 354 THR A CA 1
ATOM 2728 C C . THR A 1 354 ? 2.949 -2.632 7.118 1.00 93.38 354 THR A C 1
ATOM 2730 O O . THR A 1 354 ? 2.864 -1.475 6.709 1.00 93.38 354 THR A O 1
ATOM 2733 N N . HIS A 1 355 ? 4.089 -3.133 7.586 1.00 93.50 355 HIS A N 1
ATOM 2734 C CA . HIS A 1 355 ? 5.316 -2.357 7.687 1.00 93.50 355 HIS A CA 1
ATOM 2735 C C . HIS A 1 355 ? 6.215 -2.593 6.476 1.00 93.50 355 HIS A C 1
ATOM 2737 O O . HIS A 1 355 ? 6.775 -3.677 6.305 1.00 93.50 355 HIS A O 1
ATOM 2743 N N . VAL A 1 356 ? 6.441 -1.544 5.686 1.00 92.19 356 VAL A N 1
ATOM 2744 C CA . VAL A 1 356 ? 7.463 -1.545 4.633 1.00 92.19 356 VAL A CA 1
ATOM 2745 C C . VAL A 1 356 ? 8.761 -1.012 5.215 1.00 92.19 356 VAL A C 1
ATOM 2747 O O . VAL A 1 356 ? 8.838 0.144 5.633 1.00 92.19 356 VAL A O 1
ATOM 2750 N N . GLN A 1 357 ? 9.781 -1.868 5.274 1.00 90.69 357 GLN A N 1
ATOM 2751 C CA . GLN A 1 357 ? 11.081 -1.497 5.823 1.00 90.69 357 GLN A CA 1
ATOM 2752 C C . GLN A 1 357 ? 11.737 -0.391 4.999 1.00 90.69 357 GLN A C 1
ATOM 2754 O O . GLN A 1 357 ? 11.682 -0.382 3.769 1.00 90.69 357 GLN A O 1
ATOM 2759 N N . LEU A 1 358 ? 12.409 0.518 5.696 1.00 88.00 358 LEU A N 1
ATOM 2760 C CA . LEU A 1 358 ? 13.176 1.595 5.091 1.00 88.00 358 LEU A CA 1
ATOM 2761 C C . LEU A 1 358 ? 14.579 1.649 5.670 1.00 88.00 358 LEU A C 1
ATOM 2763 O O . LEU A 1 358 ? 14.830 1.294 6.822 1.00 88.00 358 LEU A O 1
ATOM 2767 N N . ARG A 1 359 ? 15.503 2.167 4.864 1.00 86.44 359 ARG A N 1
ATOM 2768 C CA . ARG A 1 359 ? 16.794 2.600 5.383 1.00 86.44 359 ARG A CA 1
ATOM 2769 C C . ARG A 1 359 ? 16.555 3.775 6.324 1.00 86.44 359 ARG A C 1
ATOM 2771 O O . ARG A 1 359 ? 15.902 4.729 5.911 1.00 86.44 359 ARG A O 1
ATOM 2778 N N . ALA A 1 360 ? 17.101 3.694 7.539 1.00 86.50 360 ALA A N 1
ATOM 2779 C CA . ALA A 1 360 ? 16.943 4.712 8.575 1.00 86.50 360 ALA A CA 1
ATOM 2780 C C . ALA A 1 360 ? 17.075 6.133 7.986 1.00 86.50 360 ALA A C 1
ATOM 2782 O O . ALA A 1 360 ? 18.081 6.413 7.319 1.00 86.50 360 ALA A O 1
ATOM 2783 N N . PRO A 1 361 ? 16.070 7.006 8.177 1.00 83.62 361 PRO A N 1
ATOM 2784 C CA . PRO A 1 361 ? 16.112 8.349 7.637 1.00 83.62 361 PRO A CA 1
ATOM 2785 C C . PRO A 1 361 ? 17.126 9.183 8.422 1.00 83.62 361 PRO A C 1
ATOM 2787 O O . PRO A 1 361 ? 17.384 8.928 9.598 1.00 83.62 361 PRO A O 1
ATOM 2790 N N . SER A 1 362 ? 17.713 10.187 7.772 1.00 83.75 362 SER A N 1
ATOM 2791 C CA . SER A 1 362 ? 18.662 11.101 8.422 1.00 83.75 362 SER A CA 1
ATOM 2792 C C . SER A 1 362 ? 17.993 11.991 9.469 1.00 83.75 362 SER A C 1
ATOM 2794 O O . SER A 1 362 ? 18.632 12.396 10.434 1.00 83.75 362 SER A O 1
ATOM 2796 N N . GLU A 1 363 ? 16.706 12.278 9.285 1.00 82.81 363 GLU A N 1
ATOM 2797 C CA . GLU A 1 363 ? 15.908 13.130 10.158 1.00 82.81 363 GLU A CA 1
ATOM 2798 C C . GLU A 1 363 ? 14.837 12.306 10.868 1.00 82.81 363 GLU A C 1
ATOM 2800 O O . GLU A 1 363 ? 14.187 11.453 10.261 1.00 82.81 363 GLU A O 1
ATOM 2805 N N . ASN A 1 364 ? 14.643 12.574 12.162 1.00 82.81 364 ASN A N 1
ATOM 2806 C CA . ASN A 1 364 ? 13.606 11.952 12.9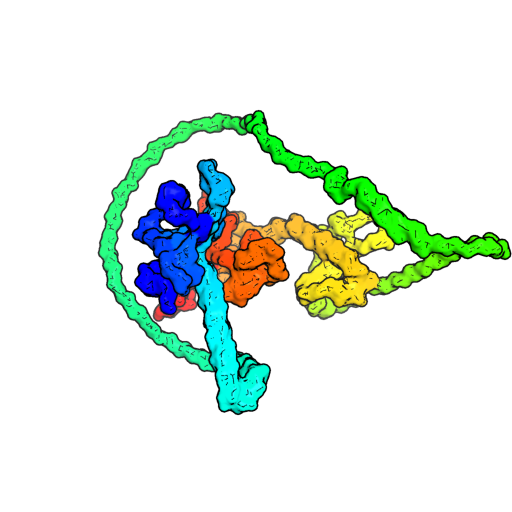86 1.00 82.81 364 ASN A CA 1
ATOM 2807 C C . ASN A 1 364 ? 13.581 10.412 12.916 1.00 82.81 364 ASN A C 1
ATOM 2809 O O . ASN A 1 364 ? 12.519 9.814 13.012 1.00 82.81 364 ASN A O 1
ATOM 2813 N N . ALA A 1 365 ? 14.728 9.736 12.791 1.00 87.50 365 ALA A N 1
ATOM 2814 C CA . ALA A 1 365 ? 14.788 8.277 12.619 1.00 87.50 365 ALA A CA 1
ATOM 2815 C C . ALA A 1 365 ? 13.924 7.484 13.619 1.00 87.50 365 ALA A C 1
ATOM 2817 O O . ALA A 1 365 ? 13.259 6.521 13.239 1.00 87.50 365 ALA A O 1
ATOM 2818 N N . LEU A 1 366 ? 13.860 7.956 14.868 1.00 89.06 366 LEU A N 1
ATOM 2819 C CA . LEU A 1 366 ? 13.099 7.339 15.952 1.00 89.06 366 LEU A CA 1
ATOM 2820 C C . LEU A 1 366 ? 11.601 7.185 15.654 1.00 89.06 366 LEU A C 1
ATOM 2822 O O . LEU A 1 366 ? 11.024 6.179 16.055 1.00 89.06 366 LEU A O 1
ATOM 2826 N N . ILE A 1 367 ? 10.963 8.118 14.930 1.00 92.56 367 ILE A N 1
ATOM 2827 C CA . ILE A 1 367 ? 9.522 7.992 14.636 1.00 92.56 367 ILE A CA 1
ATOM 2828 C C . ILE A 1 367 ? 9.244 6.851 13.654 1.00 92.56 367 ILE A C 1
ATOM 2830 O O . ILE A 1 367 ? 8.148 6.309 13.623 1.00 92.56 367 ILE A O 1
ATOM 2834 N N . TYR A 1 368 ? 10.237 6.440 12.868 1.00 92.81 368 TYR A N 1
ATOM 2835 C CA . TYR A 1 368 ? 10.084 5.346 11.916 1.00 92.81 368 TYR A CA 1
ATOM 2836 C C . TYR A 1 368 ? 10.328 3.971 12.542 1.00 92.81 368 TYR A C 1
ATOM 2838 O O . TYR A 1 368 ? 10.117 2.963 11.869 1.00 92.81 368 TYR A O 1
ATOM 2846 N N . ILE A 1 369 ? 10.754 3.901 13.805 1.00 92.62 369 ILE A N 1
ATOM 2847 C CA . ILE A 1 369 ? 10.984 2.634 14.498 1.00 92.62 369 ILE A CA 1
ATOM 2848 C C . ILE A 1 369 ? 9.635 2.000 14.850 1.00 92.62 369 ILE A C 1
ATOM 2850 O O . ILE A 1 369 ? 8.836 2.571 15.589 1.00 92.62 369 ILE A O 1
ATOM 2854 N N . ASN A 1 370 ? 9.387 0.807 14.315 1.00 92.06 370 ASN A N 1
ATOM 2855 C CA . ASN A 1 370 ? 8.215 0.010 14.657 1.00 92.06 370 ASN A CA 1
ATOM 2856 C C . ASN A 1 370 ? 8.401 -0.767 15.964 1.00 92.06 370 ASN A C 1
ATOM 2858 O O . ASN A 1 370 ? 9.484 -0.815 16.548 1.00 92.06 370 ASN A O 1
ATOM 2862 N N . ARG A 1 371 ? 7.340 -1.461 16.391 1.00 87.62 371 ARG A N 1
ATOM 2863 C CA . ARG A 1 371 ? 7.337 -2.311 17.597 1.00 87.62 371 ARG A CA 1
ATOM 2864 C C . ARG A 1 371 ? 8.414 -3.404 17.594 1.00 87.62 371 ARG A C 1
ATOM 2866 O O . ARG A 1 371 ? 8.779 -3.889 18.655 1.00 87.62 371 ARG A O 1
ATOM 2873 N N . LYS A 1 372 ? 8.929 -3.780 16.417 1.00 88.75 372 LYS A N 1
ATOM 2874 C CA . LYS A 1 372 ? 10.001 -4.774 16.235 1.00 88.75 372 LYS A CA 1
ATOM 2875 C C . LYS A 1 372 ? 11.407 -4.151 16.231 1.00 88.75 372 LYS A C 1
ATOM 2877 O O . LYS A 1 372 ? 12.370 -4.838 15.914 1.00 88.75 372 LYS A O 1
ATOM 2882 N N . GLY A 1 373 ? 11.541 -2.856 16.526 1.00 89.81 373 GLY A N 1
ATOM 2883 C CA . GLY A 1 373 ? 12.831 -2.160 16.564 1.00 89.81 373 GLY A CA 1
ATOM 2884 C C . GLY A 1 373 ? 13.429 -1.847 15.186 1.00 89.81 373 GLY A C 1
ATOM 2885 O O . GLY A 1 373 ? 14.592 -1.463 15.096 1.00 89.81 373 GLY A O 1
ATOM 2886 N N . THR A 1 374 ? 12.657 -1.993 14.105 1.00 92.31 374 THR A N 1
ATOM 2887 C CA . THR A 1 374 ? 13.123 -1.754 12.726 1.00 92.31 374 THR A CA 1
ATOM 2888 C C . THR A 1 374 ? 12.501 -0.489 12.142 1.00 92.31 374 THR A C 1
ATOM 2890 O O . THR A 1 374 ? 11.362 -0.143 12.454 1.00 92.31 374 THR A O 1
ATOM 2893 N N . HIS A 1 375 ? 13.239 0.214 11.280 1.00 94.38 375 HIS A N 1
ATOM 2894 C CA . HIS A 1 375 ? 12.728 1.411 10.615 1.00 94.38 375 HIS A CA 1
ATOM 2895 C C . HIS A 1 375 ? 11.764 1.013 9.491 1.00 94.38 375 HIS A C 1
ATOM 2897 O O . HIS A 1 375 ? 12.111 0.200 8.632 1.00 94.38 375 HIS A O 1
ATOM 2903 N N . SER A 1 376 ? 10.558 1.577 9.477 1.00 94.81 376 SER A N 1
ATOM 2904 C CA . SER A 1 376 ? 9.527 1.253 8.486 1.00 94.81 376 SER A CA 1
ATOM 2905 C C . SER A 1 376 ? 8.503 2.373 8.292 1.00 94.81 376 SER A C 1
ATOM 2907 O O . SER A 1 376 ? 8.386 3.272 9.123 1.00 94.81 376 SER A O 1
ATOM 2909 N N . ILE A 1 377 ? 7.781 2.318 7.174 1.00 94.25 377 ILE A N 1
ATOM 2910 C CA . ILE A 1 377 ? 6.532 3.048 6.938 1.00 94.25 377 ILE A CA 1
ATOM 2911 C C . ILE A 1 377 ? 5.409 2.071 7.275 1.00 94.25 377 ILE A C 1
ATOM 2913 O O . ILE A 1 377 ? 5.436 0.933 6.803 1.00 94.25 377 ILE A O 1
ATOM 2917 N N . ASN A 1 378 ? 4.457 2.500 8.100 1.00 95.06 378 ASN A N 1
ATOM 2918 C CA . ASN A 1 378 ? 3.236 1.744 8.354 1.00 95.06 378 ASN A CA 1
ATOM 2919 C C . ASN A 1 378 ? 2.205 2.110 7.272 1.00 95.06 378 ASN A C 1
ATOM 2921 O O . ASN A 1 378 ? 1.898 3.287 7.061 1.00 95.06 378 ASN A O 1
ATOM 2925 N N . ILE A 1 379 ? 1.724 1.101 6.553 1.00 96.00 379 ILE A N 1
ATOM 2926 C CA . ILE A 1 379 ? 0.798 1.227 5.433 1.00 96.00 379 ILE A CA 1
ATOM 2927 C C . ILE A 1 379 ? -0.491 0.505 5.789 1.00 96.00 379 ILE A C 1
ATOM 2929 O O . ILE A 1 379 ? -0.485 -0.707 5.975 1.00 96.00 379 ILE A O 1
ATOM 2933 N N . GLN A 1 380 ? -1.603 1.230 5.801 1.00 97.19 380 GLN A N 1
ATOM 2934 C CA . GLN A 1 380 ? -2.923 0.625 5.906 1.00 97.19 380 GLN A CA 1
ATOM 2935 C C . GLN A 1 380 ? -3.395 0.159 4.531 1.00 97.19 380 GLN A C 1
ATOM 2937 O O . GLN A 1 380 ? -3.345 0.914 3.555 1.00 97.19 380 GLN A O 1
ATOM 2942 N N . VAL A 1 381 ? -3.880 -1.074 4.461 1.00 97.50 381 VAL A N 1
ATOM 2943 C CA . VAL A 1 381 ? -4.372 -1.703 3.237 1.00 97.50 381 VAL A CA 1
ATOM 2944 C C . VAL A 1 381 ? -5.742 -2.311 3.508 1.00 97.50 381 VAL A C 1
ATOM 2946 O O . VAL A 1 381 ? -5.963 -2.911 4.557 1.00 97.50 381 VAL A O 1
ATOM 2949 N N . ILE A 1 382 ? -6.657 -2.165 2.550 1.00 97.69 382 ILE A N 1
ATOM 2950 C CA . ILE A 1 382 ? -7.909 -2.9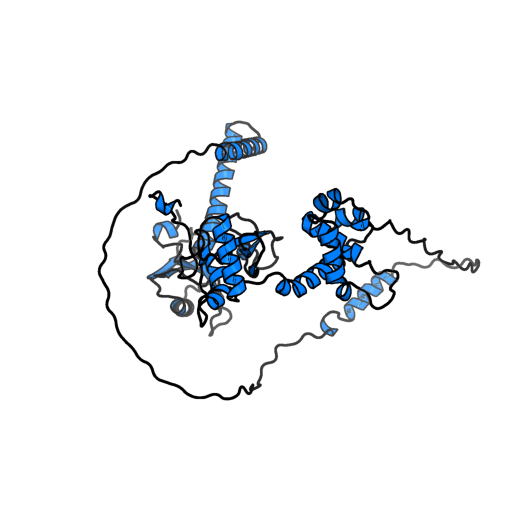24 2.527 1.00 97.69 382 ILE A CA 1
ATOM 2951 C C . ILE A 1 382 ? -7.906 -3.836 1.313 1.00 97.69 382 ILE A C 1
ATOM 2953 O O . ILE A 1 382 ? -7.577 -3.399 0.206 1.00 97.69 382 ILE A O 1
ATOM 2957 N N . CYS A 1 383 ? -8.299 -5.087 1.531 1.00 97.25 383 CYS A N 1
ATOM 2958 C CA . CYS A 1 383 ? -8.411 -6.096 0.490 1.00 97.25 383 CYS A CA 1
ATOM 2959 C C . CYS A 1 383 ? -9.829 -6.666 0.391 1.00 97.25 383 CYS A C 1
ATOM 2961 O O . CYS A 1 383 ? -10.531 -6.804 1.395 1.00 97.25 383 CYS A O 1
ATOM 2963 N N . ASP A 1 384 ? -10.226 -7.043 -0.823 1.00 95.31 384 ASP A N 1
ATOM 2964 C CA . ASP A 1 384 ? -11.452 -7.801 -1.076 1.00 95.31 384 ASP A CA 1
ATOM 2965 C C . ASP A 1 384 ? -11.278 -9.310 -0.795 1.00 95.31 384 ASP A C 1
ATOM 2967 O O . ASP A 1 384 ? -10.195 -9.803 -0.457 1.00 95.31 384 ASP A O 1
ATOM 2971 N N . ALA A 1 385 ? -12.355 -10.079 -0.977 1.00 95.00 385 ALA A N 1
ATOM 2972 C CA . ALA A 1 385 ? -12.350 -11.530 -0.790 1.00 95.00 385 ALA A CA 1
ATOM 2973 C C . ALA A 1 385 ? -11.378 -12.270 -1.733 1.00 95.00 385 ALA A C 1
ATOM 2975 O O . ALA A 1 385 ? -10.955 -13.387 -1.425 1.00 95.00 385 ALA A O 1
ATOM 2976 N N . ALA A 1 386 ? -10.998 -11.674 -2.866 1.00 93.81 386 ALA A N 1
ATOM 2977 C CA . ALA A 1 386 ? -10.028 -12.207 -3.820 1.00 93.81 386 ALA A CA 1
ATOM 2978 C C . ALA A 1 386 ? -8.586 -11.744 -3.528 1.00 93.81 386 ALA A C 1
ATOM 2980 O O . ALA A 1 386 ? -7.699 -11.973 -4.352 1.00 93.81 386 ALA A O 1
ATOM 2981 N N . CYS A 1 387 ? -8.347 -11.126 -2.364 1.00 93.50 387 CYS A N 1
ATOM 2982 C CA . CYS A 1 387 ? -7.066 -10.545 -1.960 1.00 93.50 387 CYS A CA 1
ATOM 2983 C C . CYS A 1 387 ? -6.587 -9.418 -2.891 1.00 93.50 387 CYS A C 1
ATOM 2985 O O . CYS A 1 387 ? -5.390 -9.132 -2.955 1.00 93.50 387 CYS A O 1
ATOM 2987 N N . LYS A 1 388 ? -7.503 -8.765 -3.618 1.00 94.75 388 LYS A N 1
ATOM 2988 C CA . LYS A 1 388 ? -7.192 -7.557 -4.381 1.00 94.75 388 LYS A CA 1
ATOM 2989 C C . LYS A 1 388 ? -7.224 -6.360 -3.454 1.00 94.75 388 LYS A C 1
ATOM 2991 O O . LYS A 1 388 ? -8.175 -6.173 -2.702 1.00 94.75 388 LYS A O 1
ATOM 2996 N N . ILE A 1 389 ? -6.198 -5.531 -3.563 1.00 96.62 389 ILE A N 1
ATOM 2997 C CA . ILE A 1 389 ? -6.092 -4.286 -2.816 1.00 96.62 389 ILE A CA 1
ATOM 2998 C C . ILE A 1 389 ? -7.104 -3.278 -3.371 1.00 96.62 389 ILE A C 1
ATOM 3000 O O . ILE A 1 389 ? -7.024 -2.891 -4.537 1.00 96.62 389 ILE A O 1
ATOM 3004 N N . THR A 1 390 ? -8.037 -2.841 -2.531 1.00 96.62 390 THR A N 1
ATOM 3005 C CA . THR A 1 390 ? -9.094 -1.878 -2.876 1.00 96.62 390 THR A CA 1
ATOM 3006 C C . THR A 1 390 ? -8.829 -0.490 -2.302 1.00 96.62 390 THR A C 1
ATOM 3008 O O . THR A 1 390 ? -9.320 0.501 -2.836 1.00 96.62 390 THR A O 1
ATOM 3011 N N . HIS A 1 391 ? -8.007 -0.389 -1.256 1.00 96.38 391 HIS A N 1
ATOM 3012 C CA . HIS A 1 391 ? -7.588 0.883 -0.674 1.00 96.38 391 HIS A CA 1
ATOM 3013 C C . HIS A 1 391 ? -6.181 0.776 -0.075 1.00 96.38 391 HIS A C 1
ATOM 3015 O O . HIS A 1 391 ? -5.829 -0.251 0.503 1.00 96.38 391 HIS A O 1
ATOM 3021 N N . VAL A 1 392 ? -5.386 1.845 -0.193 1.00 95.69 392 VAL A N 1
ATOM 3022 C CA . VAL A 1 392 ? -4.031 1.948 0.372 1.00 95.69 392 VAL A CA 1
ATOM 3023 C C . VAL A 1 392 ? -3.825 3.331 0.967 1.00 95.69 392 VAL A C 1
ATOM 3025 O O . VAL A 1 392 ? -4.121 4.335 0.322 1.00 95.69 392 VAL A O 1
ATOM 3028 N N . PHE A 1 393 ? -3.242 3.387 2.161 1.00 95.06 393 PHE A N 1
ATOM 3029 C CA . PHE A 1 393 ? -2.851 4.631 2.809 1.00 95.06 393 PHE A CA 1
ATOM 3030 C C . PHE A 1 393 ? -1.467 4.489 3.459 1.00 95.06 393 PHE A C 1
ATOM 3032 O O . PHE A 1 393 ? -1.303 3.784 4.450 1.00 95.06 393 PHE A O 1
ATOM 3039 N N . ALA A 1 394 ? -0.455 5.133 2.864 1.00 90.50 394 ALA A N 1
ATOM 3040 C CA . ALA A 1 394 ? 0.970 4.857 3.107 1.00 90.50 394 ALA A CA 1
ATOM 3041 C C . ALA A 1 394 ? 1.765 6.056 3.673 1.00 90.50 394 ALA A C 1
ATOM 3043 O O . ALA A 1 394 ? 2.953 6.201 3.394 1.00 90.50 394 ALA A O 1
ATOM 3044 N N . ASN A 1 395 ? 1.116 6.936 4.441 1.00 88.44 395 ASN A N 1
ATOM 3045 C CA . ASN A 1 395 ? 1.693 8.223 4.863 1.00 88.44 395 ASN A CA 1
ATOM 3046 C C . ASN A 1 395 ? 2.205 8.254 6.312 1.00 88.44 395 ASN A C 1
ATOM 3048 O O . ASN A 1 395 ? 2.456 9.337 6.840 1.00 88.44 395 ASN A O 1
ATOM 3052 N N . TYR A 1 396 ? 2.351 7.099 6.967 1.00 93.38 396 TYR A N 1
ATOM 3053 C CA . TYR A 1 396 ? 2.621 7.045 8.403 1.00 93.38 396 TYR A CA 1
ATOM 3054 C C . TYR A 1 396 ? 3.953 6.382 8.742 1.00 93.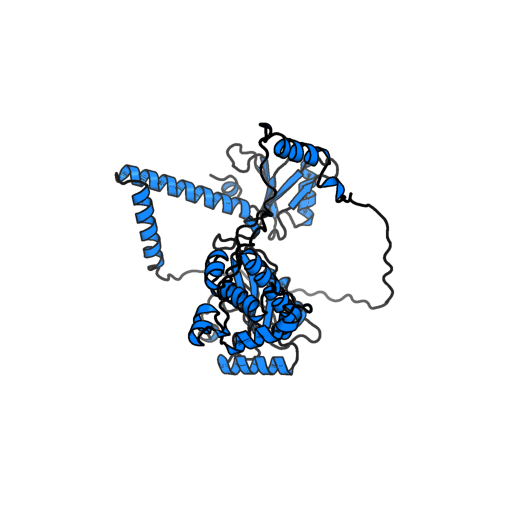38 396 TYR A C 1
ATOM 3056 O O . TYR A 1 396 ? 4.307 5.347 8.174 1.00 93.38 396 TYR A O 1
ATOM 3064 N N . PRO A 1 397 ? 4.716 6.954 9.688 1.00 93.88 397 PRO A N 1
ATOM 3065 C CA . PRO A 1 397 ? 5.961 6.357 10.135 1.00 93.88 397 PRO A CA 1
ATOM 3066 C C . PRO A 1 397 ? 5.685 5.108 10.988 1.00 93.88 397 PRO A C 1
ATOM 3068 O O . PRO A 1 397 ? 4.601 4.951 11.553 1.00 93.88 397 PRO A O 1
ATOM 3071 N N . GLY A 1 398 ? 6.671 4.217 11.088 1.00 92.56 398 GLY A N 1
ATOM 3072 C CA . GLY A 1 398 ? 6.538 2.889 11.692 1.00 92.56 398 GLY A CA 1
ATOM 3073 C C . GLY A 1 398 ? 6.129 2.855 13.165 1.00 92.56 398 GLY A C 1
ATOM 3074 O O . GLY A 1 398 ? 5.650 1.822 13.618 1.00 92.56 398 GLY A O 1
ATOM 3075 N N . SER A 1 399 ? 6.263 3.951 13.913 1.00 92.31 399 SER A N 1
ATOM 3076 C CA . SER A 1 399 ? 5.763 4.034 15.291 1.00 92.31 399 SER A CA 1
ATOM 3077 C C . SER A 1 399 ? 4.245 4.243 15.390 1.00 92.31 399 SER A C 1
ATOM 3079 O O . SER A 1 399 ? 3.680 4.127 16.478 1.00 92.31 399 SER A O 1
ATOM 3081 N N . SER A 1 400 ? 3.580 4.561 14.276 1.00 93.88 400 SER A N 1
ATOM 3082 C CA . SER A 1 400 ? 2.157 4.908 14.251 1.00 93.88 400 SER A CA 1
ATOM 3083 C C . SER A 1 400 ? 1.276 3.697 14.529 1.00 93.88 400 SER A C 1
ATOM 3085 O O . SER A 1 400 ? 1.475 2.632 13.946 1.00 93.88 400 SER A O 1
ATOM 3087 N N . HIS A 1 401 ? 0.276 3.891 15.389 1.00 91.44 401 HIS A N 1
ATOM 3088 C CA . HIS A 1 401 ? -0.727 2.881 15.716 1.00 91.44 401 HIS A CA 1
ATOM 3089 C C . HIS A 1 401 ? -1.780 2.750 14.607 1.00 91.44 401 HIS A C 1
ATOM 3091 O O . HIS A 1 401 ? -2.200 3.755 14.036 1.00 91.44 401 HIS A O 1
ATOM 3097 N N . ASP A 1 402 ? -2.278 1.542 14.365 1.00 93.12 402 ASP A N 1
ATOM 3098 C CA . ASP A 1 402 ? -3.197 1.252 13.256 1.00 93.12 402 ASP A CA 1
ATOM 3099 C C . ASP A 1 402 ? -4.521 2.021 13.386 1.00 93.12 402 ASP A C 1
ATOM 3101 O O . ASP A 1 402 ? -4.998 2.643 12.435 1.00 93.12 402 ASP A O 1
ATOM 3105 N N . SER A 1 403 ? -5.058 2.111 14.608 1.00 92.25 403 SER A N 1
ATOM 3106 C CA . SER A 1 403 ? -6.216 2.960 14.923 1.00 92.25 403 SER A CA 1
ATOM 3107 C C . SER A 1 403 ? -6.001 4.451 14.615 1.00 92.25 403 SER A C 1
ATOM 3109 O O . SER A 1 403 ? -6.936 5.129 14.184 1.00 92.25 403 SER A O 1
ATOM 3111 N N . PHE A 1 404 ? -4.780 4.967 14.797 1.00 93.94 404 PHE A N 1
ATOM 3112 C CA . PHE A 1 404 ? -4.443 6.351 14.464 1.00 93.94 404 PHE A CA 1
ATOM 3113 C C . PHE A 1 404 ? -4.401 6.550 12.948 1.00 93.94 404 PHE A C 1
ATOM 3115 O O . PHE A 1 404 ? -4.917 7.546 12.444 1.00 93.94 404 PHE A O 1
ATOM 3122 N N . ILE A 1 405 ? -3.857 5.582 12.208 1.00 95.31 405 ILE A N 1
ATOM 3123 C CA . ILE A 1 405 ? -3.848 5.611 10.742 1.00 95.31 405 ILE A CA 1
ATOM 3124 C C . ILE A 1 405 ? -5.281 5.562 10.201 1.00 95.31 405 ILE A C 1
ATOM 3126 O O . ILE A 1 405 ? -5.633 6.374 9.348 1.00 95.31 405 ILE A O 1
ATOM 3130 N N . LEU A 1 406 ? -6.136 4.689 10.749 1.00 96.00 406 LEU A N 1
ATOM 3131 C CA . LEU A 1 406 ? -7.555 4.613 10.385 1.00 96.00 406 LEU A CA 1
ATOM 3132 C C . LEU A 1 406 ? -8.264 5.955 10.556 1.00 96.00 406 LEU A C 1
ATOM 3134 O O . LEU A 1 406 ? -8.939 6.399 9.629 1.00 96.00 406 LEU A O 1
ATOM 3138 N N . ALA A 1 407 ? -8.103 6.595 11.716 1.00 94.88 407 ALA A N 1
ATOM 3139 C CA . ALA A 1 407 ? -8.771 7.854 12.036 1.00 94.88 407 ALA A CA 1
ATOM 3140 C C . ALA A 1 407 ? -8.403 8.997 11.076 1.00 94.88 407 ALA A C 1
ATOM 3142 O O . ALA A 1 407 ? -9.202 9.907 10.881 1.00 94.88 407 ALA A O 1
ATOM 3143 N N . ASN A 1 408 ? -7.214 8.941 10.473 1.00 95.12 408 ASN A N 1
ATOM 3144 C CA . ASN A 1 408 ? -6.735 9.942 9.521 1.00 95.12 408 ASN A CA 1
ATOM 3145 C C . ASN A 1 408 ? -6.866 9.511 8.048 1.00 95.12 408 ASN A C 1
ATOM 3147 O O . ASN A 1 408 ? -6.510 10.271 7.147 1.00 95.12 408 ASN A O 1
ATOM 3151 N N . SER A 1 409 ? -7.332 8.290 7.787 1.00 95.00 409 SER A N 1
ATOM 3152 C CA . SER A 1 409 ? -7.607 7.808 6.434 1.00 95.00 409 SER A CA 1
ATOM 3153 C C . SER A 1 409 ? -8.928 8.376 5.898 1.00 95.00 409 SER A C 1
ATOM 3155 O O . SER A 1 409 ? -9.722 8.959 6.634 1.00 95.00 409 SER A O 1
ATOM 3157 N N . ALA A 1 410 ? -9.210 8.163 4.610 1.00 94.00 410 ALA A N 1
ATOM 3158 C CA . ALA A 1 410 ? -10.503 8.522 4.021 1.00 94.00 410 ALA A CA 1
ATOM 3159 C C . ALA A 1 410 ? -11.653 7.580 4.442 1.00 94.00 410 ALA A C 1
ATOM 3161 O O . ALA A 1 410 ? -12.817 7.884 4.189 1.00 94.00 410 ALA A O 1
ATOM 3162 N N . ILE A 1 411 ? -11.347 6.441 5.073 1.00 95.81 411 ILE A N 1
ATOM 3163 C CA . ILE A 1 411 ? -12.308 5.363 5.337 1.00 95.81 411 ILE A CA 1
ATOM 3164 C C . ILE A 1 411 ? -13.449 5.790 6.269 1.00 95.81 411 ILE A C 1
ATOM 3166 O O . ILE A 1 411 ? -14.597 5.569 5.885 1.00 95.81 411 ILE A O 1
ATOM 3170 N N . PRO A 1 412 ? -13.209 6.454 7.420 1.00 95.56 412 PRO A N 1
ATOM 3171 C CA . PRO A 1 412 ? -14.304 6.946 8.252 1.00 95.56 412 PRO A CA 1
ATOM 3172 C C . PRO A 1 412 ? -15.272 7.844 7.480 1.00 95.56 412 PRO A C 1
ATOM 3174 O O . PRO A 1 412 ? -16.475 7.641 7.553 1.00 95.56 412 PRO A O 1
ATOM 3177 N N . ALA A 1 413 ? -14.760 8.765 6.658 1.00 94.69 413 ALA A N 1
ATOM 3178 C CA . ALA A 1 413 ? -15.597 9.656 5.856 1.00 94.69 413 ALA A CA 1
ATOM 3179 C C . ALA A 1 413 ? -16.405 8.916 4.772 1.00 94.69 413 ALA A C 1
ATOM 3181 O O . ALA A 1 413 ? -17.517 9.329 4.452 1.00 94.69 413 ALA A O 1
ATOM 3182 N N . ILE A 1 414 ? -15.863 7.828 4.213 1.00 93.88 414 ILE A N 1
ATOM 3183 C CA . ILE A 1 414 ? -16.565 6.984 3.236 1.00 93.88 414 ILE A CA 1
ATOM 3184 C C . ILE A 1 414 ? -17.731 6.237 3.899 1.00 93.88 414 ILE A C 1
ATOM 3186 O O . ILE A 1 414 ? -18.819 6.190 3.332 1.00 93.88 414 ILE A O 1
ATOM 3190 N N . PHE A 1 415 ? -17.525 5.670 5.091 1.00 95.69 415 PHE A N 1
ATOM 3191 C CA . PHE A 1 415 ? -18.554 4.894 5.792 1.00 95.69 415 PHE A CA 1
ATOM 3192 C C . PHE A 1 415 ? -19.589 5.760 6.518 1.00 95.69 415 PHE A C 1
ATOM 3194 O O . PHE A 1 415 ? -20.775 5.443 6.499 1.00 95.69 415 PHE A O 1
ATOM 3201 N N . GLU A 1 416 ? -19.157 6.863 7.126 1.00 94.38 416 GLU A N 1
ATOM 3202 C CA . GLU A 1 416 ? -19.989 7.785 7.916 1.00 94.38 416 GLU A CA 1
ATOM 3203 C C . GLU A 1 416 ? -20.576 8.924 7.061 1.00 94.38 416 GLU A C 1
ATOM 3205 O O . GLU A 1 416 ? -21.129 9.890 7.589 1.00 94.38 416 GLU A O 1
ATOM 3210 N N . GLY A 1 417 ? -20.442 8.825 5.734 1.00 89.31 417 GLY A N 1
ATOM 3211 C CA . GLY A 1 417 ? -21.014 9.763 4.774 1.00 89.31 417 GLY A CA 1
ATOM 3212 C C . GLY A 1 417 ? -22.547 9.800 4.794 1.00 89.31 417 GLY A C 1
ATOM 3213 O O . GLY A 1 417 ? -23.211 9.121 5.573 1.00 89.31 417 GLY A O 1
ATOM 3214 N N . ASN A 1 418 ? -23.133 10.610 3.908 1.00 85.00 418 ASN A N 1
ATOM 3215 C CA . ASN A 1 418 ? -24.585 10.717 3.752 1.00 85.00 418 ASN A CA 1
ATOM 3216 C C . ASN A 1 418 ? -24.999 10.394 2.301 1.00 85.00 418 ASN A C 1
ATOM 3218 O O . ASN A 1 418 ? -24.729 11.210 1.416 1.00 85.00 418 ASN A O 1
ATOM 3222 N N . PRO A 1 419 ? -25.684 9.261 2.042 1.00 85.56 419 PRO A N 1
ATOM 3223 C CA . PRO A 1 419 ? -26.040 8.214 3.006 1.00 85.56 419 PRO A CA 1
ATOM 3224 C C . PRO A 1 419 ? -24.807 7.424 3.491 1.00 85.56 419 PRO A C 1
ATOM 3226 O O . PRO A 1 419 ? -23.816 7.356 2.760 1.00 85.56 419 PRO A O 1
ATOM 3229 N N . PRO A 1 420 ? -24.865 6.825 4.694 1.00 88.88 420 PRO A N 1
ATOM 3230 C CA . PRO A 1 420 ? -23.788 5.979 5.191 1.00 88.88 420 PRO A CA 1
ATOM 3231 C C . PRO A 1 420 ? -23.653 4.728 4.325 1.00 88.88 420 PRO A C 1
ATOM 3233 O O . PRO A 1 420 ? -24.633 4.233 3.759 1.00 88.88 420 PRO A O 1
ATOM 3236 N N . LEU A 1 421 ? -22.428 4.218 4.226 1.00 92.56 421 LEU A N 1
ATOM 3237 C CA . LEU A 1 421 ? -22.151 3.005 3.466 1.00 92.56 421 LEU A CA 1
ATOM 3238 C C . LEU A 1 421 ? -22.676 1.785 4.232 1.00 92.56 421 LEU A C 1
ATOM 3240 O O . LEU A 1 421 ? -22.384 1.622 5.415 1.00 92.56 421 LEU A O 1
ATOM 3244 N N . ASP A 1 422 ? -23.430 0.918 3.558 1.00 91.31 422 ASP A N 1
ATOM 3245 C CA . ASP A 1 422 ? -23.976 -0.292 4.172 1.00 91.31 422 ASP A CA 1
ATOM 3246 C C . ASP A 1 422 ? -22.970 -1.447 4.093 1.00 91.31 422 ASP A C 1
ATOM 3248 O O . ASP A 1 422 ? -22.645 -1.923 3.002 1.00 91.31 422 ASP A O 1
ATOM 3252 N N . GLY A 1 423 ? -22.509 -1.931 5.245 1.00 94.00 423 GLY A N 1
ATOM 3253 C CA . GLY A 1 423 ? -21.609 -3.074 5.365 1.00 94.00 423 GLY A CA 1
ATOM 3254 C C . GLY A 1 423 ? -20.514 -2.873 6.409 1.00 94.00 423 GLY A C 1
ATOM 3255 O O . GLY A 1 423 ? -20.465 -1.863 7.107 1.00 94.00 423 GLY A O 1
ATOM 3256 N N . TRP A 1 424 ? -19.620 -3.855 6.499 1.00 95.44 424 TRP A N 1
ATOM 3257 C CA . TRP A 1 424 ? -18.588 -3.923 7.532 1.00 95.44 424 TRP A CA 1
ATOM 3258 C C . TRP A 1 424 ? -17.203 -4.128 6.926 1.00 95.44 424 TRP A C 1
ATOM 3260 O O . TRP A 1 424 ? -17.029 -4.876 5.961 1.00 95.44 424 TRP A O 1
ATOM 3270 N N . LEU A 1 425 ? -16.200 -3.511 7.536 1.00 97.19 425 LEU A N 1
ATOM 3271 C CA . LEU A 1 425 ? -14.816 -3.947 7.440 1.00 97.19 425 LEU A CA 1
ATOM 3272 C C . LEU A 1 425 ? -14.507 -4.938 8.559 1.00 97.19 425 LEU A C 1
ATOM 3274 O O . LEU A 1 425 ? -15.037 -4.818 9.663 1.00 97.19 425 LEU A O 1
ATOM 3278 N N . LEU A 1 426 ? -13.622 -5.888 8.277 1.00 96.06 426 LEU A N 1
ATOM 3279 C CA . LEU A 1 426 ? -13.050 -6.786 9.278 1.00 96.06 426 LEU A CA 1
ATOM 3280 C C . LEU A 1 426 ? -11.619 -6.339 9.574 1.00 96.06 426 LEU A C 1
ATOM 3282 O O . LEU A 1 426 ? -10.793 -6.333 8.663 1.00 96.06 426 LEU A O 1
ATOM 3286 N N . GLY A 1 427 ? -11.342 -5.948 10.813 1.00 95.44 427 GLY A N 1
ATOM 3287 C CA . GLY A 1 427 ? -10.013 -5.559 11.285 1.00 95.44 427 GLY A CA 1
ATOM 3288 C C . GLY A 1 427 ? -9.522 -6.464 12.408 1.00 95.44 427 GLY A C 1
ATOM 3289 O O . GLY A 1 427 ? -10.286 -7.239 12.984 1.00 95.44 427 GLY A O 1
ATOM 3290 N N . ASP A 1 428 ? -8.237 -6.364 12.725 1.00 91.94 428 ASP A N 1
ATOM 3291 C CA . ASP A 1 428 ? -7.646 -7.044 13.873 1.00 91.94 428 ASP A CA 1
ATOM 3292 C C . ASP A 1 428 ? -7.917 -6.293 15.199 1.00 91.94 428 ASP A C 1
ATOM 3294 O O . ASP A 1 428 ? -8.623 -5.282 15.250 1.00 91.94 428 ASP A O 1
ATOM 3298 N N . ASN A 1 429 ? -7.336 -6.782 16.298 1.00 89.00 429 ASN A N 1
ATOM 3299 C CA . ASN A 1 429 ? -7.463 -6.160 17.623 1.00 89.00 429 ASN A CA 1
ATOM 3300 C C . ASN A 1 429 ? -6.718 -4.816 17.762 1.00 89.00 429 ASN A C 1
ATOM 3302 O O . ASN A 1 429 ? -6.856 -4.148 18.787 1.00 89.00 429 ASN A O 1
ATOM 3306 N N . GLY A 1 430 ? -5.914 -4.414 16.772 1.00 86.88 430 GLY A N 1
ATOM 3307 C CA . GLY A 1 430 ? -5.272 -3.101 16.713 1.00 86.88 430 GLY A CA 1
ATOM 3308 C C . GLY A 1 430 ? -6.247 -1.972 16.369 1.00 86.88 430 GLY A C 1
ATOM 3309 O O . GLY A 1 430 ? -5.936 -0.791 16.576 1.00 86.88 430 GLY A O 1
ATOM 3310 N N . TYR A 1 431 ? -7.443 -2.314 15.889 1.00 93.44 431 TYR A N 1
ATOM 3311 C CA . TYR A 1 431 ? -8.483 -1.363 15.530 1.00 93.44 431 TYR A CA 1
ATOM 3312 C C . TYR A 1 431 ? -9.565 -1.212 16.612 1.00 93.44 431 TYR A C 1
ATOM 3314 O O . TYR A 1 431 ? -9.790 -2.110 17.421 1.00 93.44 431 TYR A O 1
ATOM 3322 N N . PRO A 1 432 ? -10.261 -0.061 16.657 1.00 92.50 432 PRO A N 1
ATOM 3323 C CA . PRO A 1 432 ? -11.439 0.099 17.497 1.00 92.50 432 PRO A CA 1
ATOM 3324 C C . PRO A 1 432 ? -12.671 -0.541 16.844 1.00 92.50 432 PRO A C 1
ATOM 3326 O O . PRO A 1 432 ? -12.861 -0.437 15.631 1.00 92.50 432 PRO A O 1
ATOM 3329 N N . LEU A 1 433 ? -13.571 -1.088 17.661 1.00 94.19 433 LEU A N 1
ATOM 3330 C CA . LEU A 1 433 ? -14.902 -1.491 17.211 1.00 94.19 433 LEU A CA 1
ATOM 3331 C C . LEU A 1 433 ? -15.723 -0.252 16.806 1.00 94.19 433 LEU A C 1
ATOM 3333 O O . LEU A 1 433 ? -15.822 0.713 17.569 1.00 94.19 433 LEU A O 1
ATOM 3337 N N . LYS A 1 434 ? -16.328 -0.272 15.614 1.00 94.62 434 LYS A N 1
ATOM 3338 C CA . LYS A 1 434 ? -17.216 0.790 15.103 1.00 94.62 434 LYS A CA 1
ATOM 3339 C C . LYS A 1 434 ? -18.487 0.196 14.499 1.00 94.62 434 LYS A C 1
ATOM 3341 O O . LYS A 1 434 ? -18.567 -0.999 14.247 1.00 94.62 434 LYS A O 1
ATOM 3346 N N . THR A 1 435 ? -19.459 1.051 14.180 1.00 93.94 435 THR A N 1
ATOM 3347 C CA . THR A 1 435 ? -20.694 0.672 13.463 1.00 93.94 435 THR A CA 1
ATOM 3348 C C . THR A 1 435 ? -20.461 0.155 12.043 1.00 93.94 435 THR A C 1
ATOM 3350 O O . THR A 1 435 ? -21.412 -0.244 11.392 1.00 93.94 435 THR A O 1
ATOM 3353 N N . TRP A 1 436 ? -19.226 0.186 11.551 1.00 95.31 436 TRP A N 1
ATOM 3354 C CA . TRP A 1 436 ? -18.832 -0.273 10.221 1.00 95.31 436 TRP A CA 1
ATOM 3355 C C . TRP A 1 436 ? -17.483 -1.014 10.229 1.00 95.31 436 TRP A C 1
ATOM 3357 O O . TRP A 1 436 ? -16.980 -1.386 9.173 1.00 95.31 436 TRP A O 1
ATOM 3367 N N . LEU A 1 437 ? -16.879 -1.242 11.403 1.00 96.88 437 LEU A N 1
ATOM 3368 C CA . LEU A 1 437 ? -15.609 -1.958 11.561 1.00 96.88 437 LEU A CA 1
ATOM 3369 C C . LEU A 1 437 ? -15.729 -2.959 12.703 1.00 96.88 437 LEU A C 1
ATOM 3371 O O . LEU A 1 437 ? -15.893 -2.566 13.858 1.00 96.88 437 LEU A O 1
ATOM 3375 N N . MET A 1 438 ? -15.639 -4.239 12.362 1.00 95.00 438 MET A N 1
ATOM 3376 C CA . MET A 1 438 ? -15.692 -5.353 13.298 1.00 95.00 438 MET A CA 1
ATOM 3377 C C . MET A 1 438 ? -14.282 -5.822 13.630 1.00 95.00 438 MET A C 1
ATOM 3379 O O . MET A 1 438 ? -13.460 -6.014 12.736 1.00 95.00 438 MET A O 1
ATOM 3383 N N . THR A 1 439 ? -14.034 -6.043 14.914 1.00 93.75 439 THR A N 1
ATOM 3384 C CA . THR A 1 439 ? -12.782 -6.590 15.443 1.00 93.75 439 THR A CA 1
ATOM 3385 C C . THR A 1 439 ? -13.096 -7.848 16.251 1.00 93.75 439 THR A C 1
ATOM 3387 O O . THR A 1 439 ? -14.189 -7.932 16.823 1.00 93.75 439 THR A O 1
ATOM 3390 N N . PRO A 1 440 ? -12.196 -8.842 16.298 1.00 89.75 440 PRO A N 1
ATOM 3391 C CA . PRO A 1 440 ? -12.468 -10.084 17.007 1.00 89.75 440 PRO A CA 1
ATOM 3392 C C . PRO A 1 440 ? -12.583 -9.862 18.521 1.00 89.75 440 PRO A C 1
ATOM 3394 O O . PRO A 1 440 ? -12.122 -8.862 19.074 1.00 89.75 440 PRO A O 1
ATOM 3397 N N . PHE A 1 441 ? -13.197 -10.819 19.216 1.00 85.19 441 PHE A N 1
ATOM 3398 C CA . PHE A 1 441 ? -13.141 -10.849 20.673 1.00 85.19 441 PHE A CA 1
ATOM 3399 C C . PHE A 1 441 ? -11.704 -11.123 21.122 1.00 85.19 441 PHE A C 1
ATOM 3401 O O . PHE A 1 441 ? -11.047 -12.031 20.617 1.00 85.19 441 PHE A O 1
ATOM 3408 N N . PHE A 1 442 ? -11.220 -10.354 22.098 1.00 74.62 442 PHE A N 1
ATOM 3409 C CA . PHE A 1 442 ? -9.860 -10.511 22.619 1.00 74.62 442 PHE A CA 1
ATOM 3410 C C . PHE A 1 442 ? -9.643 -11.884 23.283 1.00 74.62 442 PHE A C 1
ATOM 3412 O O . PHE A 1 442 ? -8.572 -12.470 23.157 1.00 74.62 442 PHE A O 1
ATOM 3419 N N . MET A 1 443 ? -10.675 -12.408 23.954 1.00 80.75 443 MET A N 1
ATOM 3420 C CA . MET A 1 443 ? -10.708 -13.752 24.540 1.00 80.75 443 MET A CA 1
ATOM 3421 C C . MET A 1 443 ? -12.105 -14.355 24.336 1.00 80.75 443 MET A C 1
ATOM 3423 O O . MET A 1 443 ? -12.984 -14.131 25.168 1.00 80.75 443 MET A O 1
ATOM 3427 N N . PRO A 1 444 ? -12.349 -15.068 23.225 1.00 79.69 444 PRO A N 1
ATOM 3428 C CA . PRO A 1 444 ? -13.627 -15.732 23.008 1.00 79.69 444 PRO A CA 1
ATOM 3429 C C . PRO A 1 444 ? -13.783 -16.890 24.005 1.00 79.69 444 PRO A C 1
ATOM 3431 O O . PRO A 1 444 ? -12.959 -17.800 24.044 1.00 79.69 444 PRO A O 1
ATOM 3434 N N . ALA A 1 445 ? -14.833 -16.855 24.824 1.00 81.44 445 ALA A N 1
ATOM 3435 C CA . ALA A 1 445 ? -15.119 -17.866 25.844 1.00 81.44 445 ALA A CA 1
ATOM 3436 C C . ALA A 1 445 ? -16.161 -18.888 25.369 1.00 81.44 445 ALA A C 1
ATOM 3438 O O . ALA A 1 445 ? -16.234 -20.006 25.881 1.00 81.44 445 ALA A O 1
ATOM 3439 N N . THR A 1 446 ? -16.980 -18.521 24.383 1.00 82.88 446 THR A N 1
ATOM 3440 C CA . THR A 1 446 ? -18.031 -19.382 23.837 1.00 82.88 446 THR A CA 1
ATOM 3441 C C . THR A 1 446 ? -17.758 -19.770 22.387 1.00 82.88 446 THR A C 1
ATOM 3443 O O . THR A 1 446 ? -17.105 -19.055 21.630 1.00 82.88 446 THR A O 1
ATOM 3446 N N . ALA A 1 447 ? -18.328 -20.897 21.949 1.00 74.62 447 ALA A N 1
ATOM 3447 C CA . ALA A 1 447 ? -18.219 -21.342 20.557 1.00 74.62 447 ALA A CA 1
ATOM 3448 C C . ALA A 1 447 ? -18.791 -20.327 19.546 1.00 74.62 447 ALA A C 1
ATOM 3450 O O . ALA A 1 447 ? -18.389 -20.346 18.393 1.00 74.62 447 ALA A O 1
ATOM 3451 N N . ARG A 1 448 ? -19.701 -19.438 19.973 1.00 73.81 448 ARG A N 1
ATOM 3452 C CA . ARG A 1 448 ? -20.246 -18.341 19.151 1.00 73.81 448 ARG A CA 1
ATOM 3453 C C . ARG A 1 448 ? -19.355 -17.098 19.100 1.00 73.81 448 ARG A C 1
ATOM 3455 O O . ARG A 1 448 ? -19.638 -16.187 18.341 1.00 73.81 448 ARG A O 1
ATOM 3462 N N . GLU A 1 449 ? -18.359 -17.002 19.974 1.00 75.12 449 GLU A N 1
ATOM 3463 C CA . GLU A 1 449 ? -17.373 -15.916 19.947 1.00 75.12 449 GLU A CA 1
ATOM 3464 C C . GLU A 1 449 ? -16.122 -16.333 19.160 1.00 75.12 449 GLU A C 1
ATOM 3466 O O . GLU A 1 449 ? -15.367 -15.472 18.717 1.00 75.12 449 GLU A O 1
ATOM 3471 N N . MET A 1 450 ? -15.904 -17.645 18.979 1.00 64.25 450 MET A N 1
ATOM 3472 C CA . MET A 1 450 ? -14.824 -18.196 18.150 1.00 64.25 450 MET A CA 1
ATOM 3473 C C . MET A 1 450 ? -15.163 -18.284 16.653 1.00 64.25 450 MET A C 1
ATOM 3475 O O . MET A 1 450 ? -14.241 -18.314 15.838 1.00 64.25 450 MET A O 1
ATOM 3479 N N . PHE A 1 451 ? -16.449 -18.353 16.300 1.00 52.00 451 PHE A N 1
ATOM 3480 C CA . PHE A 1 451 ? -16.981 -18.538 14.943 1.00 52.00 451 PHE A CA 1
ATOM 3481 C C . PHE A 1 451 ? -18.189 -17.632 14.734 1.00 52.00 451 PHE A C 1
ATOM 3483 O O . PHE A 1 451 ? -18.435 -17.253 13.567 1.00 52.00 451 PHE A O 1
#

Organism: Merluccius polli (NCBI:txid89951)

InterPro domains:
  IPR026103 Harbinger transposase-derived nuclease, animal [PR02086] (303-328)
  IPR026103 Harbinger transposase-derived nuclease, animal [PR02086] (358-379)
  IPR026103 Harbinger transposase-derived nuclease, animal [PR02086] (379-402)
  IPR027806 Harbinger transposase-derived nucle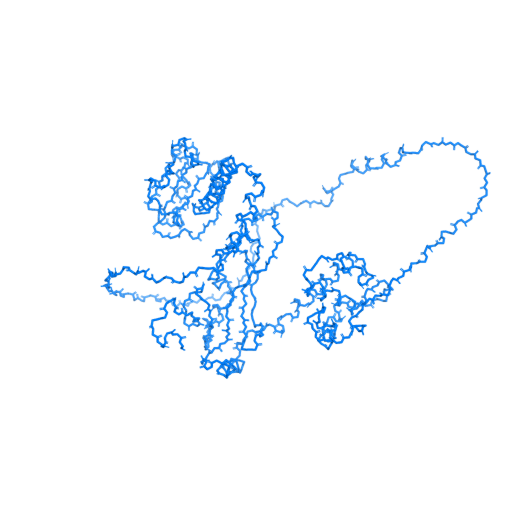ase domain [PF13359] (351-442)
  IPR045249 Putative nuclease HARBI1-like [PTHR22930] (245-449)

Secondary structure (DSSP, 8-state):
--HHHHHT--GGGEEEEE---S-HHHHHHHHHHHHTTS-EEEEEE---TTSTTTT-EEEEESS---S--EEEE-SS-TT-EEEEEEHHHHHHHHHHHHHHHHHHHHHHHHHHHHT--HHHHHHHHHHHHHHHHT-PPP-------------------------------------PPPPPPGGGGS-HHHHHHHHHHHHTT-----------------PPP--PPPPP-GGGS-HHHHHHHHSS-HHHHHHHHHHTHHHH--SS--TTSPPHHHHHHHHHHHHHH---HHHHHHHHT--HHHHHHHHHHHHHHHHHHHHHH-----SHHHHHHHHHHHHHHH--TTEEEEEEEEEEE----SSSGGGGB-TTS-BEEEEEEEE-TT--EEEEEEEEETT--HHHHHHHSSHHHHHSSSSPPPSEEE--TTSPPBTTEE---SS--SHHHH-

Nearest PDB structures (foldseek):
  7xx8-assembly1_A  TM=6.819E-01  e=9.978E-02  Homo sapiens
  4lmz-assembly1_A  TM=6.042E-01  e=4.405E-01  Homo sapiens
  3h2u-assembly1_B  TM=5.331E-01  e=1.627E+00  Homo sapiens
  3sbc-assembly1_E  TM=5.394E-01  e=4.960E-01  Saccharomyces cerevisiae

Mean predicted aligned error: 21.1 Å

Sequence (451 aa):
MDFIQKSGVKIPNAVIVSGITQVPEQDEQVIDFLKVYGKIEKILSVDDSLSEFYQNLIVEYSSGSSQLPYRYTVRDDPTIVYEVKTLSSVYATNIGSNVTKTYLAELKELAKLSGKDYGEVLKEMSQIGEDVEAMRPTVEESSPTHVDEVPRTSFSDVTPSNNGATDYVPLTSGRRAPSLSVSDMNPPDIQKVVIEHIVQGQDVVPHMQSQLGQRIRRGRERVYQPRQTYLSLSEEECRQKLCLTRQAVTDVCHLLADELGTDAPCPYALPVAVKVTAALYFYASGSFQHPLSTIGGISQSAISSAIHAVTSGLVRHAGKYIQFPVTPDSQETTKQAFWAKCGFPGVLGAIDCTHVQLRAPSENALIYINRKGTHSINIQVICDAACKITHVFANYPGSSHDSFILANSAIPAIFEGNPPLDGWLLGDNGYPLKTWLMTPFFMPATARE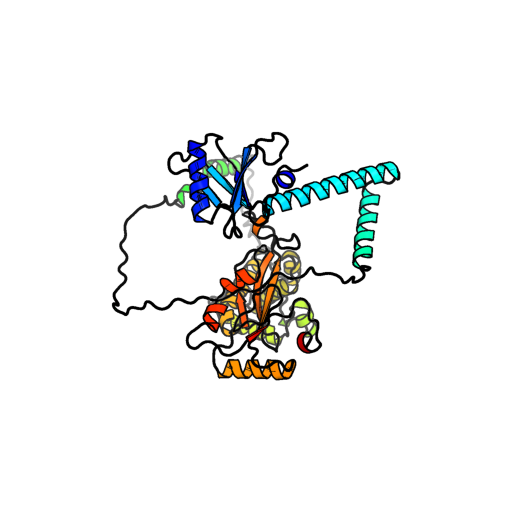MF